Protein AF-A0AAN8GNT0-F1 (afdb_monomer)

Radius of gyration: 32.55 Å; Cα contacts (8 Å, |Δi|>4): 741; chains: 1; bounding box: 71×95×85 Å

Secondary structure (DSSP, 8-state):
--GGGHHHHHHHHHHHHTTS-------GGGGT--S-EEEEEE--EE-SSS-EE--EEEEEEEEEEEETTEEEEEEEEEEEEEEEEE-TTSPEEEEE-TTHHHHHHHHHHSPEEEEEETTTEEEEEPPTT--HHHHHHHHHHHHHH-PPPS-TTS-SEEEEBBEEEEEEEEEEEETTEEEEEEEEE-GGG-TT---B-----TT-SS------B---BS-------TT----HHHHHHHHHHHHHS-TT-HHHHHHHHHHHHHHHHH--HHHHGGGHHHHHHHHHHHHHHHHHHH-SHHHHHHHHHHHHTS-TT-HHHHHHHHHHTT-SS--HHHHHHHHHHHHH---HHHHHHHHHHHHHHHHHH----HHHHHHHHHHHHHHTTS-S-HHHHHHHHHHHHHSHHHHHHH-HHHHHHHHHTTT-TTS-HHHHHHHHGGGGGSPPPHHHHHHHHHHHH-TTS-HHHHHHHHHHHTTS--HHHHHHHHHHGGG---HHHHHHHHHHHHHHHH---GGGHHHHHHHHTT-

Sequence (527 aa):
MGDSKLCLFLLLITITLSYAHEEQENCLINQRYKTSHKYESLNAINGASHLRNGPKATCKVSIEVPQICSFIVRTTGCSLSEVVDMDTEGNPVFAPAASSDAFAAEMERYPLKVVVEGVYDVKLFPEEGETTTILNIKRGIISALAVPLLEEDKNKNMPTIHGKCKTQSTVNAREDIATDISLNRDLSRCDTFVPLRDHTSPLALISGMHYPLAQLGLHMDAVEDKSAIQDKDAGLNLLRELASLPETEGEKRAHLFHVFVSMVRGMKTETLSPAIPEALEVSSALTYQVLAQCGTPECSSAIMQIFRTFDTSSLEVDAGVFAMGLVSNPSALLINDMLEMAKYKPSKPIMYALSNVVKRFYKAEGKLIPEIFAVAEFMGSQLGDCSGDKDNTFMTLRVIGNMAAAMGAAGPALRSAVIQCVNQPHASLAVQQAAIQAFRLTPVPEEGREILMQVLLDVASPMQKRVAAYLVLMKDPQPTELAQLADALPIEQDQQVKSFVISHITNILSSTEPATQELRQKILVIC

InterPro domains:
  IPR001747 Vitellogenin, N-terminal [PF01347] (41-198)
  IPR001747 Vitellogenin, N-terminal [PF01347] (239-505)
  IPR001747 Vitellogenin, N-terminal [PS51211] (27-527)
  IPR001747 Vitellogenin, N-terminal [SM00638] (33-506)
  IPR011030 Lipovitellin-phosvitin complex, superhelical domain [G3DSA:1.25.10.20] (225-526)
  IPR011030 Lipovitellin-phosvitin complex, superhelical domain [SSF48431] (250-523)
  IPR015816 Vitellinogen, beta-sheet N-terminal [G3DSA:2.30.230.10] (30-209)
  IPR015819 Lipid transport protein, beta-sheet shell [SSF56968] (30-216)
  IPR052418 Apolipoprotein B [PTHR13769] (216-523)

Nearest PDB structures (foldseek):
  9e9r-assembly1_A  TM=5.424E-01  e=7.918E-30  Homo sapiens
  9bd1-assembly1_A  TM=5.321E-01  e=4.151E-27  Homo sapiens
  9eag-assembly1_A  TM=5.425E-01  e=1.902E-26  Homo sapiens
  9bdt-assembly1_A  TM=5.534E-01  e=1.540E-23  Homo sapiens
  9bd8-assembly1_A  TM=7.068E-01  e=3.922E-13  Homo sapiens

Organism: NCBI:txid159716

Foldseek 3Di:
DPDPPPVVVVVVVVVVVVVPDPPPLALPLVVPAPDKDKDKDWDWDDDPDLDTWDKIKIWIWHWDDPDGQKIWIATAPIFMWTFDDADPVSHTDIDTDPCGVVLRCLLRVWIWIWGDDRQARIDIDTDPPRALVNVQVVQQVVQVSQDHDPDPPPQQFHQHQAATWGKDWDFDDDPPRGPDIDIDTDSVPHPFFDFDFPQDQLPPPDPDPTDGHDGFHSHSDDRLDPLLPLDLVVLLVLLLVLLPDDPVPVVVNVVSLVVSLVNQLSHDLVSNLVSVVSSVVSPVVSLVVSLSSNRDLSSLLSVLVVLLVDDLPDVVSLVVLLSCLSDQAADLSNLQSLLVVCVSHVDLSSLLSSLSRLQNNCVVPVDDDPSLLVVLVVLCVQCDQQLDDQVSNLSSLLSLLSNVVSNVVNPVPSLVSLLSQLPRPNHDPSNNLSSLSSLVPDQRPPVSLVVLLCLLLDPVRDLSSNVSSVNNCLLPHDLVSLLVCVVRLVVDPPPVSNVSNVVVLVCLCPDPDPSSVVSNVSNVVRD

Mean predicted aligned error: 14.05 Å

Structure (mmCIF, N/CA/C/O backbone):
data_AF-A0AAN8GNT0-F1
#
_entry.id   AF-A0AAN8GNT0-F1
#
loop_
_atom_site.group_PDB
_atom_site.id
_atom_site.type_symbol
_atom_site.label_atom_id
_atom_site.label_alt_id
_atom_site.label_comp_id
_atom_site.label_asym_id
_atom_site.label_entity_id
_atom_site.label_seq_id
_atom_site.pdbx_PDB_ins_code
_atom_site.Cartn_x
_atom_site.Cartn_y
_atom_site.Cartn_z
_atom_site.occupancy
_atom_site.B_iso_or_equiv
_atom_site.auth_seq_id
_atom_site.auth_comp_id
_atom_site.auth_asym_id
_atom_site.auth_atom_id
_atom_site.pdbx_PDB_model_num
ATOM 1 N N . MET A 1 1 ? -35.713 -70.540 -37.086 1.00 46.38 1 MET A N 1
ATOM 2 C CA . MET A 1 1 ? -34.901 -69.510 -37.775 1.00 46.38 1 MET A CA 1
ATOM 3 C C . MET A 1 1 ? -35.772 -68.270 -37.926 1.00 46.38 1 MET A C 1
ATOM 5 O O . MET A 1 1 ? -36.635 -68.283 -38.790 1.00 46.38 1 MET A O 1
ATOM 9 N N . GLY A 1 2 ? -35.623 -67.266 -37.055 1.00 45.53 2 GLY A N 1
ATOM 10 C CA . GLY A 1 2 ? -36.525 -66.100 -37.027 1.00 45.53 2 GLY A CA 1
ATOM 11 C C . GLY A 1 2 ? -35.953 -64.874 -36.305 1.00 45.53 2 GLY A C 1
ATOM 12 O O . GLY A 1 2 ? -35.941 -63.790 -36.877 1.00 45.53 2 GLY A O 1
ATOM 13 N N . ASP A 1 3 ? -35.385 -65.048 -35.108 1.00 42.50 3 ASP A N 1
ATOM 14 C CA . ASP A 1 3 ? -35.149 -63.904 -34.204 1.00 42.50 3 ASP A CA 1
ATOM 15 C C . ASP A 1 3 ? -33.803 -63.169 -34.351 1.00 42.50 3 ASP A C 1
ATOM 17 O O . ASP A 1 3 ? -33.654 -62.043 -33.881 1.00 42.50 3 ASP A O 1
ATOM 21 N N . SER A 1 4 ? -32.817 -63.726 -35.061 1.00 43.06 4 SER A N 1
ATOM 22 C CA . SER A 1 4 ? -31.478 -63.107 -35.163 1.00 43.06 4 SER A CA 1
ATOM 23 C C . SER A 1 4 ? -31.386 -61.901 -36.113 1.00 43.06 4 SER A C 1
ATOM 25 O O . SER A 1 4 ? -30.325 -61.287 -36.197 1.00 43.06 4 SER A O 1
ATOM 27 N N . LYS A 1 5 ? -32.456 -61.547 -36.843 1.00 42.66 5 LYS A N 1
ATOM 28 C CA . LYS A 1 5 ? -32.473 -60.368 -37.736 1.00 42.66 5 LYS A CA 1
ATOM 29 C C . LYS A 1 5 ? -33.134 -59.125 -37.132 1.00 42.66 5 LYS A C 1
ATOM 31 O O . LYS A 1 5 ? -32.858 -58.030 -37.611 1.00 42.66 5 LYS A O 1
ATOM 36 N N . LEU A 1 6 ? -33.955 -59.262 -36.086 1.00 43.12 6 LEU A N 1
ATOM 37 C CA . LEU A 1 6 ? -34.689 -58.124 -35.516 1.00 43.12 6 LEU A CA 1
ATOM 38 C C . LEU A 1 6 ? -33.804 -57.259 -34.597 1.00 43.12 6 LEU A C 1
ATOM 40 O O . LEU A 1 6 ? -33.824 -56.034 -34.699 1.00 43.12 6 LEU A O 1
ATOM 44 N N . CYS A 1 7 ? -32.943 -57.882 -33.781 1.00 40.91 7 CYS A N 1
ATOM 45 C CA . CYS A 1 7 ? -32.001 -57.153 -32.919 1.00 40.91 7 CYS A CA 1
ATOM 46 C C . CYS A 1 7 ? -30.950 -56.345 -33.699 1.00 40.91 7 CYS A C 1
ATOM 48 O O . CYS A 1 7 ? -30.515 -55.301 -33.220 1.00 40.91 7 CYS A O 1
ATOM 50 N N . LEU A 1 8 ? -30.557 -56.785 -34.903 1.00 43.50 8 LEU A N 1
ATOM 51 C CA . LEU A 1 8 ? -29.561 -56.066 -35.707 1.00 43.50 8 LEU A CA 1
ATOM 52 C C . LEU A 1 8 ? -30.114 -54.747 -36.275 1.00 43.50 8 LEU A C 1
ATOM 54 O O . LEU A 1 8 ? -29.391 -53.757 -36.343 1.00 43.50 8 LEU A O 1
ATOM 58 N N . PHE A 1 9 ? -31.402 -54.712 -36.637 1.00 44.56 9 PHE A N 1
ATOM 59 C CA . PHE A 1 9 ? -32.057 -53.489 -37.112 1.00 44.56 9 PHE A CA 1
ATOM 60 C C . PHE A 1 9 ? -32.307 -52.478 -35.986 1.00 44.56 9 PHE A C 1
ATOM 62 O O . PHE A 1 9 ? -32.135 -51.283 -36.207 1.00 44.56 9 PHE A O 1
ATOM 69 N N . LEU A 1 10 ? -32.639 -52.933 -34.773 1.00 44.53 10 LEU A N 1
ATOM 70 C CA . LEU A 1 10 ? -32.799 -52.042 -33.617 1.00 44.53 10 LEU A CA 1
ATOM 71 C C . LEU A 1 10 ? -31.475 -51.388 -33.184 1.00 44.53 10 LEU A C 1
ATOM 73 O O . LEU A 1 10 ? -31.477 -50.208 -32.849 1.00 44.53 10 LEU A O 1
ATOM 77 N N . LEU A 1 11 ? -30.349 -52.108 -33.267 1.00 44.62 11 LEU A N 1
ATOM 78 C CA . LEU A 1 11 ? -29.011 -51.547 -33.021 1.00 44.62 11 LEU A CA 1
ATOM 79 C C . LEU A 1 11 ? -28.548 -50.572 -34.115 1.00 44.62 11 LEU A C 1
ATOM 81 O O . LEU A 1 11 ? -27.872 -49.593 -33.815 1.00 44.62 11 LEU A O 1
ATOM 85 N N . LEU A 1 12 ? -28.916 -50.801 -35.379 1.00 41.19 12 LEU A N 1
ATOM 86 C CA . LEU A 1 12 ? -28.603 -49.855 -36.454 1.00 41.19 12 LEU A CA 1
ATOM 87 C C . LEU A 1 12 ? -29.433 -48.569 -36.348 1.00 41.19 12 LEU A C 1
ATOM 89 O O . LEU A 1 12 ? -28.885 -47.490 -36.554 1.00 41.19 12 LEU A O 1
ATOM 93 N N . ILE A 1 13 ? -30.711 -48.660 -35.962 1.00 43.12 13 ILE A N 1
ATOM 94 C CA . ILE A 1 13 ? -31.576 -47.482 -35.792 1.00 43.12 13 ILE A CA 1
ATOM 95 C C . ILE A 1 13 ? -31.092 -46.591 -34.637 1.00 43.12 13 ILE A C 1
ATOM 97 O O . ILE A 1 13 ? -31.075 -45.369 -34.795 1.00 43.12 13 ILE A O 1
ATOM 101 N N . THR A 1 14 ? -30.633 -47.163 -33.516 1.00 37.09 14 THR A N 1
ATOM 102 C CA . THR A 1 14 ? -30.053 -46.363 -32.421 1.00 37.09 14 THR A CA 1
ATOM 103 C C . THR A 1 14 ? -28.719 -45.722 -32.802 1.00 37.09 14 THR A C 1
ATOM 105 O O . THR A 1 14 ? -28.507 -44.566 -32.448 1.00 37.09 14 THR A O 1
ATOM 108 N N . ILE A 1 15 ? -27.873 -46.388 -33.597 1.00 40.19 15 ILE A N 1
ATOM 109 C CA . ILE A 1 15 ? -26.621 -45.799 -34.112 1.00 40.19 15 ILE A CA 1
ATOM 110 C C . ILE A 1 15 ? -26.894 -44.679 -35.137 1.00 40.19 15 ILE A C 1
ATOM 112 O O . ILE A 1 15 ? -26.161 -43.693 -35.172 1.00 40.19 15 ILE A O 1
ATOM 116 N N . THR A 1 16 ? -27.969 -44.760 -35.932 1.00 33.06 16 THR A N 1
ATOM 117 C CA . THR A 1 16 ? -28.363 -43.666 -36.846 1.00 33.06 16 THR A CA 1
ATOM 118 C C . THR A 1 16 ? -29.106 -42.507 -36.173 1.00 33.06 16 THR A C 1
ATOM 120 O O . THR A 1 16 ? -29.237 -41.453 -36.788 1.00 33.06 16 THR A O 1
ATOM 123 N N . LEU A 1 17 ? -29.575 -42.665 -34.929 1.00 32.34 17 LEU A N 1
ATOM 124 C CA . LEU A 1 17 ? -30.244 -41.603 -34.160 1.00 32.34 17 LEU A CA 1
ATOM 125 C C . LEU A 1 17 ? -29.370 -40.989 -33.056 1.00 32.34 17 LEU A C 1
ATOM 127 O O . LEU A 1 17 ? -29.693 -39.908 -32.575 1.00 32.34 17 LEU A O 1
ATOM 131 N N . SER A 1 18 ? -28.229 -41.594 -32.712 1.00 33.56 18 SER A N 1
ATOM 132 C CA . SER A 1 18 ? -27.177 -40.930 -31.925 1.00 33.56 18 SER A CA 1
ATOM 133 C C . SER A 1 18 ? -26.261 -40.025 -32.763 1.00 33.56 18 SER A C 1
ATOM 135 O O . SER A 1 18 ? -25.452 -39.300 -32.201 1.00 33.56 18 SER A O 1
ATOM 137 N N . TYR A 1 19 ? -26.396 -40.028 -34.095 1.00 34.72 19 TYR A N 1
ATOM 138 C CA . TYR A 1 19 ? -25.625 -39.186 -35.026 1.00 34.72 19 TYR A CA 1
ATOM 139 C C . TYR A 1 19 ? -26.345 -37.884 -35.437 1.00 34.72 19 TYR A C 1
ATOM 141 O O . TYR A 1 19 ? -26.056 -37.313 -36.486 1.00 34.72 19 TYR A O 1
ATOM 149 N N . ALA A 1 20 ? -27.307 -37.423 -34.628 1.00 34.06 20 ALA A N 1
ATOM 150 C CA . ALA A 1 20 ? -28.170 -36.290 -34.971 1.00 34.06 20 ALA A CA 1
ATOM 151 C C . ALA A 1 20 ? -28.482 -35.325 -33.806 1.00 34.06 20 ALA A C 1
ATOM 153 O O . ALA A 1 20 ? -29.487 -34.624 -33.880 1.00 34.06 20 ALA A O 1
ATOM 154 N N . HIS A 1 21 ? -27.646 -35.258 -32.756 1.00 29.67 21 HIS A N 1
ATOM 155 C CA . HIS A 1 21 ? -27.604 -34.082 -31.864 1.00 29.67 21 HIS A CA 1
ATOM 156 C C . HIS A 1 21 ? -26.322 -33.983 -31.004 1.00 29.67 21 HIS A C 1
ATOM 158 O O . HIS A 1 21 ? -26.378 -33.776 -29.796 1.00 29.67 21 HIS A O 1
ATOM 164 N N . GLU A 1 22 ? -25.147 -34.060 -31.631 1.00 28.22 22 GLU A N 1
ATOM 165 C CA . GLU A 1 22 ? -24.070 -33.158 -31.207 1.00 28.22 22 GLU A CA 1
ATOM 166 C C . GLU A 1 22 ? -24.226 -31.896 -32.055 1.00 28.22 22 GLU A C 1
ATOM 168 O O . GLU A 1 22 ? -24.076 -31.942 -33.279 1.00 28.22 22 GLU A O 1
ATOM 173 N N . GLU A 1 23 ? -24.598 -30.776 -31.426 1.00 32.78 23 GLU A N 1
ATOM 174 C CA . GLU A 1 23 ? -24.415 -29.468 -32.052 1.00 32.78 23 GLU A CA 1
ATOM 175 C C . GLU A 1 23 ? -22.917 -29.284 -32.255 1.00 32.78 23 GLU A C 1
ATOM 177 O O . GLU A 1 23 ? -22.162 -29.017 -31.323 1.00 32.78 23 GLU A O 1
ATOM 182 N N . GLN A 1 24 ? -22.486 -29.494 -33.494 1.00 37.34 24 GLN A N 1
ATOM 183 C CA . GLN A 1 24 ? -21.110 -29.307 -33.894 1.00 37.34 24 GLN A CA 1
ATOM 184 C C . GLN A 1 24 ? -20.749 -27.836 -33.663 1.00 37.34 24 GLN A C 1
ATOM 186 O O . GLN A 1 24 ? -21.155 -26.978 -34.452 1.00 37.34 24 GLN A O 1
ATOM 191 N N . GLU A 1 25 ? -20.001 -27.557 -32.585 1.00 43.62 25 GLU A N 1
ATOM 192 C CA . GLU A 1 25 ? -19.380 -26.257 -32.307 1.00 43.62 25 GLU A CA 1
ATOM 193 C C . GLU A 1 25 ? -18.426 -25.925 -33.456 1.00 43.62 25 GLU A C 1
ATOM 195 O O . GLU A 1 25 ? -17.235 -26.243 -33.472 1.00 43.62 25 GLU A O 1
ATOM 200 N N . ASN A 1 26 ? -19.010 -25.359 -34.505 1.00 47.53 26 ASN A N 1
ATOM 201 C CA . ASN A 1 26 ? -18.343 -25.177 -35.770 1.00 47.53 26 ASN A CA 1
ATOM 202 C C . ASN A 1 26 ? -17.304 -24.077 -35.597 1.00 47.53 26 ASN A C 1
ATOM 204 O O . ASN A 1 26 ? -17.632 -22.929 -35.298 1.00 47.53 26 ASN A O 1
ATOM 208 N N . CYS A 1 27 ? -16.044 -24.415 -35.846 1.00 53.34 27 CYS A N 1
ATOM 209 C CA . CYS A 1 27 ? -14.964 -23.445 -35.875 1.00 53.34 27 CYS A CA 1
ATOM 210 C C . CYS A 1 27 ? -15.097 -22.512 -37.094 1.00 53.34 27 CYS A C 1
ATOM 212 O O . CYS A 1 27 ? -14.425 -22.686 -38.116 1.00 53.34 27 CYS A O 1
ATOM 214 N N . LEU A 1 28 ? -15.972 -21.508 -36.996 1.00 53.16 28 LEU A N 1
ATOM 215 C CA . LEU A 1 28 ? -16.311 -20.577 -38.083 1.00 53.16 28 LEU A CA 1
ATOM 216 C C . LEU A 1 28 ? -15.112 -19.736 -38.561 1.00 53.16 28 LEU A C 1
ATOM 218 O O . LEU A 1 28 ? -15.116 -19.223 -39.680 1.00 53.16 28 LEU A O 1
ATOM 222 N N . ILE A 1 29 ? -14.058 -19.656 -37.745 1.00 54.97 29 ILE A N 1
ATOM 223 C CA . ILE A 1 29 ? -12.754 -19.073 -38.080 1.00 54.97 29 ILE A CA 1
ATOM 224 C C . ILE A 1 29 ? -12.157 -19.771 -39.322 1.00 54.97 29 ILE A C 1
ATOM 226 O O . ILE A 1 29 ? -11.684 -19.101 -40.237 1.00 54.97 29 ILE A O 1
ATOM 230 N N . ASN A 1 30 ? -12.264 -21.099 -39.437 1.00 48.09 30 ASN A N 1
ATOM 231 C CA . ASN A 1 30 ? -11.566 -21.902 -40.453 1.00 48.09 30 ASN A CA 1
ATOM 232 C C . ASN A 1 30 ? -11.893 -21.518 -41.919 1.00 48.09 30 ASN A C 1
ATOM 234 O O . ASN A 1 30 ? -11.031 -21.581 -42.792 1.00 48.09 30 ASN A O 1
ATOM 238 N N . GLN A 1 31 ? -13.106 -21.035 -42.217 1.00 49.69 31 GLN A N 1
ATOM 239 C CA . GLN A 1 31 ? -13.479 -20.659 -43.592 1.00 49.69 31 GLN A CA 1
ATOM 240 C C . GLN A 1 31 ? -12.809 -19.371 -44.113 1.00 49.69 31 GLN A C 1
ATOM 242 O O . GLN A 1 31 ? -12.910 -19.092 -45.308 1.00 49.69 31 GLN A O 1
ATOM 247 N N . ARG A 1 32 ? -12.138 -18.579 -43.260 1.00 55.03 32 ARG A N 1
ATOM 248 C CA . ARG A 1 32 ? -11.666 -17.223 -43.612 1.00 55.03 32 ARG A CA 1
ATOM 249 C C . ARG A 1 32 ? -10.159 -17.099 -43.874 1.00 55.03 32 ARG A C 1
ATOM 251 O O . ARG A 1 32 ? -9.748 -16.145 -44.528 1.00 55.03 32 ARG A O 1
ATOM 258 N N . TYR A 1 33 ? -9.334 -18.051 -43.436 1.00 56.69 33 TYR A N 1
ATOM 259 C CA . TYR A 1 33 ? -7.867 -17.949 -43.518 1.00 56.69 33 TYR A CA 1
ATOM 260 C C . TYR A 1 33 ? -7.312 -18.767 -44.689 1.00 56.69 33 TYR A C 1
ATOM 262 O O . TYR A 1 33 ? -6.901 -19.915 -44.539 1.00 56.69 33 TYR A O 1
ATOM 270 N N . LYS A 1 34 ? -7.297 -18.155 -45.879 1.00 48.66 34 LYS A N 1
ATOM 271 C CA . LYS A 1 34 ? -6.613 -18.683 -47.080 1.00 48.66 34 LYS A CA 1
ATOM 272 C C . LYS A 1 34 ? -5.601 -17.705 -47.691 1.00 48.66 34 LYS A C 1
ATOM 274 O O . LYS A 1 34 ? -5.130 -17.919 -48.805 1.00 48.66 34 LYS A O 1
ATOM 279 N N . THR A 1 35 ? -5.276 -16.624 -46.987 1.00 57.19 35 THR A N 1
ATOM 280 C CA . THR A 1 35 ? -4.566 -15.463 -47.541 1.00 57.19 35 THR A CA 1
ATOM 281 C C . THR A 1 35 ? -3.411 -14.995 -46.663 1.00 57.19 35 THR A C 1
ATOM 283 O O . THR A 1 35 ? -3.433 -15.125 -45.442 1.00 57.19 35 THR A O 1
ATOM 286 N N . SER A 1 36 ? -2.396 -14.410 -47.304 1.00 53.75 36 SER A N 1
ATOM 287 C CA . SER A 1 36 ? -1.365 -13.626 -46.623 1.00 53.75 36 SER A CA 1
ATOM 288 C C . SER A 1 36 ? -1.918 -12.236 -46.311 1.00 53.75 36 SER A C 1
ATOM 290 O O . SER A 1 36 ? -2.462 -11.579 -47.196 1.00 53.75 36 SER A O 1
ATOM 292 N N . HIS A 1 37 ? -1.720 -11.758 -45.086 1.00 65.44 37 HIS A N 1
ATOM 293 C CA . HIS A 1 37 ? -2.144 -10.430 -44.643 1.00 65.44 37 HIS A CA 1
ATOM 294 C C . HIS A 1 37 ? -0.923 -9.548 -44.360 1.00 65.44 37 HIS A C 1
ATOM 296 O O . HIS A 1 37 ? 0.080 -10.027 -43.834 1.00 65.44 37 HIS A O 1
ATOM 302 N N . LYS A 1 38 ? -0.986 -8.257 -44.702 1.00 65.50 38 LYS A N 1
ATOM 303 C CA . LYS A 1 38 ? -0.001 -7.267 -44.244 1.00 65.50 38 LYS A CA 1
ATOM 304 C C . LYS A 1 38 ? -0.496 -6.703 -42.914 1.00 65.50 38 LYS A C 1
ATOM 306 O O . LYS A 1 38 ? -1.591 -6.151 -42.870 1.00 65.50 38 LYS A O 1
ATOM 311 N N . TYR A 1 39 ? 0.301 -6.837 -41.861 1.00 62.38 39 TYR A N 1
ATOM 312 C CA . TYR A 1 39 ? 0.045 -6.211 -40.568 1.00 62.38 39 TYR A CA 1
ATOM 313 C C . TYR A 1 39 ? 0.933 -4.976 -40.416 1.00 62.38 39 TYR A C 1
ATOM 315 O O . TYR A 1 39 ? 2.119 -5.013 -40.753 1.00 62.38 39 TYR A O 1
ATOM 323 N N . GLU A 1 40 ? 0.355 -3.888 -39.922 1.00 68.81 40 GLU A N 1
ATOM 324 C CA . GLU A 1 40 ? 1.043 -2.631 -39.648 1.00 68.81 40 GLU A CA 1
ATOM 325 C C . GLU A 1 40 ? 0.582 -2.118 -38.282 1.00 68.81 40 GLU A C 1
ATOM 327 O O . GLU A 1 40 ? -0.616 -2.066 -38.011 1.00 68.81 40 GLU A O 1
ATOM 332 N N . SER A 1 41 ? 1.533 -1.764 -37.421 1.00 63.91 41 SER A N 1
ATOM 333 C CA . SER A 1 41 ? 1.273 -1.200 -36.096 1.00 63.91 41 SER A CA 1
ATOM 334 C C . SER A 1 41 ? 2.092 0.068 -35.931 1.00 63.91 41 SER A C 1
ATOM 336 O O . SER A 1 41 ? 3.302 0.045 -36.156 1.00 63.91 41 SER A O 1
ATOM 338 N N . LEU A 1 42 ? 1.439 1.150 -35.514 1.00 59.16 42 LEU A N 1
ATOM 339 C CA . LEU A 1 42 ? 2.066 2.423 -35.177 1.00 59.16 42 LEU A CA 1
ATOM 340 C C . LEU A 1 42 ? 1.666 2.798 -33.752 1.00 59.16 42 LEU A C 1
ATOM 342 O O . LEU A 1 42 ? 0.491 3.042 -33.485 1.00 59.16 42 LEU A O 1
ATOM 346 N N . ASN A 1 43 ? 2.651 2.887 -32.864 1.00 56.78 43 ASN A N 1
ATOM 347 C CA . ASN A 1 43 ? 2.463 3.503 -31.555 1.00 56.78 43 ASN A CA 1
ATOM 348 C C . ASN A 1 43 ? 2.863 4.976 -31.673 1.00 56.78 43 ASN A C 1
ATOM 350 O O . ASN A 1 43 ? 3.938 5.267 -32.187 1.00 56.78 43 ASN A O 1
ATOM 354 N N . ALA A 1 44 ? 2.020 5.899 -31.211 1.00 54.97 44 ALA A N 1
ATOM 355 C CA . ALA A 1 44 ? 2.310 7.330 -31.242 1.00 54.97 44 ALA A CA 1
ATOM 356 C C . ALA A 1 44 ? 1.741 8.039 -30.009 1.00 54.97 44 ALA A C 1
ATOM 358 O O . ALA A 1 44 ? 0.622 7.752 -29.581 1.00 54.97 44 ALA A O 1
ATOM 359 N N . ILE A 1 45 ? 2.497 8.993 -29.468 1.00 50.88 45 ILE A N 1
ATOM 360 C CA . ILE A 1 45 ? 2.039 9.883 -28.394 1.00 50.88 45 ILE A CA 1
ATOM 361 C C . ILE A 1 45 ? 1.490 11.167 -29.028 1.00 50.88 45 ILE A C 1
ATOM 363 O O . ILE A 1 45 ? 2.166 11.795 -29.841 1.00 50.88 45 ILE A O 1
ATOM 367 N N . ASN A 1 46 ? 0.275 11.573 -28.649 1.00 47.09 46 ASN A N 1
ATOM 368 C CA . ASN A 1 46 ? -0.274 12.883 -29.008 1.00 47.09 46 ASN A CA 1
ATOM 369 C C . ASN A 1 46 ? 0.178 13.916 -27.963 1.00 47.09 46 ASN A C 1
ATOM 371 O O . ASN A 1 46 ? -0.345 13.936 -26.849 1.00 47.09 46 ASN A O 1
ATOM 375 N N . GLY A 1 47 ? 1.168 14.739 -28.311 1.00 50.69 47 GLY A N 1
ATOM 376 C CA . GLY A 1 47 ? 1.639 15.840 -27.468 1.00 50.69 47 GLY A CA 1
ATOM 377 C C . GLY A 1 47 ? 0.800 17.117 -27.601 1.00 50.69 47 GLY A C 1
ATOM 378 O O . GLY A 1 47 ? -0.179 17.176 -28.340 1.00 50.69 47 GLY A O 1
ATOM 379 N N . ALA A 1 48 ? 1.228 18.178 -26.908 1.00 47.28 48 ALA A N 1
ATOM 380 C CA . ALA A 1 48 ? 0.701 19.536 -27.106 1.00 47.28 48 ALA A CA 1
ATOM 381 C C . ALA A 1 48 ? 1.183 20.189 -28.422 1.00 47.28 48 ALA A C 1
ATOM 383 O O . ALA A 1 48 ? 0.689 21.243 -28.814 1.00 47.28 48 ALA A O 1
ATOM 384 N N . SER A 1 49 ? 2.152 19.569 -29.098 1.00 56.56 49 SER A N 1
ATOM 385 C CA . SER A 1 49 ? 2.575 19.881 -30.462 1.00 56.56 49 SER A CA 1
ATOM 386 C C . SER A 1 49 ? 2.004 18.850 -31.441 1.00 56.56 49 SER A C 1
ATOM 388 O O . SER A 1 49 ? 1.664 17.732 -31.058 1.00 56.56 49 SER A O 1
ATOM 390 N N . HIS A 1 50 ? 1.972 19.185 -32.733 1.00 56.25 50 HIS A N 1
ATOM 391 C CA . HIS A 1 50 ? 1.594 18.244 -33.798 1.00 56.25 50 HIS A CA 1
ATOM 392 C C . HIS A 1 50 ? 2.596 17.083 -33.988 1.00 56.25 50 HIS A C 1
ATOM 394 O O . HIS A 1 50 ? 2.372 16.212 -34.826 1.00 56.25 50 HIS A O 1
ATOM 400 N N . LEU A 1 51 ? 3.688 17.048 -33.212 1.00 53.75 51 LEU A N 1
ATOM 401 C CA . LEU A 1 51 ? 4.746 16.053 -33.330 1.00 53.75 51 LEU A CA 1
ATOM 402 C C . LEU A 1 51 ? 4.262 14.677 -32.841 1.00 53.75 51 LEU A C 1
ATOM 404 O O . LEU A 1 51 ? 4.186 14.423 -31.639 1.00 53.75 51 LEU A O 1
ATOM 408 N N . ARG A 1 52 ? 3.989 13.764 -33.777 1.00 60.09 52 ARG A N 1
ATOM 409 C CA . ARG A 1 52 ? 3.793 12.335 -33.494 1.00 60.09 52 ARG A CA 1
ATOM 410 C C . ARG A 1 52 ? 5.129 11.601 -33.568 1.00 60.09 52 ARG A C 1
ATOM 412 O O . ARG A 1 52 ? 5.739 11.555 -34.631 1.00 60.09 52 ARG A O 1
ATOM 419 N N . ASN A 1 53 ? 5.547 10.991 -32.462 1.00 61.88 53 ASN A N 1
ATOM 420 C CA . ASN A 1 53 ? 6.728 10.127 -32.408 1.00 61.88 53 ASN A CA 1
ATOM 421 C C . ASN A 1 53 ? 6.353 8.723 -31.906 1.00 61.88 53 ASN A C 1
ATOM 423 O O . ASN A 1 53 ? 5.532 8.592 -30.993 1.00 61.88 53 ASN A O 1
ATOM 427 N N . GLY A 1 54 ? 6.980 7.702 -32.490 1.00 65.56 54 GLY A N 1
ATOM 428 C CA . GLY A 1 54 ? 6.961 6.320 -32.024 1.00 65.56 54 GLY A CA 1
ATOM 429 C C . GLY A 1 54 ? 7.205 5.291 -33.141 1.00 65.56 54 GLY A C 1
ATOM 430 O O . GLY A 1 54 ? 7.223 5.639 -34.325 1.00 65.56 54 GLY A O 1
ATOM 431 N N . PRO A 1 55 ? 7.450 4.020 -32.776 1.00 77.38 55 PRO A N 1
ATOM 432 C CA . PRO A 1 55 ? 7.864 2.990 -33.719 1.00 77.38 55 PRO A CA 1
ATOM 433 C C . PRO A 1 55 ? 6.710 2.500 -34.599 1.00 77.38 55 PRO A C 1
ATOM 435 O O . PRO A 1 55 ? 5.581 2.289 -34.138 1.00 77.38 55 PRO A O 1
ATOM 438 N N . LYS A 1 56 ? 7.042 2.230 -35.862 1.00 82.19 56 LYS A N 1
ATOM 439 C CA . LYS A 1 56 ? 6.202 1.556 -36.850 1.00 82.19 56 LYS A CA 1
ATOM 440 C C . LYS A 1 56 ? 6.763 0.168 -37.141 1.00 82.19 56 LYS A C 1
ATOM 442 O O . LYS A 1 56 ? 7.866 0.038 -37.663 1.00 82.19 56 LYS A O 1
ATOM 447 N N . ALA A 1 57 ? 5.987 -0.871 -36.854 1.00 85.38 57 ALA A N 1
ATOM 448 C CA . ALA A 1 57 ? 6.306 -2.245 -37.231 1.00 85.38 57 ALA A CA 1
ATOM 449 C C . ALA A 1 57 ? 5.428 -2.678 -38.410 1.00 85.38 57 ALA A C 1
ATOM 451 O O . ALA A 1 57 ? 4.216 -2.459 -38.406 1.00 85.38 57 ALA A O 1
ATOM 452 N N . THR A 1 58 ? 6.030 -3.299 -39.422 1.00 87.38 58 THR A N 1
ATOM 453 C CA . THR A 1 58 ? 5.327 -3.890 -40.570 1.00 87.38 58 THR A CA 1
ATOM 454 C C . THR A 1 58 ? 5.768 -5.336 -40.736 1.00 87.38 58 THR A C 1
ATOM 456 O O . THR A 1 58 ? 6.963 -5.596 -40.714 1.00 87.38 58 THR A O 1
ATOM 459 N N . CYS A 1 59 ? 4.834 -6.268 -40.926 1.00 88.38 59 CYS A N 1
ATOM 460 C CA . CYS A 1 59 ? 5.125 -7.683 -41.188 1.00 88.38 59 CYS A CA 1
ATOM 461 C C . CYS A 1 59 ? 4.107 -8.274 -42.173 1.00 88.38 59 CYS A C 1
ATOM 463 O O . CYS A 1 59 ? 2.953 -7.839 -42.232 1.00 88.38 59 CYS A O 1
ATOM 465 N N . LYS A 1 60 ? 4.495 -9.319 -42.907 1.00 87.12 60 LYS A N 1
ATOM 466 C CA . LYS A 1 60 ? 3.555 -10.216 -43.592 1.00 87.12 60 LYS A CA 1
ATOM 467 C C . LYS A 1 60 ? 3.214 -11.367 -42.656 1.00 87.12 60 LYS A C 1
ATOM 469 O O . LYS A 1 60 ? 4.100 -11.973 -42.062 1.00 87.12 60 LYS A O 1
ATOM 474 N N . VAL A 1 61 ? 1.931 -11.667 -42.532 1.00 86.69 61 VAL A N 1
ATOM 475 C CA . VAL A 1 61 ? 1.399 -12.755 -41.713 1.00 86.69 61 VAL A CA 1
ATOM 476 C C . VAL A 1 61 ? 0.777 -13.780 -42.650 1.00 86.69 61 VAL A C 1
ATOM 478 O O . VAL A 1 61 ? -0.104 -13.449 -43.444 1.00 86.69 61 VAL A O 1
ATOM 481 N N . SER A 1 62 ? 1.237 -15.022 -42.561 1.00 83.62 62 SER A N 1
ATOM 482 C CA . SER A 1 62 ? 0.663 -16.172 -43.262 1.00 83.62 62 SER A CA 1
ATOM 483 C C . SER A 1 62 ? 0.146 -17.175 -42.239 1.00 83.62 62 SER A C 1
ATOM 485 O O . SER A 1 62 ? 0.773 -17.388 -41.201 1.00 83.62 62 SER A O 1
ATOM 487 N N . ILE A 1 63 ? -1.037 -17.723 -42.505 1.00 84.12 63 ILE A N 1
ATOM 488 C CA . ILE A 1 63 ? -1.792 -18.544 -41.559 1.00 84.12 63 ILE A CA 1
ATOM 489 C C . ILE A 1 63 ? -2.105 -19.860 -42.261 1.00 84.12 63 ILE A C 1
ATOM 491 O O . ILE A 1 63 ? -2.869 -19.896 -43.225 1.00 84.12 63 ILE A O 1
ATOM 495 N N . GLU A 1 64 ? -1.468 -20.928 -41.799 1.00 84.56 64 GLU A N 1
ATOM 496 C CA . GLU A 1 64 ? -1.715 -22.300 -42.238 1.00 84.56 64 GLU A CA 1
ATOM 497 C C . GLU A 1 64 ? -2.767 -22.926 -41.316 1.00 84.56 64 GLU A C 1
ATOM 499 O O . GLU A 1 64 ? -2.731 -22.710 -40.103 1.00 84.56 64 GLU A O 1
ATOM 504 N N . VAL A 1 65 ? -3.684 -23.726 -41.868 1.00 83.25 65 VAL A N 1
ATOM 505 C CA . VAL A 1 65 ? -4.727 -24.413 -41.088 1.00 83.25 65 VAL A CA 1
ATOM 506 C C . VAL A 1 65 ? -4.540 -25.934 -41.175 1.00 83.25 65 VAL A C 1
ATOM 508 O O . VAL A 1 65 ? -5.139 -26.572 -42.042 1.00 83.25 65 VAL A O 1
ATOM 511 N N . PRO A 1 66 ? -3.676 -26.543 -40.337 1.00 80.56 66 PRO A N 1
ATOM 512 C CA . PRO A 1 66 ? -3.457 -27.992 -40.344 1.00 80.56 66 PRO A CA 1
ATOM 513 C C . PRO A 1 66 ? -4.686 -28.808 -39.916 1.00 80.56 66 PRO A C 1
ATOM 515 O O . PRO A 1 66 ? -4.867 -29.923 -40.400 1.00 80.56 66 PRO A O 1
ATOM 518 N N . GLN A 1 67 ? -5.513 -28.288 -39.002 1.00 78.44 67 GLN A N 1
ATOM 519 C CA . GLN A 1 67 ? -6.728 -28.946 -38.505 1.00 78.44 67 GLN A CA 1
ATOM 520 C C . GLN A 1 67 ? -7.805 -27.903 -38.184 1.00 78.44 67 GLN A C 1
ATOM 522 O O . GLN A 1 67 ? -7.515 -26.715 -38.053 1.00 78.44 67 GLN A O 1
ATOM 527 N N . ILE A 1 68 ? -9.058 -28.338 -38.034 1.00 76.69 68 ILE A N 1
ATOM 528 C CA . ILE A 1 68 ? -10.155 -27.451 -37.626 1.00 76.69 68 ILE A CA 1
ATOM 529 C C . ILE A 1 68 ? -9.790 -26.780 -36.292 1.00 76.69 68 ILE A C 1
ATOM 531 O O . ILE A 1 68 ? -9.382 -27.449 -35.349 1.00 76.69 68 ILE A O 1
ATOM 535 N N . CYS A 1 69 ? -9.907 -25.451 -36.239 1.00 75.38 69 CYS A N 1
ATOM 536 C CA . CYS A 1 69 ? -9.548 -24.625 -35.080 1.00 75.38 69 CYS A CA 1
ATOM 537 C C . CYS A 1 69 ? -8.090 -24.701 -34.597 1.00 75.38 69 CYS A C 1
ATOM 539 O O . CYS A 1 69 ? -7.781 -24.180 -33.529 1.00 75.38 69 CYS A O 1
ATOM 541 N N . SER A 1 70 ? -7.183 -25.264 -35.398 1.00 82.31 70 SER A N 1
ATOM 542 C CA . SER A 1 70 ? -5.742 -25.261 -35.135 1.00 82.31 70 SER A CA 1
ATOM 543 C C . SER A 1 70 ? -5.007 -24.550 -36.264 1.00 82.31 70 SER A C 1
ATOM 545 O O . SER A 1 70 ? -5.130 -24.932 -37.428 1.00 82.31 70 SER A O 1
ATOM 547 N N . PHE A 1 71 ? -4.218 -23.539 -35.919 1.00 84.12 71 PHE A N 1
ATOM 548 C CA . PHE A 1 71 ? -3.562 -22.623 -36.847 1.00 84.12 71 PHE A CA 1
ATOM 549 C C . PHE A 1 71 ? -2.055 -22.577 -36.591 1.00 84.12 71 PHE A C 1
ATOM 551 O O . PHE A 1 71 ? -1.606 -22.638 -35.445 1.00 84.12 71 PHE A O 1
ATOM 558 N N . ILE A 1 72 ? -1.270 -22.419 -37.654 1.00 87.31 72 ILE A N 1
ATOM 559 C CA . ILE A 1 72 ? 0.162 -22.118 -37.577 1.00 87.31 72 ILE A CA 1
ATOM 560 C C . ILE A 1 72 ? 0.369 -20.749 -38.218 1.00 87.31 72 ILE A C 1
ATOM 562 O O . ILE A 1 72 ? 0.115 -20.557 -39.407 1.00 87.31 72 ILE A O 1
ATOM 566 N N . VAL A 1 73 ? 0.812 -19.788 -37.415 1.00 87.81 73 VAL A N 1
ATOM 567 C CA . VAL A 1 73 ? 0.988 -18.391 -37.811 1.00 87.81 73 VAL A CA 1
ATOM 568 C C . VAL A 1 73 ? 2.471 -18.117 -38.018 1.00 87.81 73 VAL A C 1
ATOM 570 O O . VAL A 1 73 ? 3.268 -18.199 -37.082 1.00 87.81 73 VAL A O 1
ATOM 573 N N . ARG A 1 74 ? 2.848 -17.772 -39.251 1.00 91.25 74 ARG A N 1
ATOM 574 C CA . ARG A 1 74 ? 4.207 -17.344 -39.607 1.00 91.25 74 ARG A CA 1
ATOM 575 C C . ARG A 1 74 ? 4.221 -15.865 -39.945 1.00 91.25 74 ARG A C 1
ATOM 577 O O . ARG A 1 74 ? 3.463 -15.409 -40.804 1.00 91.25 74 ARG A O 1
ATOM 584 N N . THR A 1 75 ? 5.136 -15.146 -39.317 1.00 90.44 75 THR A N 1
ATOM 585 C CA . THR A 1 75 ? 5.505 -13.771 -39.651 1.00 90.44 75 THR A CA 1
ATOM 586 C C . THR A 1 75 ? 6.741 -13.784 -40.545 1.00 90.44 75 THR A C 1
ATOM 588 O O . THR A 1 75 ? 7.675 -14.518 -40.247 1.00 90.44 75 THR A O 1
ATOM 591 N N . THR A 1 76 ? 6.726 -13.028 -41.647 1.00 89.94 76 THR A N 1
ATOM 592 C CA . THR A 1 76 ? 7.826 -12.898 -42.626 1.00 89.94 76 THR A CA 1
ATOM 593 C C . THR A 1 76 ? 7.877 -11.495 -43.231 1.00 89.94 76 THR A C 1
ATOM 595 O O . THR A 1 76 ? 6.886 -10.762 -43.202 1.00 89.94 76 THR A O 1
ATOM 598 N N . GLY A 1 77 ? 9.017 -11.103 -43.802 1.00 89.69 77 GLY A N 1
ATOM 599 C CA . GLY A 1 77 ? 9.221 -9.771 -44.370 1.00 89.69 77 GLY A CA 1
ATOM 600 C C . GLY A 1 77 ? 8.952 -8.669 -43.347 1.00 89.69 77 GLY A C 1
ATOM 601 O O . GLY A 1 77 ? 8.261 -7.700 -43.670 1.00 89.69 77 GLY A O 1
ATOM 602 N N . CYS A 1 78 ? 9.401 -8.878 -42.108 1.00 91.06 78 CYS A N 1
ATOM 603 C CA . CYS A 1 78 ? 9.223 -7.915 -41.030 1.00 91.06 78 CYS A CA 1
ATOM 604 C C . CYS A 1 78 ? 10.217 -6.749 -41.152 1.00 91.06 78 CYS A C 1
ATOM 606 O O . CYS A 1 78 ? 11.364 -6.934 -41.544 1.00 91.06 78 CYS A O 1
ATOM 608 N N . SER A 1 79 ? 9.781 -5.546 -40.787 1.00 91.31 79 SER A N 1
ATOM 609 C CA . SER A 1 79 ? 10.617 -4.345 -40.725 1.00 91.31 79 SER A CA 1
ATOM 610 C C . SER A 1 79 ? 10.182 -3.450 -39.570 1.00 91.31 79 SER A C 1
ATOM 612 O O . SER A 1 79 ? 8.980 -3.214 -39.389 1.00 91.31 79 SER A O 1
ATOM 614 N N . LEU A 1 80 ? 11.153 -2.908 -38.838 1.00 89.12 80 LEU A N 1
ATOM 615 C CA . LEU A 1 80 ? 10.944 -1.879 -37.823 1.00 89.12 80 LEU A CA 1
ATOM 616 C C . LEU A 1 80 ? 11.390 -0.524 -38.375 1.00 89.12 80 LEU A C 1
ATOM 618 O O . LEU A 1 80 ? 12.428 -0.411 -39.027 1.00 89.12 80 LEU A O 1
ATOM 622 N N . SER A 1 81 ? 10.606 0.515 -38.130 1.00 86.69 81 SER A N 1
ATOM 623 C CA . SER A 1 81 ? 10.890 1.869 -38.594 1.00 86.69 81 SER A CA 1
ATOM 624 C C . SER A 1 81 ? 10.612 2.891 -37.502 1.00 86.69 81 SER A C 1
ATOM 626 O O . SER A 1 81 ? 9.692 2.722 -36.701 1.00 86.69 81 SER A O 1
ATOM 628 N N . GLU A 1 82 ? 11.393 3.960 -37.491 1.00 83.25 82 GLU A N 1
ATOM 629 C CA . GLU A 1 82 ? 11.290 5.072 -36.547 1.00 83.25 82 GLU A CA 1
ATOM 630 C C . GLU A 1 82 ? 11.064 6.393 -37.289 1.00 83.25 82 GLU A C 1
ATOM 632 O O . GLU A 1 82 ? 11.325 6.491 -38.492 1.00 83.25 82 GLU A O 1
ATOM 637 N N . VAL A 1 83 ? 10.514 7.388 -36.590 1.00 81.12 83 VAL A N 1
ATOM 638 C CA . VAL A 1 83 ? 10.258 8.716 -37.161 1.00 81.12 83 VAL A CA 1
ATOM 639 C C . VAL A 1 83 ? 11.576 9.480 -37.226 1.00 81.12 83 VAL A C 1
ATOM 641 O O . VAL A 1 83 ? 12.200 9.709 -36.192 1.00 81.12 83 VAL A O 1
ATOM 644 N N . VAL A 1 84 ? 11.985 9.880 -38.429 1.00 81.50 84 VAL A N 1
ATOM 645 C CA . VAL A 1 84 ? 13.231 10.633 -38.661 1.00 81.50 84 VAL A CA 1
ATOM 646 C C . VAL A 1 84 ? 13.002 12.104 -38.993 1.00 81.50 84 VAL A C 1
ATOM 648 O O . VAL A 1 84 ? 13.890 12.916 -38.754 1.00 81.50 84 VAL A O 1
ATOM 651 N N . ASP A 1 85 ? 11.833 12.450 -39.532 1.00 76.00 85 ASP A N 1
ATOM 652 C CA . ASP A 1 85 ? 11.475 13.820 -39.912 1.00 76.00 85 ASP A CA 1
ATOM 653 C C . ASP A 1 85 ? 9.943 13.976 -39.979 1.00 76.00 85 ASP A C 1
ATOM 655 O O . ASP A 1 85 ? 9.202 13.012 -39.746 1.00 76.00 85 ASP A O 1
ATOM 659 N N . MET A 1 86 ? 9.454 15.167 -40.323 1.00 75.38 86 MET A N 1
ATOM 660 C CA . MET A 1 86 ? 8.057 15.402 -40.698 1.00 75.38 86 MET A CA 1
ATOM 661 C C . MET A 1 86 ? 7.959 16.040 -42.076 1.00 75.38 86 MET A C 1
ATOM 663 O O . MET A 1 86 ? 8.763 16.894 -42.442 1.00 75.38 86 MET A O 1
ATOM 667 N N . ASP A 1 87 ? 6.960 15.621 -42.848 1.00 79.12 87 ASP A N 1
ATOM 668 C CA . ASP A 1 87 ? 6.685 16.247 -44.135 1.00 79.12 87 ASP A CA 1
ATOM 669 C C . ASP A 1 87 ? 6.074 17.651 -43.964 1.00 79.12 87 ASP A C 1
ATOM 671 O O . ASP A 1 87 ? 5.732 18.102 -42.866 1.00 79.12 87 ASP A O 1
ATOM 675 N N . THR A 1 88 ? 5.913 18.361 -45.080 1.00 76.94 88 THR A N 1
ATOM 676 C CA . THR A 1 88 ? 5.347 19.719 -45.115 1.00 76.94 88 THR A CA 1
ATOM 677 C C . THR A 1 88 ? 3.879 19.801 -44.680 1.00 76.94 88 THR A C 1
ATOM 679 O O . THR A 1 88 ? 3.350 20.902 -44.538 1.00 76.94 88 THR A O 1
ATOM 682 N N . GLU A 1 89 ? 3.216 18.660 -44.491 1.00 77.06 89 GLU A N 1
ATOM 683 C CA . GLU A 1 89 ? 1.818 18.526 -44.077 1.00 77.06 89 GLU A CA 1
ATOM 684 C C . GLU A 1 89 ? 1.702 18.116 -42.592 1.00 77.06 89 GLU A C 1
ATOM 686 O O . GLU A 1 89 ? 0.605 18.111 -42.030 1.00 77.06 89 GLU A O 1
ATOM 691 N N . GLY A 1 90 ? 2.833 17.840 -41.928 1.00 70.00 90 GLY A N 1
ATOM 692 C CA . GLY A 1 90 ? 2.917 17.446 -40.523 1.00 70.00 90 GLY A CA 1
ATOM 693 C C . GLY A 1 90 ? 2.779 15.940 -40.278 1.00 70.00 90 GLY A C 1
ATOM 694 O O . GLY A 1 90 ? 2.564 15.533 -39.133 1.00 70.00 90 GLY A O 1
ATOM 695 N N . ASN A 1 91 ? 2.889 15.099 -41.311 1.00 75.62 91 ASN A N 1
ATOM 696 C CA . ASN A 1 91 ? 2.910 13.647 -41.138 1.00 75.62 91 ASN A CA 1
ATOM 697 C C . ASN A 1 91 ? 4.332 13.155 -40.806 1.00 75.62 91 ASN A C 1
ATOM 699 O O . ASN A 1 91 ? 5.310 13.670 -41.352 1.00 75.62 91 ASN A O 1
ATOM 703 N N . PRO A 1 92 ? 4.477 12.124 -39.953 1.00 77.12 92 PRO A N 1
ATOM 704 C CA . PRO A 1 92 ? 5.778 11.541 -39.641 1.00 77.12 92 PRO A CA 1
ATOM 705 C C . PRO A 1 92 ? 6.384 10.795 -40.841 1.00 77.12 92 PRO A C 1
ATOM 707 O O . PRO A 1 92 ? 5.765 9.889 -41.409 1.00 77.12 92 PRO A O 1
ATOM 710 N N . VAL A 1 93 ? 7.631 11.130 -41.173 1.00 82.38 93 VAL A N 1
ATOM 711 C CA . VAL A 1 93 ? 8.463 10.427 -42.156 1.00 82.38 93 VAL A CA 1
ATOM 712 C C . VAL A 1 93 ? 9.226 9.313 -41.444 1.00 82.38 93 VAL A C 1
ATOM 714 O O . VAL A 1 93 ? 9.942 9.560 -40.474 1.00 82.38 93 VAL A O 1
ATOM 717 N N . PHE A 1 94 ? 9.081 8.080 -41.931 1.00 83.38 94 PHE A N 1
ATOM 718 C CA . PHE A 1 94 ? 9.689 6.893 -41.326 1.00 83.38 94 PHE A CA 1
ATOM 719 C C . PHE A 1 94 ? 10.919 6.414 -42.100 1.00 83.38 94 PHE A C 1
ATOM 721 O O . PHE A 1 94 ? 10.869 6.300 -43.326 1.00 83.38 94 PHE A O 1
ATOM 728 N N . ALA A 1 95 ? 11.972 6.025 -41.380 1.00 85.19 95 ALA A N 1
ATOM 729 C CA . ALA A 1 95 ? 1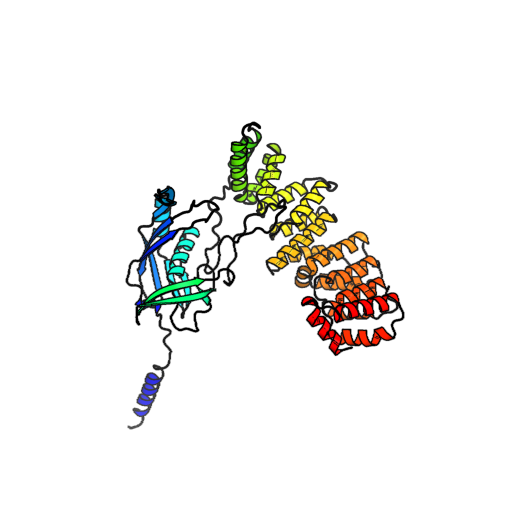3.114 5.286 -41.922 1.00 85.19 95 ALA A CA 1
ATOM 730 C C . ALA A 1 95 ? 13.320 3.959 -41.163 1.00 85.19 95 ALA A C 1
ATOM 732 O O . ALA A 1 95 ? 12.843 3.832 -40.032 1.00 85.19 95 ALA A O 1
ATOM 733 N N . PRO A 1 96 ? 14.001 2.953 -41.750 1.00 87.44 96 PRO A N 1
ATOM 734 C CA . PRO A 1 96 ? 14.327 1.712 -41.050 1.00 87.44 96 PRO A CA 1
ATOM 735 C C . PRO A 1 96 ? 15.152 1.980 -39.788 1.00 87.44 96 PRO A C 1
ATOM 737 O O . PRO A 1 96 ? 16.171 2.664 -39.852 1.00 87.44 96 PRO A O 1
ATOM 740 N N . ALA A 1 97 ? 14.721 1.418 -38.660 1.00 86.75 97 ALA A N 1
ATOM 741 C CA . ALA A 1 97 ? 15.445 1.542 -37.401 1.00 86.75 97 ALA A CA 1
ATOM 742 C C . ALA A 1 97 ? 16.712 0.673 -37.419 1.00 86.75 97 ALA A C 1
ATOM 744 O O . ALA A 1 97 ? 16.711 -0.414 -38.005 1.00 86.75 97 ALA A O 1
ATOM 745 N N . ALA A 1 98 ? 17.768 1.088 -36.715 1.00 87.00 98 ALA A N 1
ATOM 746 C CA . ALA A 1 98 ? 19.045 0.358 -36.681 1.00 87.00 98 ALA A CA 1
ATOM 747 C C . ALA A 1 98 ? 18.925 -1.106 -36.192 1.00 87.00 98 ALA A C 1
ATOM 749 O O . ALA A 1 98 ? 19.743 -1.953 -36.541 1.00 87.00 98 ALA A O 1
ATOM 750 N N . SER A 1 99 ? 17.892 -1.421 -35.404 1.00 85.81 99 SER A N 1
ATOM 751 C CA . SER A 1 99 ? 17.582 -2.766 -34.901 1.00 85.81 99 SER A CA 1
ATOM 752 C C . SER A 1 99 ? 16.628 -3.581 -35.794 1.00 85.81 99 SER A C 1
ATOM 754 O O . SER A 1 99 ? 16.276 -4.704 -35.428 1.00 85.81 99 SER A O 1
ATOM 756 N N . SER A 1 100 ? 16.207 -3.058 -36.954 1.00 90.12 100 SER A N 1
ATOM 757 C CA . SER A 1 100 ? 15.181 -3.677 -37.812 1.00 90.12 100 SER A CA 1
ATOM 758 C C . SER A 1 100 ? 15.526 -5.100 -38.255 1.00 90.12 100 SER A C 1
ATOM 760 O O . SER A 1 100 ? 14.656 -5.966 -38.206 1.00 90.12 100 SER A O 1
ATOM 762 N N . ASP A 1 101 ? 16.775 -5.370 -38.638 1.00 91.62 101 ASP A N 1
ATOM 763 C CA . ASP A 1 101 ? 17.178 -6.701 -39.115 1.00 91.62 101 ASP A CA 1
ATOM 764 C C . ASP A 1 101 ? 17.183 -7.740 -37.984 1.00 91.62 101 ASP A C 1
ATOM 766 O O . ASP A 1 101 ? 16.754 -8.878 -38.173 1.00 91.62 101 ASP A O 1
ATOM 770 N N . ALA A 1 102 ? 17.601 -7.339 -36.777 1.00 90.88 102 ALA A N 1
ATOM 771 C CA . ALA A 1 102 ? 17.542 -8.190 -35.590 1.00 90.88 102 ALA A CA 1
ATOM 772 C C . ALA A 1 102 ? 16.087 -8.473 -35.177 1.00 90.88 102 ALA A C 1
ATOM 774 O O . ALA A 1 102 ? 15.736 -9.618 -34.891 1.00 90.88 102 ALA A O 1
ATOM 775 N N . PHE A 1 103 ? 15.227 -7.450 -35.216 1.00 91.00 103 PHE A N 1
ATOM 776 C CA . PHE A 1 103 ? 13.788 -7.591 -34.988 1.00 91.00 103 PHE A CA 1
ATOM 777 C C . PHE A 1 103 ? 13.135 -8.540 -36.004 1.00 91.00 103 PHE A C 1
ATOM 779 O O . PHE A 1 103 ? 12.367 -9.422 -35.616 1.00 91.00 103 PHE A O 1
ATOM 786 N N . ALA A 1 104 ? 13.459 -8.396 -37.292 1.00 92.38 104 ALA A N 1
ATOM 787 C CA . ALA A 1 104 ? 12.970 -9.283 -38.338 1.00 92.38 104 ALA A CA 1
ATOM 788 C C . ALA A 1 104 ? 13.420 -10.728 -38.083 1.00 92.38 104 ALA A C 1
ATOM 790 O O . ALA A 1 104 ? 12.583 -11.627 -38.040 1.00 92.38 104 ALA A O 1
ATOM 791 N N . ALA A 1 105 ? 14.708 -10.944 -37.808 1.00 92.94 105 ALA A N 1
ATOM 792 C CA . ALA A 1 105 ? 15.243 -12.266 -37.503 1.00 92.94 105 ALA A CA 1
ATOM 793 C C . ALA A 1 105 ? 14.549 -12.927 -36.297 1.00 92.94 105 ALA A C 1
ATOM 795 O O . ALA A 1 105 ? 14.204 -14.104 -36.383 1.00 92.94 105 ALA A O 1
ATOM 796 N N . GLU A 1 106 ? 14.291 -12.204 -35.198 1.00 93.44 106 GLU A N 1
ATOM 797 C CA . GLU A 1 106 ? 13.547 -12.766 -34.060 1.00 93.44 106 GLU A CA 1
ATOM 798 C C . GLU A 1 106 ? 12.070 -13.058 -34.405 1.00 93.44 106 GLU A C 1
ATOM 800 O O . GLU A 1 106 ? 11.562 -14.123 -34.046 1.00 93.44 106 GLU A O 1
ATOM 805 N N . MET A 1 107 ? 11.381 -12.166 -35.130 1.00 92.62 107 MET A N 1
ATOM 806 C CA . MET A 1 107 ? 9.985 -12.374 -35.548 1.00 92.62 107 MET A CA 1
ATOM 807 C C . MET A 1 107 ? 9.828 -13.602 -36.454 1.00 92.62 107 MET A C 1
ATOM 809 O O . MET A 1 107 ? 8.864 -14.357 -36.301 1.00 92.62 107 MET A O 1
ATOM 813 N N . GLU A 1 108 ? 10.750 -13.809 -37.393 1.00 94.38 108 GLU A N 1
ATOM 814 C CA . GLU A 1 108 ? 10.695 -14.890 -38.389 1.00 94.38 108 GLU A CA 1
ATOM 815 C C . GLU A 1 108 ? 11.154 -16.251 -37.844 1.00 94.38 108 GLU A C 1
ATOM 817 O O . GLU A 1 108 ? 10.783 -17.291 -38.392 1.00 94.38 108 GLU A O 1
ATOM 822 N N . ARG A 1 109 ? 11.923 -16.260 -36.745 1.00 94.12 109 ARG A N 1
ATOM 823 C CA . ARG A 1 109 ? 12.595 -17.451 -36.200 1.00 94.12 109 ARG A CA 1
ATOM 824 C C . ARG A 1 109 ? 11.664 -18.621 -35.880 1.00 94.12 109 ARG A C 1
ATOM 826 O O . ARG A 1 109 ? 12.019 -19.764 -36.165 1.00 94.12 109 ARG A O 1
ATOM 833 N N . TYR A 1 110 ? 10.509 -18.348 -35.274 1.00 93.31 110 TYR A N 1
ATOM 834 C CA . TYR A 1 110 ? 9.588 -19.378 -34.787 1.00 93.31 110 TYR A CA 1
ATOM 835 C C . TYR A 1 110 ? 8.139 -19.127 -35.242 1.00 93.31 110 TYR A C 1
ATOM 837 O O . TYR A 1 110 ? 7.649 -17.997 -35.142 1.00 93.31 110 TYR A O 1
ATOM 845 N N . PRO A 1 111 ? 7.422 -20.158 -35.732 1.00 92.19 111 PRO A N 1
ATOM 846 C CA . PRO A 1 111 ? 5.990 -20.069 -35.990 1.00 92.19 111 PRO A CA 1
ATOM 847 C C . PRO A 1 111 ? 5.199 -20.135 -34.676 1.00 92.19 111 PRO A C 1
ATOM 849 O O . PRO A 1 111 ? 5.512 -20.946 -33.809 1.00 92.19 111 PRO A O 1
ATOM 852 N N . LEU A 1 112 ? 4.128 -19.349 -34.552 1.00 89.31 112 LEU A N 1
ATOM 853 C CA . LEU A 1 112 ? 3.222 -19.439 -33.405 1.00 89.31 112 LEU A CA 1
ATOM 854 C C . LEU A 1 112 ? 2.080 -20.411 -33.715 1.00 89.31 112 LEU A C 1
ATOM 856 O O . LEU A 1 112 ? 1.315 -20.200 -34.658 1.00 89.31 112 LEU A O 1
ATOM 860 N N . LYS A 1 113 ? 1.946 -21.468 -32.914 1.00 87.19 113 LYS A N 1
ATOM 861 C CA . LYS A 1 113 ? 0.815 -22.403 -32.984 1.00 87.19 113 LYS A CA 1
ATOM 862 C C . LYS A 1 113 ? -0.336 -21.859 -32.134 1.00 87.19 113 LYS A C 1
ATOM 864 O O . LYS A 1 113 ? -0.125 -21.421 -31.002 1.00 87.19 113 LYS A O 1
ATOM 869 N N . VAL A 1 114 ? -1.550 -21.887 -32.672 1.00 83.62 114 VAL A N 1
ATOM 870 C CA . VAL A 1 114 ? -2.759 -21.347 -32.032 1.00 83.62 114 VAL A CA 1
ATOM 871 C C . VAL A 1 114 ? -3.876 -22.375 -32.121 1.00 83.62 114 VAL A C 1
ATOM 873 O O . VAL A 1 114 ? -4.146 -22.885 -33.205 1.00 83.62 114 VAL A O 1
ATOM 876 N N . VAL A 1 115 ? -4.545 -22.652 -31.007 1.00 78.44 115 VAL A N 1
ATOM 877 C CA . VAL A 1 115 ? -5.775 -23.455 -30.971 1.00 78.44 115 VAL A CA 1
ATOM 878 C C . VAL A 1 115 ? -6.903 -22.573 -30.457 1.00 78.44 115 VAL A C 1
ATOM 880 O O . VAL A 1 115 ? -6.696 -21.790 -29.530 1.00 78.44 115 VAL A O 1
ATOM 883 N N . VAL A 1 116 ? -8.083 -22.679 -31.061 1.00 73.00 116 VAL A N 1
ATOM 884 C CA . VAL A 1 116 ? -9.296 -22.016 -30.573 1.00 73.00 116 VAL A CA 1
ATOM 885 C C . VAL A 1 116 ? -10.293 -23.077 -30.118 1.00 73.00 116 VAL A C 1
ATOM 887 O O . VAL A 1 116 ? -10.609 -23.995 -30.869 1.00 73.00 116 VAL A O 1
ATOM 890 N N . GLU A 1 117 ? -10.773 -22.963 -28.886 1.00 68.19 117 GLU A N 1
ATOM 891 C CA . GLU A 1 117 ? -11.793 -23.831 -28.300 1.00 68.19 117 GLU A CA 1
ATOM 892 C C . GLU A 1 117 ? -13.105 -23.045 -28.124 1.00 68.19 117 GLU A C 1
ATOM 894 O O . GLU A 1 117 ? -13.118 -21.868 -27.737 1.00 68.19 117 GLU A O 1
ATOM 899 N N . GLY A 1 118 ? -14.228 -23.682 -28.470 1.00 64.44 118 GLY A N 1
ATOM 900 C CA . GLY A 1 118 ? -15.529 -23.021 -28.570 1.00 64.44 118 GLY A CA 1
ATOM 901 C C . GLY A 1 118 ? -15.501 -21.799 -29.501 1.00 64.44 118 GLY A C 1
ATOM 902 O O . GLY A 1 118 ? -14.876 -21.801 -30.561 1.00 64.44 118 GLY A O 1
ATOM 903 N N . VAL A 1 119 ? -16.189 -20.726 -29.099 1.00 54.78 119 VAL A N 1
ATOM 904 C CA . VAL A 1 119 ? -16.305 -19.495 -29.907 1.00 54.78 119 VAL A CA 1
ATOM 905 C C . VAL A 1 119 ? -15.102 -18.554 -29.739 1.00 54.78 119 VAL A C 1
ATOM 907 O O . VAL A 1 119 ? -14.743 -17.847 -30.679 1.00 54.78 119 VAL A O 1
ATOM 910 N N . TYR A 1 120 ? -14.499 -18.508 -28.544 1.00 61.97 120 TYR A N 1
ATOM 911 C CA . TYR A 1 120 ? -13.594 -17.422 -28.136 1.00 61.97 120 TYR A CA 1
ATOM 912 C C . TYR A 1 120 ? -12.476 -17.823 -27.141 1.00 61.97 120 TYR A C 1
ATOM 914 O O . TYR A 1 120 ? -11.804 -16.928 -26.626 1.00 61.97 120 TYR A O 1
ATOM 922 N N . ASP A 1 121 ? -12.241 -19.104 -26.832 1.00 67.50 121 ASP A N 1
ATOM 923 C CA . ASP A 1 121 ? -11.098 -19.484 -25.981 1.00 67.50 121 ASP A CA 1
ATOM 924 C C . ASP A 1 121 ? -9.848 -19.706 -26.842 1.00 67.50 121 ASP A C 1
ATOM 926 O O . ASP A 1 121 ? -9.782 -20.656 -27.614 1.00 67.50 121 ASP A O 1
ATOM 930 N N . VAL A 1 122 ? -8.867 -18.801 -26.771 1.00 73.50 122 VAL A N 1
ATOM 931 C CA . VAL A 1 122 ? -7.683 -18.817 -27.650 1.00 73.50 122 VAL A CA 1
ATOM 932 C C . VAL A 1 122 ? -6.448 -19.245 -26.865 1.00 73.50 122 VAL A C 1
ATOM 934 O O . VAL A 1 122 ? -5.966 -18.512 -25.999 1.00 73.50 122 VAL A O 1
ATOM 937 N N . LYS A 1 123 ? -5.892 -20.405 -27.216 1.00 75.88 123 LYS A N 1
ATOM 938 C CA . LYS A 1 123 ? -4.692 -20.986 -26.605 1.00 75.88 123 LYS A CA 1
ATOM 939 C C . LYS A 1 123 ? -3.498 -20.847 -27.541 1.00 75.88 123 LYS A C 1
ATOM 941 O O . LYS A 1 123 ? -3.581 -21.140 -28.733 1.00 75.88 123 LYS A O 1
ATOM 946 N N . LEU A 1 124 ? -2.379 -20.388 -26.989 1.00 80.50 124 LEU A N 1
ATOM 947 C CA . LEU A 1 124 ? -1.148 -20.100 -27.721 1.00 80.50 124 LEU A CA 1
ATOM 948 C C . LEU A 1 124 ? -0.045 -21.056 -27.279 1.00 80.50 124 LEU A C 1
ATOM 950 O O . LEU A 1 124 ? 0.173 -21.236 -26.083 1.00 80.50 124 LEU A O 1
ATOM 954 N N . PHE A 1 125 ? 0.670 -21.616 -28.248 1.00 82.19 125 PHE A N 1
ATOM 955 C CA . PHE A 1 125 ? 1.760 -22.561 -28.031 1.00 82.19 125 PHE A CA 1
ATOM 956 C C . PHE A 1 125 ? 3.021 -22.014 -28.729 1.00 82.19 125 PHE A C 1
ATOM 958 O O . PHE A 1 125 ? 3.249 -22.322 -29.905 1.00 82.19 125 PHE A O 1
ATOM 965 N N . PRO A 1 126 ? 3.788 -21.134 -28.055 1.00 85.31 126 PRO A N 1
ATOM 966 C CA . PRO A 1 126 ? 5.075 -20.649 -28.552 1.00 85.31 126 PRO A CA 1
ATOM 967 C C . PRO A 1 126 ? 6.135 -21.758 -28.530 1.00 85.31 126 PRO A C 1
ATOM 969 O O . PRO A 1 126 ? 5.995 -22.751 -27.814 1.00 85.31 126 PRO A O 1
ATOM 972 N N . GLU A 1 127 ? 7.207 -21.576 -29.299 1.00 86.25 127 GLU A N 1
ATOM 973 C CA . GLU A 1 127 ? 8.382 -22.457 -29.250 1.00 86.25 127 GLU A CA 1
ATOM 974 C C . GLU A 1 127 ? 9.329 -22.068 -28.105 1.00 86.25 127 GLU A C 1
ATOM 976 O O . GLU A 1 127 ? 9.404 -20.907 -27.689 1.00 86.25 127 GLU A O 1
ATOM 981 N N . GLU A 1 128 ? 10.098 -23.038 -27.608 1.00 79.06 128 GLU A N 1
ATOM 982 C CA . GLU A 1 128 ? 11.068 -22.805 -26.538 1.00 79.06 128 GLU A CA 1
ATOM 983 C C . GLU A 1 128 ? 12.181 -21.838 -26.991 1.00 79.06 128 GLU A C 1
ATOM 985 O O . GLU A 1 128 ? 12.819 -22.005 -28.036 1.00 79.06 128 GLU A O 1
ATOM 990 N N . GLY A 1 129 ? 12.409 -20.788 -26.198 1.00 80.31 129 GLY A N 1
ATOM 991 C CA . GLY A 1 129 ? 13.359 -19.720 -26.517 1.00 80.31 129 GLY A CA 1
ATOM 992 C C . GLY A 1 129 ? 12.815 -18.607 -27.424 1.00 80.31 129 GLY A C 1
ATOM 993 O O . GLY A 1 129 ? 13.598 -17.759 -27.855 1.00 80.31 129 GLY A O 1
ATOM 994 N N . GLU A 1 130 ? 11.511 -18.565 -27.722 1.00 82.62 130 GLU A N 1
ATOM 995 C CA . GLU A 1 130 ? 10.881 -17.343 -28.237 1.00 82.62 130 GLU A CA 1
ATOM 996 C C . GLU A 1 130 ? 10.898 -16.240 -27.164 1.00 82.62 130 GLU A C 1
ATOM 998 O O . GLU A 1 130 ? 10.588 -16.484 -25.998 1.00 82.62 130 GLU A O 1
ATOM 1003 N N . THR A 1 131 ? 11.285 -15.014 -27.532 1.00 82.69 131 THR A N 1
ATOM 1004 C CA . THR A 1 131 ? 11.413 -13.927 -26.551 1.00 82.69 131 THR A CA 1
ATOM 1005 C C . THR A 1 131 ? 10.055 -13.311 -26.227 1.00 82.69 131 THR A C 1
ATOM 1007 O O . THR A 1 131 ? 9.212 -13.127 -27.108 1.00 82.69 131 THR A O 1
ATOM 1010 N N . THR A 1 132 ? 9.849 -12.929 -24.964 1.00 77.44 132 THR A N 1
ATOM 1011 C CA . THR A 1 132 ? 8.583 -12.360 -24.476 1.00 77.44 132 THR A CA 1
ATOM 1012 C C . THR A 1 132 ? 8.121 -11.160 -25.307 1.00 77.44 132 THR A C 1
ATOM 1014 O O . THR A 1 132 ? 6.951 -11.065 -25.658 1.00 77.44 132 THR A O 1
ATOM 1017 N N . THR A 1 133 ? 9.040 -10.276 -25.711 1.00 82.19 133 THR A N 1
ATOM 1018 C CA . THR A 1 133 ? 8.754 -9.123 -26.584 1.00 82.19 133 THR A CA 1
ATOM 1019 C C . THR A 1 133 ? 8.136 -9.539 -27.923 1.00 82.19 133 THR A C 1
ATOM 1021 O O . THR A 1 133 ? 7.161 -8.941 -28.375 1.00 82.19 133 THR A O 1
ATOM 1024 N N . ILE A 1 134 ? 8.681 -10.579 -28.551 1.00 87.69 134 ILE A N 1
ATOM 1025 C CA . ILE A 1 134 ? 8.264 -11.072 -29.869 1.00 87.69 134 ILE A CA 1
ATOM 1026 C C . ILE A 1 134 ? 6.943 -11.829 -29.764 1.00 87.69 134 ILE A C 1
ATOM 1028 O O . ILE A 1 134 ? 6.025 -11.593 -30.555 1.00 87.69 134 ILE A O 1
ATOM 1032 N N . LEU A 1 135 ? 6.800 -12.657 -28.728 1.00 84.25 135 LEU A N 1
ATOM 1033 C CA . LEU A 1 135 ? 5.546 -13.330 -28.415 1.00 84.25 135 LEU A CA 1
ATOM 1034 C C . LEU A 1 135 ? 4.421 -12.318 -28.142 1.00 84.25 135 LEU A C 1
ATOM 1036 O O . LEU A 1 135 ? 3.316 -12.486 -28.649 1.00 84.25 135 LEU A O 1
ATOM 1040 N N . ASN A 1 136 ? 4.701 -11.220 -27.435 1.00 84.00 136 ASN A N 1
ATOM 1041 C CA . ASN A 1 136 ? 3.748 -10.132 -27.193 1.00 84.00 136 ASN A CA 1
ATOM 1042 C C . ASN A 1 136 ? 3.284 -9.453 -28.494 1.00 84.00 136 ASN A C 1
ATOM 1044 O O . ASN A 1 136 ? 2.092 -9.192 -28.663 1.00 84.00 136 ASN A O 1
ATOM 1048 N N . ILE A 1 137 ? 4.187 -9.227 -29.451 1.00 85.81 137 ILE A N 1
ATOM 1049 C CA . ILE A 1 137 ? 3.828 -8.684 -30.772 1.00 85.81 137 ILE A CA 1
ATOM 1050 C C . ILE A 1 137 ? 2.957 -9.682 -31.547 1.00 85.81 137 ILE A C 1
ATOM 1052 O O . ILE A 1 137 ? 1.929 -9.297 -32.113 1.00 85.81 137 ILE A O 1
ATOM 1056 N N . LYS A 1 138 ? 3.294 -10.978 -31.518 1.00 86.44 138 LYS A N 1
ATOM 1057 C CA . LYS A 1 138 ? 2.477 -12.031 -32.146 1.00 86.44 138 LYS A CA 1
ATOM 1058 C C . LYS A 1 138 ? 1.103 -12.166 -31.483 1.00 86.44 138 LYS A C 1
ATOM 1060 O O . LYS A 1 138 ? 0.110 -12.283 -32.194 1.00 86.44 138 LYS A O 1
ATOM 1065 N N . ARG A 1 139 ? 0.998 -12.037 -30.157 1.00 83.25 139 ARG A N 1
ATOM 1066 C CA . ARG A 1 139 ? -0.283 -11.947 -29.427 1.00 83.25 139 ARG A CA 1
ATOM 1067 C C . ARG A 1 139 ? -1.131 -10.760 -29.879 1.00 83.25 139 ARG A C 1
ATOM 1069 O O . ARG A 1 139 ? -2.341 -10.913 -30.027 1.00 83.25 139 ARG A O 1
ATOM 1076 N N . GLY A 1 140 ? -0.509 -9.619 -30.179 1.00 79.69 140 GLY A N 1
ATOM 1077 C CA . GLY A 1 140 ? -1.181 -8.468 -30.794 1.00 79.69 140 GLY A CA 1
ATOM 1078 C C . GLY A 1 140 ? -1.791 -8.812 -32.152 1.00 79.69 140 GLY A C 1
ATOM 1079 O O . GLY A 1 140 ? -2.969 -8.541 -32.382 1.00 79.69 140 GLY A O 1
ATOM 1080 N N . ILE A 1 141 ? -1.032 -9.507 -33.005 1.00 82.06 141 ILE A N 1
ATOM 1081 C CA . ILE A 1 141 ? -1.517 -10.014 -34.297 1.00 82.06 141 ILE A CA 1
ATOM 1082 C C . ILE A 1 141 ? -2.708 -10.968 -34.095 1.00 82.06 141 ILE A C 1
ATOM 1084 O O . ILE A 1 141 ? -3.744 -10.773 -34.728 1.00 82.06 141 ILE A O 1
ATOM 1088 N N . ILE A 1 142 ? -2.628 -11.948 -33.183 1.00 79.19 142 ILE A N 1
ATOM 1089 C CA . ILE A 1 142 ? -3.759 -12.859 -32.908 1.00 79.19 142 ILE A CA 1
ATOM 1090 C C . ILE A 1 142 ? -4.984 -12.089 -32.385 1.00 79.19 142 ILE A C 1
ATOM 1092 O O . ILE A 1 142 ? -6.100 -12.313 -32.851 1.00 79.19 142 ILE A O 1
ATOM 1096 N N . SER A 1 143 ? -4.787 -11.128 -31.479 1.00 77.12 143 SER A N 1
ATOM 1097 C CA . SER A 1 143 ? -5.861 -10.289 -30.930 1.00 77.12 143 SER A CA 1
ATOM 1098 C C . SER A 1 143 ? -6.530 -9.383 -31.972 1.00 77.12 143 SER A C 1
ATOM 1100 O O . SER A 1 143 ? -7.686 -9.001 -31.778 1.00 77.12 143 SER A O 1
ATOM 1102 N N . ALA A 1 144 ? -5.832 -9.014 -33.048 1.00 76.12 144 ALA A N 1
ATOM 1103 C CA . ALA A 1 144 ? -6.405 -8.272 -34.171 1.00 76.12 144 ALA A CA 1
ATOM 1104 C C . ALA A 1 144 ? -7.212 -9.181 -35.116 1.00 76.12 144 ALA A C 1
ATOM 1106 O O . ALA A 1 144 ? -8.207 -8.746 -35.692 1.00 76.12 144 ALA A O 1
ATOM 1107 N N . LEU A 1 145 ? -6.814 -10.450 -35.244 1.00 73.81 145 LEU A N 1
ATOM 1108 C CA . LEU A 1 145 ? -7.503 -11.459 -36.056 1.00 73.81 145 LEU A CA 1
ATOM 1109 C C . LEU A 1 145 ? -8.740 -12.057 -35.356 1.00 73.81 145 LEU A C 1
ATOM 1111 O O . LEU A 1 145 ? -9.583 -12.654 -36.025 1.00 73.81 145 LEU A O 1
ATOM 1115 N N . ALA A 1 146 ? -8.873 -11.872 -34.038 1.00 68.56 146 ALA A N 1
ATOM 1116 C CA . ALA A 1 146 ? -10.041 -12.245 -33.239 1.00 68.56 146 ALA A CA 1
ATOM 1117 C C . ALA A 1 146 ? -11.215 -11.256 -33.440 1.00 68.56 146 ALA A C 1
ATOM 1119 O O . ALA A 1 146 ? -11.444 -10.339 -32.643 1.00 68.56 146 ALA A O 1
ATOM 1120 N N . VAL A 1 147 ? -11.956 -11.445 -34.536 1.00 64.25 147 VAL A N 1
ATOM 1121 C CA . VAL A 1 147 ? -13.143 -10.658 -34.933 1.00 64.25 147 VAL A C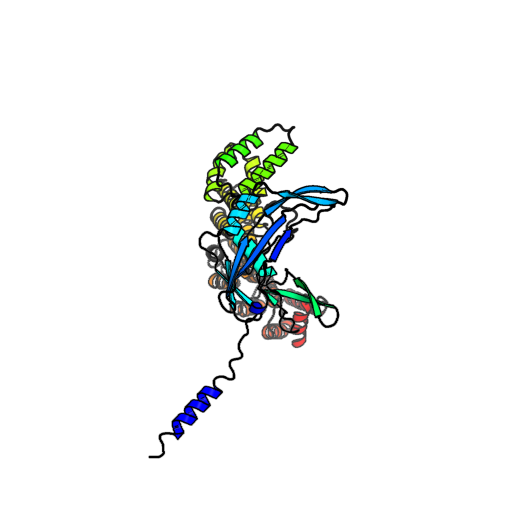A 1
ATOM 1122 C C . VAL A 1 147 ? -14.432 -11.377 -34.486 1.00 64.25 147 VAL A C 1
ATOM 1124 O O . VAL A 1 147 ? -14.499 -12.600 -34.616 1.00 64.25 147 VAL A O 1
ATOM 1127 N N . PRO A 1 148 ? -15.461 -10.673 -33.967 1.00 59.44 148 PRO A N 1
ATOM 1128 C CA . PRO A 1 148 ? -16.659 -11.322 -33.434 1.00 59.44 148 PRO A CA 1
ATOM 1129 C C . PRO A 1 148 ? -17.603 -11.897 -34.502 1.00 59.44 148 PRO A C 1
ATOM 1131 O O . PRO A 1 148 ? -17.626 -11.455 -35.654 1.00 59.44 148 PRO A O 1
ATOM 1134 N N . LEU A 1 149 ? -18.441 -12.851 -34.085 1.00 60.16 149 LEU A N 1
ATOM 1135 C CA . LEU A 1 149 ? -19.595 -13.338 -34.852 1.00 60.16 149 LEU A CA 1
ATOM 1136 C C . LEU A 1 149 ? -20.723 -12.300 -34.829 1.00 60.16 149 LEU A C 1
ATOM 1138 O O . LEU A 1 149 ? -21.014 -11.751 -33.778 1.00 60.16 149 LEU A O 1
ATOM 1142 N N . LEU A 1 150 ? -21.406 -12.049 -35.948 1.00 59.25 150 LEU A N 1
ATOM 1143 C CA . LEU A 1 150 ? -22.386 -10.952 -36.064 1.00 59.25 150 LEU A CA 1
ATOM 1144 C C . LEU A 1 150 ? -23.757 -11.203 -35.389 1.00 59.25 150 LEU A C 1
ATOM 1146 O O . LEU A 1 150 ? -24.698 -10.458 -35.632 1.00 59.25 150 LEU A O 1
ATOM 1150 N N . GLU A 1 151 ? -23.886 -12.224 -34.537 1.00 56.97 151 GLU A N 1
ATOM 1151 C CA . GLU A 1 151 ? -25.118 -12.502 -33.784 1.00 56.97 151 GLU A CA 1
ATOM 1152 C C . GLU A 1 151 ? -25.216 -11.610 -32.532 1.00 56.97 151 GLU A C 1
ATOM 1154 O O . GLU A 1 151 ? -24.323 -11.598 -31.679 1.00 56.97 151 GLU A O 1
ATOM 1159 N N . GLU A 1 152 ? -26.312 -10.856 -32.421 1.00 52.84 152 GLU A N 1
ATOM 1160 C CA . GLU A 1 152 ? -26.335 -9.561 -31.718 1.00 52.84 152 GLU A CA 1
ATOM 1161 C C . GLU A 1 152 ? -26.142 -9.604 -30.187 1.00 52.84 152 GLU A C 1
ATOM 1163 O O . GLU A 1 152 ? -25.750 -8.597 -29.597 1.00 52.84 152 GLU A O 1
ATOM 1168 N N . ASP A 1 153 ? -26.350 -10.747 -29.521 1.00 51.72 153 ASP A N 1
ATOM 1169 C CA . ASP A 1 153 ? -26.369 -10.810 -28.048 1.00 51.72 153 ASP A CA 1
ATOM 1170 C C . ASP A 1 153 ? -25.109 -11.394 -27.374 1.00 51.72 153 ASP A C 1
ATOM 1172 O O . ASP A 1 153 ? -24.922 -11.215 -26.162 1.00 51.72 153 ASP A O 1
ATOM 1176 N N . LYS A 1 154 ? -24.222 -12.067 -28.126 1.00 51.81 154 LYS A N 1
ATOM 1177 C CA . LYS A 1 154 ? -23.104 -12.863 -27.563 1.00 51.81 154 LYS A CA 1
ATOM 1178 C C . LYS A 1 154 ? -21.770 -12.110 -27.409 1.00 51.81 154 LYS A C 1
ATOM 1180 O O . LYS A 1 154 ? -20.886 -12.585 -26.703 1.00 51.81 154 LYS A O 1
ATOM 1185 N N . ASN A 1 155 ? -21.613 -10.919 -27.990 1.00 55.78 155 ASN A N 1
ATOM 1186 C CA . ASN A 1 155 ? -20.305 -10.239 -28.105 1.00 55.78 155 ASN A CA 1
ATOM 1187 C C . ASN A 1 155 ? -19.934 -9.287 -26.957 1.00 55.78 155 ASN A C 1
ATOM 1189 O O . ASN A 1 155 ? -19.019 -8.476 -27.100 1.00 55.78 155 ASN A O 1
ATOM 1193 N N . LYS A 1 156 ? -20.633 -9.346 -25.817 1.00 62.41 156 LYS A N 1
ATOM 1194 C CA . LYS A 1 156 ? -20.473 -8.342 -24.750 1.00 62.41 156 LYS A CA 1
ATOM 1195 C C . LYS A 1 156 ? -19.045 -8.282 -24.194 1.00 62.41 156 LYS A C 1
ATOM 1197 O O . LYS A 1 156 ? -18.582 -7.175 -23.946 1.00 62.41 156 LYS A O 1
ATOM 1202 N N . ASN A 1 157 ? -18.344 -9.416 -24.074 1.00 70.00 157 ASN A N 1
ATOM 1203 C CA . ASN A 1 157 ? -16.945 -9.498 -23.633 1.00 70.00 157 ASN A CA 1
ATOM 1204 C C . ASN A 1 157 ? -16.134 -10.393 -24.588 1.00 70.00 157 ASN A C 1
ATOM 1206 O O . ASN A 1 157 ? -16.455 -11.570 -24.729 1.00 70.00 157 ASN A O 1
ATOM 1210 N N . MET A 1 158 ? -15.081 -9.857 -25.212 1.00 68.81 158 MET A N 1
ATOM 1211 C CA . MET A 1 158 ? -14.230 -10.581 -26.170 1.00 68.81 158 MET A CA 1
ATOM 1212 C C . MET A 1 158 ? -12.816 -10.838 -25.632 1.00 68.81 158 MET A C 1
ATOM 1214 O O . MET A 1 158 ? -12.296 -9.975 -24.923 1.00 68.81 158 MET A O 1
ATOM 1218 N N . PRO A 1 159 ? -12.155 -11.944 -26.026 1.00 68.19 159 PRO A N 1
ATOM 1219 C CA . PRO A 1 159 ? -10.730 -12.156 -25.789 1.00 68.19 159 PRO A CA 1
ATOM 1220 C C . PRO A 1 159 ? -9.907 -11.129 -26.573 1.00 68.19 159 PRO A C 1
ATOM 1222 O O . PRO A 1 159 ? -10.187 -10.827 -27.735 1.00 68.19 159 PRO A O 1
ATOM 1225 N N . THR A 1 160 ? -8.883 -10.585 -25.932 1.00 70.69 160 THR A N 1
ATOM 1226 C CA . THR A 1 160 ? -7.958 -9.602 -26.504 1.00 70.69 160 THR A CA 1
ATOM 1227 C C . THR A 1 160 ? -6.610 -9.707 -25.795 1.00 70.69 160 THR A C 1
ATOM 1229 O O . THR A 1 160 ? -6.570 -10.260 -24.701 1.00 70.69 160 THR A O 1
ATOM 1232 N N . ILE A 1 161 ? -5.557 -9.062 -26.313 1.00 70.69 161 ILE A N 1
ATOM 1233 C CA . ILE A 1 161 ? -4.259 -8.841 -25.620 1.00 70.69 161 ILE A CA 1
ATOM 1234 C C . ILE A 1 161 ? -4.363 -7.984 -24.327 1.00 70.69 161 ILE A C 1
ATOM 1236 O O . ILE A 1 161 ? -3.371 -7.561 -23.724 1.00 70.69 161 ILE A O 1
ATOM 1240 N N . HIS A 1 162 ? -5.590 -7.705 -23.893 1.00 68.00 162 HIS A N 1
ATOM 1241 C CA . HIS A 1 162 ? -5.961 -6.912 -22.733 1.00 68.00 162 HIS A CA 1
ATOM 1242 C C . HIS A 1 162 ? -6.857 -7.690 -21.745 1.00 68.00 162 HIS A C 1
ATOM 1244 O O . HIS A 1 162 ? -7.352 -7.113 -20.778 1.00 68.00 162 HIS A O 1
ATOM 1250 N N . GLY A 1 163 ? -7.062 -8.994 -21.974 1.00 69.19 163 GLY A N 1
ATOM 1251 C CA . GLY A 1 163 ? -7.989 -9.853 -21.229 1.00 69.19 163 GLY A CA 1
ATOM 1252 C C . GLY A 1 163 ? -9.347 -9.974 -21.925 1.00 69.19 163 GLY A C 1
ATOM 1253 O O . GLY A 1 163 ? -9.465 -9.728 -23.133 1.00 69.19 163 GLY A O 1
ATOM 1254 N N . LYS A 1 164 ? -10.397 -10.337 -21.182 1.00 74.00 164 LYS A N 1
ATOM 1255 C CA . LYS A 1 164 ? -11.779 -10.271 -21.679 1.00 74.00 164 LYS A CA 1
ATOM 1256 C C . LYS A 1 164 ? -12.275 -8.834 -21.569 1.00 74.00 164 LYS A C 1
ATOM 1258 O O . LYS A 1 164 ? -12.624 -8.363 -20.490 1.00 74.00 164 LYS A O 1
ATOM 1263 N N . CYS A 1 165 ? -12.304 -8.136 -22.699 1.00 75.56 165 CYS A N 1
ATOM 1264 C CA . CYS A 1 165 ? -12.680 -6.729 -22.783 1.00 75.56 165 CYS A CA 1
ATOM 1265 C C . CYS A 1 165 ? -14.122 -6.541 -23.240 1.00 75.56 165 CYS A C 1
ATOM 1267 O O . CYS A 1 165 ? -14.557 -7.150 -24.227 1.00 75.56 165 CYS A O 1
ATOM 1269 N N . LYS A 1 166 ? -14.829 -5.599 -22.603 1.00 78.56 166 LYS A N 1
ATOM 1270 C CA . LYS A 1 166 ? -16.136 -5.161 -23.090 1.00 78.56 166 LYS A CA 1
ATOM 1271 C C . LYS A 1 166 ? -15.982 -4.513 -24.467 1.00 78.56 166 LYS A C 1
ATOM 1273 O O . LYS A 1 166 ? -15.332 -3.474 -24.596 1.00 78.56 166 LYS A O 1
ATOM 1278 N N . THR A 1 167 ? -16.573 -5.134 -25.485 1.00 74.69 167 THR A N 1
ATOM 1279 C CA . THR A 1 167 ? -16.400 -4.752 -26.894 1.00 74.69 167 THR A CA 1
ATOM 1280 C C . THR A 1 167 ? -17.739 -4.341 -27.502 1.00 74.69 167 THR A C 1
ATOM 1282 O O . THR A 1 167 ? -18.765 -4.973 -27.265 1.00 74.69 167 THR A O 1
ATOM 1285 N N . GLN A 1 168 ? -17.731 -3.261 -28.278 1.00 73.88 168 GLN A N 1
ATOM 1286 C CA . GLN A 1 168 ? -18.842 -2.796 -29.105 1.00 73.88 168 GLN A CA 1
ATOM 1287 C C . GLN A 1 168 ? -18.446 -2.975 -30.569 1.00 73.88 168 GLN A C 1
ATOM 1289 O O . GLN A 1 168 ? -17.388 -2.500 -30.979 1.00 73.88 168 GLN A O 1
ATOM 1294 N N . SER A 1 169 ? -19.286 -3.649 -31.348 1.00 72.75 169 SER A N 1
ATOM 1295 C CA . SER A 1 169 ? -19.077 -3.868 -32.780 1.00 72.75 169 SER A CA 1
ATOM 1296 C C . SER A 1 169 ? -20.062 -3.055 -33.613 1.00 72.75 169 SER A C 1
ATOM 1298 O O . SER A 1 169 ? -21.270 -3.239 -33.475 1.00 72.75 169 SER A O 1
ATOM 1300 N N . THR A 1 170 ? -19.553 -2.223 -34.516 1.00 72.44 170 THR A N 1
ATOM 1301 C CA . THR A 1 170 ? -20.350 -1.534 -35.535 1.00 72.44 170 THR A CA 1
ATOM 1302 C C . THR A 1 170 ? -20.060 -2.181 -36.880 1.00 72.44 170 THR A C 1
ATOM 1304 O O . THR A 1 170 ? -18.910 -2.192 -37.320 1.00 72.44 170 THR A O 1
ATOM 1307 N N . VAL A 1 171 ? -21.085 -2.724 -37.534 1.00 72.44 171 VAL A N 1
ATOM 1308 C CA . VAL A 1 171 ? -20.964 -3.280 -38.885 1.00 72.44 171 VAL A CA 1
ATOM 1309 C C . VAL A 1 171 ? -21.244 -2.174 -39.894 1.00 72.44 171 VAL A C 1
ATOM 1311 O O . VAL A 1 171 ? -22.327 -1.594 -39.891 1.00 72.44 171 VAL A O 1
ATOM 1314 N N . ASN A 1 172 ? -20.282 -1.898 -40.767 1.00 70.62 172 ASN A N 1
ATOM 1315 C CA . ASN A 1 172 ? -20.487 -1.049 -41.930 1.00 70.62 172 ASN A CA 1
ATOM 1316 C C . ASN A 1 172 ? -20.901 -1.955 -43.093 1.00 70.62 172 ASN A C 1
ATOM 1318 O O . ASN A 1 172 ? -20.144 -2.836 -43.504 1.00 70.62 172 ASN A O 1
ATOM 1322 N N . ALA A 1 173 ? -22.112 -1.756 -43.605 1.00 71.69 173 ALA A N 1
ATOM 1323 C CA . ALA A 1 173 ? -22.646 -2.504 -44.734 1.00 71.69 173 ALA A CA 1
ATOM 1324 C C . ALA A 1 173 ? -22.901 -1.583 -45.928 1.00 71.69 173 ALA A C 1
ATOM 1326 O O . ALA A 1 173 ? -23.261 -0.412 -45.773 1.00 71.69 173 ALA A O 1
ATOM 1327 N N . ARG A 1 174 ? -22.727 -2.133 -47.128 1.00 66.31 174 ARG A N 1
ATOM 1328 C CA . ARG A 1 174 ? -23.132 -1.514 -48.385 1.00 66.31 174 ARG A CA 1
ATOM 1329 C C . ARG A 1 174 ? -24.179 -2.430 -49.002 1.00 66.31 174 ARG A C 1
ATOM 1331 O O . ARG A 1 174 ? -23.839 -3.516 -49.461 1.00 66.31 174 ARG A O 1
ATOM 1338 N N . GLU A 1 175 ? -25.436 -1.990 -48.960 1.00 70.25 175 GLU A N 1
ATOM 1339 C CA . GLU A 1 175 ? -26.601 -2.864 -49.181 1.00 70.25 175 GLU A CA 1
ATOM 1340 C C . GLU A 1 175 ? -26.565 -4.045 -48.185 1.00 70.25 175 GLU A C 1
ATOM 1342 O O . GLU A 1 175 ? -26.164 -3.849 -47.036 1.00 70.25 175 GLU A O 1
ATOM 1347 N N . ASP A 1 176 ? -26.944 -5.256 -48.595 1.00 62.84 176 ASP A N 1
ATOM 1348 C CA . ASP A 1 176 ? -26.986 -6.445 -47.726 1.00 62.84 176 ASP A CA 1
ATOM 1349 C C . ASP A 1 176 ? -25.601 -7.092 -47.475 1.00 62.84 176 ASP A C 1
ATOM 1351 O O . ASP A 1 176 ? -25.507 -8.188 -46.919 1.00 62.84 176 ASP A O 1
ATOM 1355 N N . ILE A 1 177 ? -24.502 -6.442 -47.886 1.00 61.03 177 ILE A N 1
ATOM 1356 C CA . ILE A 1 177 ? -23.134 -6.957 -47.736 1.00 61.03 177 ILE A CA 1
ATOM 1357 C C . ILE A 1 177 ? -22.364 -6.111 -46.717 1.00 61.03 177 ILE A C 1
ATOM 1359 O O . ILE A 1 177 ? -22.068 -4.938 -46.949 1.00 61.03 177 ILE A O 1
ATOM 1363 N N . ALA A 1 178 ? -21.976 -6.729 -45.599 1.00 61.94 178 ALA A N 1
ATOM 1364 C CA . ALA A 1 178 ? -21.026 -6.148 -44.652 1.00 61.94 178 ALA A CA 1
ATOM 1365 C C . ALA A 1 178 ? -19.653 -5.966 -45.326 1.00 61.94 178 ALA A C 1
ATOM 1367 O O . ALA A 1 178 ? -19.040 -6.951 -45.744 1.00 61.94 178 ALA A O 1
ATOM 1368 N N . THR A 1 179 ? -19.171 -4.725 -45.435 1.00 67.56 179 THR A N 1
ATOM 1369 C CA . THR A 1 179 ? -17.852 -4.421 -46.015 1.00 67.56 179 THR A CA 1
ATOM 1370 C C . THR A 1 179 ? -16.769 -4.401 -44.945 1.00 67.56 179 THR A C 1
ATOM 1372 O O . THR A 1 179 ? -15.695 -4.958 -45.154 1.00 67.56 179 THR A O 1
ATOM 1375 N N . ASP A 1 180 ? -17.069 -3.819 -43.780 1.00 68.06 180 ASP A N 1
ATOM 1376 C CA . ASP A 1 180 ? -16.105 -3.586 -42.704 1.00 68.06 180 ASP A CA 1
ATOM 1377 C C . ASP A 1 180 ? -16.771 -3.739 -41.329 1.00 68.06 180 ASP A C 1
ATOM 1379 O O . ASP A 1 180 ? -17.959 -3.464 -41.157 1.00 68.06 180 ASP A O 1
ATOM 1383 N N . ILE A 1 181 ? -15.999 -4.133 -40.315 1.00 69.38 181 ILE A N 1
ATOM 1384 C CA . ILE A 1 181 ? -16.456 -4.204 -38.920 1.00 69.38 181 ILE A CA 1
ATOM 1385 C C . ILE A 1 181 ? -15.515 -3.353 -38.070 1.00 69.38 181 ILE A C 1
ATOM 1387 O O . ILE A 1 181 ? -14.323 -3.639 -37.976 1.00 69.38 181 ILE A O 1
ATOM 1391 N N . SER A 1 182 ? -16.057 -2.326 -37.419 1.00 73.81 182 SER A N 1
ATOM 1392 C CA . SER A 1 182 ? -15.333 -1.500 -36.452 1.00 73.81 182 SER A CA 1
ATOM 1393 C C . SER A 1 182 ? -15.555 -2.034 -35.037 1.00 73.81 182 SER A C 1
ATOM 1395 O O . SER A 1 182 ? -16.698 -2.238 -34.626 1.00 73.81 182 SER A O 1
ATOM 1397 N N . LEU A 1 183 ? -14.477 -2.245 -34.277 1.00 74.94 183 LEU A N 1
ATOM 1398 C CA . LEU A 1 183 ? -14.519 -2.751 -32.901 1.00 74.94 183 LEU A CA 1
ATOM 1399 C C . LEU A 1 183 ? -13.995 -1.691 -31.927 1.00 74.94 183 LEU A C 1
ATOM 1401 O O . LEU A 1 183 ? -12.803 -1.391 -31.915 1.00 74.94 183 LEU A O 1
ATOM 1405 N N . ASN A 1 184 ? -14.874 -1.159 -31.079 1.00 75.50 184 ASN A N 1
ATOM 1406 C CA . ASN A 1 184 ? -14.518 -0.253 -29.987 1.00 75.50 184 ASN A CA 1
ATOM 1407 C C . ASN A 1 184 ? -14.413 -1.032 -28.664 1.00 75.50 184 ASN A C 1
ATOM 1409 O O . ASN A 1 184 ? -15.270 -1.868 -28.369 1.00 75.50 184 ASN A O 1
ATOM 1413 N N . ARG A 1 185 ? -13.369 -0.784 -27.866 1.00 76.06 185 ARG A N 1
ATOM 1414 C CA . ARG A 1 185 ? -13.033 -1.573 -26.666 1.00 76.06 185 ARG A CA 1
ATOM 1415 C C . ARG A 1 185 ? -12.717 -0.661 -25.484 1.00 76.06 185 ARG A C 1
ATOM 1417 O O . ARG A 1 185 ? -11.783 0.131 -25.545 1.00 76.06 185 ARG A O 1
ATOM 1424 N N . ASP A 1 186 ? -13.477 -0.801 -24.400 1.00 72.25 186 ASP A N 1
ATOM 1425 C CA . ASP A 1 186 ? -13.241 -0.056 -23.156 1.00 72.25 186 ASP A CA 1
ATOM 1426 C C . ASP A 1 186 ? -12.190 -0.783 -22.307 1.00 72.25 186 ASP A C 1
ATOM 1428 O O . ASP A 1 186 ? -12.504 -1.746 -21.600 1.00 72.25 186 ASP A O 1
ATOM 1432 N N . LEU A 1 187 ? -10.939 -0.317 -22.388 1.00 73.44 187 LEU A N 1
ATOM 1433 C CA . LEU A 1 187 ? -9.811 -0.941 -21.691 1.00 73.44 187 LEU A CA 1
ATOM 1434 C C . LEU A 1 187 ? -9.993 -0.951 -20.171 1.00 73.44 187 LEU A C 1
ATOM 1436 O O . LEU A 1 187 ? -9.594 -1.912 -19.522 1.00 73.44 187 LEU A O 1
ATOM 1440 N N . SER A 1 188 ? -10.659 0.066 -19.608 1.00 66.38 188 SER A N 1
ATOM 1441 C CA . SER A 1 188 ? -10.871 0.206 -18.159 1.00 66.38 188 SER A CA 1
ATOM 1442 C C . SER A 1 188 ? -11.744 -0.897 -17.546 1.00 66.38 188 SER A C 1
ATOM 1444 O O . SER A 1 188 ? -11.812 -1.020 -16.324 1.00 66.38 188 SER A O 1
ATOM 1446 N N . ARG A 1 189 ? -12.412 -1.697 -18.388 1.00 71.44 189 ARG A N 1
ATOM 1447 C CA . ARG A 1 189 ? -13.329 -2.775 -17.995 1.00 71.44 189 ARG A CA 1
ATOM 1448 C C . ARG A 1 189 ? -12.847 -4.169 -18.388 1.00 71.44 189 ARG A C 1
ATOM 1450 O O . ARG A 1 189 ? -13.635 -5.108 -18.291 1.00 71.44 189 ARG A O 1
ATOM 1457 N N . CYS A 1 190 ? -11.616 -4.317 -18.872 1.00 74.19 190 CYS A N 1
ATOM 1458 C CA . CYS A 1 190 ? -11.076 -5.643 -19.150 1.00 74.19 190 CYS A CA 1
ATOM 1459 C C . CYS A 1 190 ? -10.649 -6.328 -17.849 1.00 74.19 190 CYS A C 1
ATOM 1461 O O . CYS A 1 190 ? -10.008 -5.707 -17.004 1.00 74.19 190 CYS A O 1
ATOM 1463 N N . ASP A 1 191 ? -10.984 -7.609 -17.704 1.00 69.56 191 ASP A N 1
ATOM 1464 C CA . ASP A 1 191 ? -10.771 -8.388 -16.471 1.00 69.56 191 ASP A CA 1
ATOM 1465 C C . ASP A 1 191 ? -9.308 -8.491 -16.008 1.00 69.56 191 ASP A C 1
ATOM 1467 O O . ASP A 1 191 ? -9.056 -8.665 -14.818 1.00 69.56 191 ASP A O 1
ATOM 1471 N N . THR A 1 192 ? -8.356 -8.354 -16.932 1.00 63.59 192 THR A N 1
ATOM 1472 C CA . THR A 1 192 ? -6.924 -8.495 -16.654 1.00 63.59 192 THR A CA 1
ATOM 1473 C C . THR A 1 192 ? -6.152 -7.175 -16.805 1.00 63.59 192 THR A C 1
ATOM 1475 O O . THR A 1 192 ? -4.958 -7.155 -16.542 1.00 63.59 192 THR A O 1
ATOM 1478 N N . PHE A 1 193 ? -6.783 -6.049 -17.181 1.00 61.84 193 PHE A N 1
ATOM 1479 C CA . PHE A 1 193 ? -6.052 -4.793 -17.426 1.00 61.84 193 PHE A CA 1
ATOM 1480 C C . PHE A 1 193 ? -5.359 -4.251 -16.167 1.00 61.84 193 PHE A C 1
ATOM 1482 O O . PHE A 1 193 ? -5.928 -3.479 -15.394 1.00 61.84 193 PHE A O 1
ATOM 1489 N N . VAL A 1 194 ? -4.076 -4.578 -16.027 1.00 54.09 194 VAL A N 1
ATOM 1490 C CA . VAL A 1 194 ? -3.162 -3.900 -15.114 1.00 54.09 194 VAL A CA 1
ATOM 1491 C C . VAL A 1 194 ? -2.371 -2.871 -15.920 1.00 54.09 194 VAL A C 1
ATOM 1493 O O . VAL A 1 194 ? -1.606 -3.249 -16.811 1.00 54.09 194 VAL A O 1
ATOM 1496 N N . PRO A 1 195 ? -2.539 -1.568 -15.651 1.00 53.25 195 PRO A N 1
ATOM 1497 C CA . PRO A 1 195 ? -1.702 -0.564 -16.272 1.00 53.25 195 PRO A CA 1
ATOM 1498 C C . PRO A 1 195 ? -0.322 -0.505 -15.620 1.00 53.25 195 PRO A C 1
ATOM 1500 O O . PRO A 1 195 ? -0.206 -0.468 -14.391 1.00 53.25 195 PRO A O 1
ATOM 1503 N N . LEU A 1 196 ? 0.710 -0.394 -16.456 1.00 50.31 196 LEU A N 1
ATOM 1504 C CA . LEU A 1 196 ? 2.006 0.138 -16.058 1.00 50.31 196 LEU A CA 1
ATOM 1505 C C . LEU A 1 196 ? 1.791 1.526 -15.440 1.00 50.31 196 LEU A C 1
ATOM 1507 O O . LEU A 1 196 ? 1.126 2.399 -16.006 1.00 50.31 196 LEU A O 1
ATOM 1511 N N . ARG A 1 197 ? 2.341 1.704 -14.241 1.00 53.25 197 ARG A N 1
ATOM 1512 C CA . ARG A 1 197 ? 2.351 2.967 -13.505 1.00 53.25 197 ARG A CA 1
ATOM 1513 C C . ARG A 1 197 ? 3.790 3.451 -13.470 1.00 53.25 197 ARG A C 1
ATOM 1515 O O . ARG A 1 197 ? 4.655 2.693 -13.041 1.00 53.25 197 ARG A O 1
ATOM 1522 N N . ASP A 1 198 ? 4.028 4.697 -13.867 1.00 53.47 198 ASP A N 1
ATOM 1523 C CA . ASP A 1 198 ? 5.354 5.302 -13.746 1.00 53.47 198 ASP A CA 1
ATOM 1524 C C . ASP A 1 198 ? 5.872 5.223 -12.307 1.00 53.47 198 ASP A C 1
ATOM 1526 O O . ASP A 1 198 ? 5.125 5.447 -11.344 1.00 53.47 198 ASP A O 1
ATOM 1530 N N . HIS A 1 199 ? 7.169 4.950 -12.166 1.00 65.38 199 HIS A N 1
ATOM 1531 C CA . HIS A 1 199 ? 7.850 4.914 -10.879 1.00 65.38 199 HIS A CA 1
ATOM 1532 C C . HIS A 1 199 ? 7.677 6.240 -10.130 1.00 65.38 199 HIS A C 1
ATOM 1534 O O . HIS A 1 199 ? 8.167 7.289 -10.551 1.00 65.38 199 HIS A O 1
ATOM 1540 N N . THR A 1 200 ? 6.989 6.201 -8.988 1.00 61.09 200 THR A N 1
ATOM 1541 C CA . THR A 1 200 ? 6.830 7.376 -8.128 1.00 61.09 200 THR A CA 1
ATOM 1542 C C . THR A 1 200 ? 8.035 7.547 -7.229 1.00 61.09 200 THR A C 1
ATOM 1544 O O . THR A 1 200 ? 8.308 6.679 -6.400 1.00 61.09 200 THR A O 1
ATOM 1547 N N . SER A 1 201 ? 8.671 8.716 -7.297 1.00 65.56 201 SER A N 1
ATOM 1548 C CA . SER A 1 201 ? 9.535 9.160 -6.207 1.00 65.56 201 SER A CA 1
ATOM 1549 C C . SER A 1 201 ? 8.741 9.200 -4.890 1.00 65.56 201 SER A C 1
ATOM 1551 O O . SER A 1 201 ? 7.649 9.776 -4.870 1.00 65.56 201 SER A O 1
ATOM 1553 N N . PRO A 1 202 ? 9.280 8.682 -3.771 1.00 63.78 202 PRO A N 1
ATOM 1554 C CA . PRO A 1 202 ? 8.715 8.893 -2.436 1.00 63.78 202 PRO A CA 1
ATOM 1555 C C . PRO A 1 202 ? 8.614 10.375 -2.033 1.00 63.78 202 PRO A C 1
ATOM 1557 O O . PRO A 1 202 ? 7.867 10.713 -1.121 1.00 63.78 202 PRO A O 1
ATOM 1560 N N . LEU A 1 203 ? 9.332 11.267 -2.730 1.00 66.44 203 LEU A N 1
ATOM 1561 C CA . LEU A 1 203 ? 9.309 12.720 -2.533 1.00 66.44 203 LEU A CA 1
ATOM 1562 C C . LEU A 1 203 ? 8.286 13.444 -3.437 1.00 66.44 203 LEU A C 1
ATOM 1564 O O . LEU A 1 203 ? 8.229 14.674 -3.444 1.00 66.44 203 LEU A O 1
ATOM 1568 N N . ALA A 1 204 ? 7.480 12.717 -4.221 1.00 63.22 204 ALA A N 1
ATOM 1569 C CA . ALA A 1 204 ? 6.517 13.306 -5.151 1.00 63.22 204 ALA A CA 1
ATOM 1570 C C . ALA A 1 204 ? 5.330 13.972 -4.424 1.00 63.22 204 ALA A C 1
ATOM 1572 O O . ALA A 1 204 ? 4.345 13.315 -4.072 1.00 63.22 204 ALA A O 1
ATOM 1573 N N . LEU A 1 205 ? 5.402 15.302 -4.274 1.00 49.12 205 LEU A N 1
ATOM 1574 C CA . LEU A 1 205 ? 4.339 16.152 -3.708 1.00 49.12 205 LEU A CA 1
ATOM 1575 C C . LEU A 1 205 ? 2.984 15.972 -4.412 1.00 49.12 205 LEU A C 1
ATOM 1577 O O . LEU A 1 205 ? 1.943 15.998 -3.760 1.00 49.12 205 LEU A O 1
ATOM 1581 N N . ILE A 1 206 ? 2.997 15.767 -5.733 1.00 47.41 206 ILE A N 1
ATOM 1582 C CA . ILE A 1 206 ? 1.810 15.412 -6.514 1.00 47.41 206 ILE A CA 1
ATOM 1583 C C . ILE A 1 206 ? 1.867 13.914 -6.812 1.00 47.41 206 ILE A C 1
ATOM 1585 O O . ILE A 1 206 ? 2.427 13.464 -7.809 1.00 47.41 206 ILE A O 1
ATOM 1589 N N . SER A 1 207 ? 1.274 13.140 -5.912 1.00 48.72 207 SER A N 1
ATOM 1590 C CA . SER A 1 207 ? 1.024 11.714 -6.096 1.00 48.72 207 SER A CA 1
ATOM 1591 C C . SER A 1 207 ? -0.321 11.498 -6.798 1.00 48.72 207 SER A C 1
ATOM 1593 O O . SER A 1 207 ? -1.328 12.057 -6.368 1.00 48.72 207 SER A O 1
ATOM 1595 N N . GLY A 1 208 ? -0.360 10.661 -7.841 1.00 42.78 208 GLY A N 1
ATOM 1596 C CA . GLY A 1 208 ? -1.613 10.234 -8.479 1.00 42.78 208 GLY A CA 1
ATOM 1597 C C . GLY A 1 208 ? -1.992 10.902 -9.808 1.00 42.78 208 GLY A C 1
ATOM 1598 O O . GLY A 1 208 ? -3.097 10.661 -10.279 1.00 42.78 208 GLY A O 1
ATOM 1599 N N . MET A 1 209 ? -1.097 11.649 -10.472 1.00 36.31 209 MET A N 1
ATOM 1600 C CA . MET A 1 209 ? -1.257 11.999 -11.906 1.00 36.31 209 MET A CA 1
ATOM 1601 C C . MET A 1 209 ? -0.909 10.822 -12.842 1.00 36.31 209 MET A C 1
ATOM 1603 O O . MET A 1 209 ? -0.393 11.009 -13.942 1.00 36.31 209 MET A O 1
ATOM 1607 N N . HIS A 1 210 ? -1.160 9.593 -12.392 1.00 44.81 210 HIS A N 1
ATOM 1608 C CA . HIS A 1 210 ? -0.834 8.375 -13.120 1.00 44.81 210 HIS A CA 1
ATOM 1609 C C . HIS A 1 210 ? -1.839 8.146 -14.232 1.00 44.81 210 HIS A C 1
ATOM 1611 O O . HIS A 1 210 ? -2.891 7.540 -14.019 1.00 44.81 210 HIS A O 1
ATOM 1617 N N . TYR A 1 211 ? -1.481 8.588 -15.434 1.00 38.34 211 TYR A N 1
ATOM 1618 C CA . TYR A 1 211 ? -2.085 8.026 -16.628 1.00 38.34 211 TYR A CA 1
ATOM 1619 C C . TYR A 1 211 ? -1.669 6.554 -16.739 1.00 38.34 211 TYR A C 1
ATOM 1621 O O . TYR A 1 211 ? -0.483 6.243 -16.622 1.00 38.34 211 TYR A O 1
ATOM 1629 N N . PRO A 1 212 ? -2.625 5.632 -16.926 1.00 34.38 212 PRO A N 1
ATOM 1630 C CA . PRO A 1 212 ? -2.313 4.227 -17.122 1.00 34.38 212 PRO A CA 1
ATOM 1631 C C . PRO A 1 212 ? -1.571 4.007 -18.451 1.00 34.38 212 PRO A C 1
ATOM 1633 O O . PRO A 1 212 ? -2.174 4.123 -19.519 1.00 34.38 212 PRO A O 1
ATOM 1636 N N . LEU A 1 213 ? -0.289 3.640 -18.391 1.00 37.44 213 LEU A N 1
ATOM 1637 C CA . LEU A 1 213 ? 0.436 3.050 -19.523 1.00 37.44 213 LEU A CA 1
ATOM 1638 C C . LEU A 1 213 ? 0.068 1.547 -19.621 1.00 37.44 213 LEU A C 1
ATOM 1640 O O . LEU A 1 213 ? -0.341 0.944 -18.633 1.00 37.44 213 LEU A O 1
ATOM 1644 N N . ALA A 1 214 ? 0.136 0.916 -20.797 1.00 32.31 214 ALA A N 1
ATOM 1645 C CA . ALA A 1 214 ? -0.522 -0.381 -21.089 1.00 32.31 214 ALA A CA 1
ATOM 1646 C C . ALA A 1 214 ? 0.483 -1.559 -21.211 1.00 32.31 214 ALA A C 1
ATOM 1648 O O . ALA A 1 214 ? 1.619 -1.317 -21.601 1.00 32.31 214 ALA A O 1
ATOM 1649 N N . GLN A 1 215 ? 0.169 -2.849 -20.993 1.00 40.12 215 GLN A N 1
ATOM 1650 C CA . GLN A 1 215 ? -1.073 -3.586 -20.650 1.00 40.12 215 GLN A CA 1
ATOM 1651 C C . GLN A 1 215 ? -0.701 -5.058 -20.288 1.00 40.12 215 GLN A C 1
ATOM 1653 O O . GLN A 1 215 ? 0.413 -5.465 -20.608 1.00 40.12 215 GLN A O 1
ATOM 1658 N N . LEU A 1 216 ? -1.600 -5.877 -19.706 1.00 38.09 216 LEU A N 1
ATOM 1659 C CA . LEU A 1 216 ? -1.358 -7.309 -19.407 1.00 38.09 216 LEU A CA 1
ATOM 1660 C C . LEU A 1 216 ? -2.664 -8.170 -19.400 1.00 38.09 216 LEU A C 1
ATOM 1662 O O . LEU A 1 216 ? -3.271 -8.330 -18.356 1.00 38.09 216 LEU A O 1
ATOM 1666 N N . GLY A 1 217 ? -3.118 -8.805 -20.495 1.00 31.94 217 GLY A N 1
ATOM 1667 C CA . GLY A 1 217 ? -4.186 -9.842 -20.412 1.00 31.94 217 GLY A CA 1
ATOM 1668 C C . GLY A 1 217 ? -4.329 -10.729 -21.652 1.00 31.94 217 GLY A C 1
ATOM 1669 O O . GLY A 1 217 ? -4.333 -10.182 -22.738 1.00 31.94 217 GLY A O 1
ATOM 1670 N N . LEU A 1 218 ? -4.382 -12.070 -21.557 1.00 48.09 218 LEU A N 1
ATOM 1671 C CA . LEU A 1 218 ? -4.046 -12.958 -22.710 1.00 48.09 218 LEU A CA 1
ATOM 1672 C C . LEU A 1 218 ? -2.692 -12.509 -23.315 1.00 48.09 218 LEU A C 1
ATOM 1674 O O . LEU A 1 218 ? -2.558 -12.114 -24.474 1.00 48.09 218 LEU A O 1
ATOM 1678 N N . HIS A 1 219 ? -1.728 -12.355 -22.416 1.00 46.03 219 HIS A N 1
ATOM 1679 C CA . HIS A 1 219 ? -1.165 -11.027 -22.198 1.00 46.03 219 HIS A CA 1
ATOM 1680 C C . HIS A 1 219 ? -0.053 -10.634 -23.152 1.00 46.03 219 HIS A C 1
ATOM 1682 O O . HIS A 1 219 ? 0.739 -11.473 -23.559 1.00 46.03 219 HIS A O 1
ATOM 1688 N N . MET A 1 220 ? 0.184 -9.328 -23.293 1.00 44.00 220 MET A N 1
ATOM 1689 C CA . MET A 1 220 ? 1.590 -8.936 -23.224 1.00 44.00 220 MET A CA 1
ATOM 1690 C C . MET A 1 220 ? 2.130 -9.404 -21.870 1.00 44.00 220 MET A C 1
ATOM 1692 O O . MET A 1 220 ? 1.717 -8.839 -20.870 1.00 44.00 220 MET A O 1
ATOM 1696 N N . ASP A 1 221 ? 2.959 -10.446 -21.793 1.00 44.38 221 ASP A N 1
ATOM 1697 C CA . ASP A 1 221 ? 3.590 -10.793 -20.513 1.00 44.38 221 ASP A CA 1
ATOM 1698 C C . ASP A 1 221 ? 4.641 -9.722 -20.196 1.00 44.38 221 ASP A C 1
ATOM 1700 O O . ASP A 1 221 ? 5.192 -9.093 -21.108 1.00 44.38 221 ASP A O 1
ATOM 1704 N N . ALA A 1 222 ? 4.939 -9.513 -18.914 1.00 48.91 222 ALA A N 1
ATOM 1705 C CA . ALA A 1 222 ? 5.938 -8.533 -18.516 1.00 48.91 222 ALA A CA 1
ATOM 1706 C C . ALA A 1 222 ? 7.305 -8.956 -19.071 1.00 48.91 222 ALA A C 1
ATOM 1708 O O . ALA A 1 222 ? 7.824 -10.023 -18.745 1.00 48.91 222 ALA A O 1
ATOM 1709 N N . VAL A 1 223 ? 7.881 -8.121 -19.935 1.00 50.53 223 VAL A N 1
ATOM 1710 C CA . VAL A 1 223 ? 9.269 -8.283 -20.359 1.00 50.53 223 VAL A CA 1
ATOM 1711 C C . VAL A 1 223 ? 10.119 -7.801 -19.190 1.00 50.53 223 VAL A C 1
ATOM 1713 O O . VAL A 1 223 ? 10.117 -6.606 -18.899 1.00 50.53 223 VAL A O 1
ATOM 1716 N N . GLU A 1 224 ? 10.824 -8.708 -18.509 1.00 47.22 224 GLU A N 1
ATOM 1717 C CA . GLU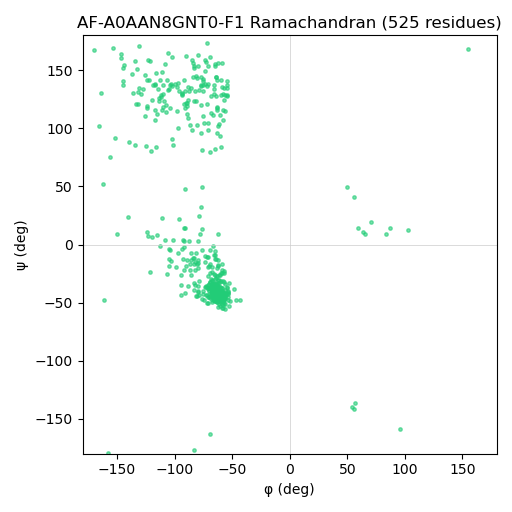 A 1 224 ? 11.912 -8.283 -17.627 1.00 47.22 224 GLU A CA 1
ATOM 1718 C C . GLU A 1 224 ? 12.908 -7.487 -18.468 1.00 47.22 224 GLU A C 1
ATOM 1720 O O . GLU A 1 224 ? 13.333 -7.941 -19.534 1.00 47.22 224 GLU A O 1
ATOM 1725 N N . ASP A 1 225 ? 13.178 -6.254 -18.043 1.00 43.28 225 ASP A N 1
ATOM 1726 C CA . ASP A 1 225 ? 13.720 -5.233 -18.928 1.00 43.28 225 ASP A CA 1
ATOM 1727 C C . ASP A 1 225 ? 15.085 -5.656 -19.496 1.00 43.28 225 ASP A C 1
ATOM 1729 O O . ASP A 1 225 ? 16.081 -5.719 -18.780 1.00 43.28 225 ASP A O 1
ATOM 1733 N N . LYS A 1 226 ? 15.159 -5.935 -20.806 1.00 40.78 226 LYS A N 1
ATOM 1734 C CA . LYS A 1 226 ? 16.426 -6.281 -21.478 1.00 40.78 226 LYS A CA 1
ATOM 1735 C C . LYS A 1 226 ? 17.443 -5.127 -21.421 1.00 40.78 226 LYS A C 1
ATOM 1737 O O . LYS A 1 226 ? 18.613 -5.357 -21.715 1.00 40.78 226 LYS A O 1
ATOM 1742 N N . SER A 1 227 ? 17.021 -3.910 -21.056 1.00 45.31 227 SER A N 1
ATOM 1743 C CA . SER A 1 227 ? 17.902 -2.760 -20.809 1.00 45.31 227 SER A CA 1
ATOM 1744 C C . SER A 1 227 ? 18.426 -2.670 -19.368 1.00 45.31 227 SER A C 1
ATOM 1746 O O . SER A 1 227 ? 19.140 -1.724 -19.039 1.00 45.31 227 SER A O 1
ATOM 1748 N N . ALA A 1 228 ? 18.104 -3.640 -18.505 1.00 51.97 228 ALA A N 1
ATOM 1749 C CA . ALA A 1 228 ? 18.526 -3.703 -17.110 1.00 51.97 228 ALA A CA 1
ATOM 1750 C C . ALA A 1 228 ? 20.053 -3.877 -16.983 1.00 51.97 228 ALA A C 1
ATOM 1752 O O . ALA A 1 228 ? 20.556 -4.984 -16.782 1.00 51.97 228 ALA A O 1
ATOM 1753 N N . ILE A 1 229 ? 20.791 -2.765 -17.075 1.00 61.44 229 ILE A N 1
ATOM 1754 C CA . ILE A 1 229 ? 22.243 -2.672 -16.885 1.00 61.44 229 ILE A CA 1
ATOM 1755 C C . ILE A 1 229 ? 22.582 -3.133 -15.459 1.00 61.44 229 ILE A C 1
ATOM 1757 O O . ILE A 1 229 ? 22.584 -2.346 -14.516 1.00 61.44 229 ILE A O 1
ATOM 1761 N N . GLN A 1 230 ? 22.906 -4.421 -15.303 1.00 80.31 230 GLN A N 1
ATOM 1762 C CA . GLN A 1 230 ? 23.411 -5.001 -14.049 1.00 80.31 230 GLN A CA 1
ATOM 1763 C C . GLN A 1 230 ? 24.904 -4.697 -13.829 1.00 80.31 230 GLN A C 1
ATOM 1765 O O . GLN A 1 230 ? 25.599 -5.425 -13.124 1.00 80.31 230 GLN A O 1
ATOM 1770 N N . ASP A 1 231 ? 25.398 -3.617 -14.435 1.00 84.44 231 ASP A N 1
ATOM 1771 C CA . ASP A 1 231 ? 26.777 -3.157 -14.346 1.00 84.44 231 ASP A CA 1
ATOM 1772 C C . ASP A 1 231 ? 26.886 -2.053 -13.285 1.00 84.44 231 ASP A C 1
ATOM 1774 O O . ASP A 1 231 ? 26.556 -0.882 -13.504 1.00 84.44 231 ASP A O 1
ATOM 1778 N N . LYS A 1 232 ? 27.353 -2.461 -12.103 1.00 88.88 232 LYS A N 1
ATOM 1779 C CA . LYS A 1 232 ? 27.669 -1.571 -10.982 1.00 88.88 232 LYS A CA 1
ATOM 1780 C C . LYS A 1 232 ? 28.746 -0.546 -11.357 1.00 88.88 232 LYS A C 1
ATOM 1782 O O . LYS A 1 232 ? 28.641 0.611 -10.948 1.00 88.88 232 LYS A O 1
ATOM 1787 N N . ASP A 1 233 ? 29.765 -0.943 -12.117 1.00 91.12 233 ASP A N 1
ATOM 1788 C CA . ASP A 1 233 ? 30.906 -0.083 -12.435 1.00 91.12 233 ASP A CA 1
ATOM 1789 C C . ASP A 1 233 ? 30.517 1.000 -13.446 1.00 91.12 233 ASP A C 1
ATOM 1791 O O . ASP A 1 233 ? 30.925 2.154 -13.292 1.00 91.12 233 ASP A O 1
ATOM 1795 N N . ALA A 1 234 ? 29.653 0.686 -14.415 1.00 90.31 234 ALA A N 1
ATOM 1796 C CA . ALA A 1 234 ? 29.030 1.681 -15.289 1.00 90.31 234 ALA A CA 1
ATOM 1797 C C . ALA A 1 234 ? 28.256 2.743 -14.483 1.00 90.31 234 ALA A C 1
ATOM 1799 O O . ALA A 1 234 ? 28.433 3.943 -14.714 1.00 90.31 234 ALA A O 1
ATOM 1800 N N . GLY A 1 235 ? 27.464 2.316 -13.491 1.00 91.06 235 GLY A N 1
ATOM 1801 C CA . GLY A 1 235 ? 26.741 3.221 -12.591 1.00 91.06 235 GLY A CA 1
ATOM 1802 C C . GLY A 1 235 ? 27.668 4.107 -11.755 1.00 91.06 235 GLY A C 1
ATOM 1803 O O . GLY A 1 235 ? 27.490 5.325 -11.709 1.00 91.06 235 GLY A O 1
ATOM 1804 N N . LEU A 1 236 ? 28.702 3.523 -11.142 1.00 94.44 236 LEU A N 1
ATOM 1805 C CA . LEU A 1 236 ? 29.692 4.267 -10.356 1.00 94.44 236 LEU A CA 1
ATOM 1806 C C . LEU A 1 236 ? 30.506 5.245 -11.214 1.00 94.44 236 LEU A C 1
ATOM 1808 O O . LEU A 1 236 ? 30.804 6.350 -10.763 1.00 94.44 236 LEU A O 1
ATOM 1812 N N . ASN A 1 237 ? 30.845 4.887 -12.452 1.00 94.56 237 ASN A N 1
ATOM 1813 C CA . ASN A 1 237 ? 31.558 5.775 -13.370 1.00 94.56 237 ASN A CA 1
ATOM 1814 C C . ASN A 1 237 ? 30.699 6.969 -13.805 1.00 94.56 237 ASN A C 1
ATOM 1816 O O . ASN A 1 237 ? 31.189 8.098 -13.794 1.00 94.56 237 ASN A O 1
ATOM 1820 N N . LEU A 1 238 ? 29.412 6.755 -14.093 1.00 93.56 238 LEU A N 1
ATOM 1821 C CA . LEU A 1 238 ? 28.478 7.840 -14.405 1.00 93.56 238 LEU A CA 1
ATOM 1822 C C . LEU A 1 238 ? 28.248 8.771 -13.198 1.00 93.56 238 LEU A C 1
ATOM 1824 O O . LEU A 1 238 ? 28.192 9.991 -13.356 1.00 93.56 238 LEU A O 1
ATOM 1828 N N . LEU A 1 239 ? 28.195 8.220 -11.980 1.00 95.62 239 LEU A N 1
ATOM 1829 C CA . LEU A 1 239 ? 28.149 9.005 -10.743 1.00 95.62 239 LEU A CA 1
ATOM 1830 C C . LEU A 1 239 ? 29.428 9.837 -10.530 1.00 95.62 239 LEU A C 1
ATOM 1832 O O . LEU A 1 239 ? 29.334 11.004 -10.147 1.00 95.62 239 LEU A O 1
ATOM 1836 N N . ARG A 1 240 ? 30.612 9.275 -10.813 1.00 96.38 240 ARG A N 1
ATOM 1837 C CA . ARG A 1 240 ? 31.896 10.003 -10.772 1.00 96.38 240 ARG A CA 1
ATOM 1838 C C . ARG A 1 240 ? 31.926 11.144 -11.792 1.00 96.38 240 ARG A C 1
ATOM 1840 O O . ARG A 1 240 ? 32.327 12.248 -11.428 1.00 96.38 240 ARG A O 1
ATOM 1847 N N . GLU A 1 241 ? 31.451 10.922 -13.024 1.00 95.25 241 GLU A N 1
ATOM 1848 C CA . GLU A 1 241 ? 31.321 11.999 -14.016 1.00 95.25 241 GLU A CA 1
ATOM 1849 C C . GLU A 1 241 ? 30.403 13.105 -13.477 1.00 95.25 241 GLU A C 1
ATOM 1851 O O . GLU A 1 241 ? 30.846 14.247 -13.349 1.00 95.25 241 GLU A O 1
ATOM 1856 N N . LEU A 1 242 ? 29.178 12.766 -13.058 1.00 94.62 242 LEU A N 1
ATOM 1857 C CA . LEU A 1 242 ? 28.199 13.708 -12.498 1.00 94.62 242 LEU A CA 1
ATOM 1858 C C . LEU A 1 242 ? 28.739 14.534 -11.320 1.00 94.62 242 LEU A C 1
ATOM 1860 O O . LEU A 1 242 ? 28.477 15.739 -11.248 1.00 94.62 242 LEU A O 1
ATOM 1864 N N . ALA A 1 243 ? 29.488 13.904 -10.413 1.00 94.38 243 ALA A N 1
ATOM 1865 C CA . ALA A 1 243 ? 30.117 14.568 -9.273 1.00 94.38 243 ALA A CA 1
ATOM 1866 C C . ALA A 1 243 ? 31.245 15.533 -9.691 1.00 94.38 243 ALA A C 1
ATOM 1868 O O . ALA A 1 243 ? 31.465 16.536 -9.016 1.00 94.38 243 ALA A O 1
ATOM 1869 N N . SER A 1 244 ? 31.931 15.256 -10.806 1.00 94.44 244 SER A N 1
ATOM 1870 C CA . SER A 1 244 ? 33.045 16.066 -11.325 1.00 94.44 244 SER A CA 1
ATOM 1871 C C . SER A 1 244 ? 32.636 17.231 -12.241 1.00 94.44 244 SER A C 1
ATOM 1873 O O . SER A 1 244 ? 33.446 18.128 -12.475 1.00 94.44 244 SER A O 1
ATOM 1875 N N . LEU A 1 245 ? 31.404 17.237 -12.768 1.00 93.56 245 LEU A N 1
ATOM 1876 C CA . LEU A 1 245 ? 30.936 18.278 -13.693 1.00 93.56 245 LEU A CA 1
ATOM 1877 C C . LEU A 1 245 ? 30.983 19.684 -13.057 1.00 93.56 245 LEU A C 1
ATOM 1879 O O . LEU A 1 245 ? 30.553 19.837 -11.909 1.00 93.56 245 LEU A O 1
ATOM 1883 N N . PRO A 1 246 ? 31.365 20.735 -13.808 1.00 90.94 246 PRO A N 1
ATOM 1884 C CA . PRO A 1 246 ? 31.233 22.128 -13.376 1.00 90.94 246 PRO A CA 1
ATOM 1885 C C . PRO A 1 246 ? 29.774 22.562 -13.149 1.00 90.94 246 PRO A C 1
ATOM 1887 O O . PRO A 1 246 ? 28.840 22.031 -13.757 1.00 90.94 246 PRO A O 1
ATOM 1890 N N . GLU A 1 247 ? 29.550 23.584 -12.319 1.00 84.31 247 GLU A N 1
ATOM 1891 C CA . GLU A 1 247 ? 28.210 24.168 -12.108 1.00 84.31 247 GLU A CA 1
ATOM 1892 C C . GLU A 1 247 ? 27.620 24.792 -13.385 1.00 84.31 247 GLU A C 1
ATOM 1894 O O . GLU A 1 247 ? 26.404 24.813 -13.562 1.00 84.31 247 GLU A O 1
ATOM 1899 N N . THR A 1 248 ? 28.473 25.240 -14.311 1.00 87.62 248 THR A N 1
ATOM 1900 C CA . THR A 1 248 ? 28.075 25.845 -15.592 1.00 87.62 248 THR A CA 1
ATOM 1901 C C . THR A 1 248 ? 27.458 24.856 -16.585 1.00 87.62 24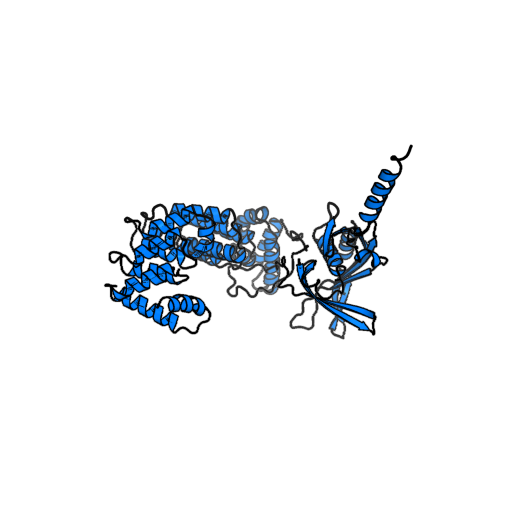8 THR A C 1
ATOM 1903 O O . THR A 1 248 ? 26.777 25.282 -17.512 1.00 87.62 248 THR A O 1
ATOM 1906 N N . GLU A 1 249 ? 27.657 23.545 -16.416 1.00 88.69 249 GLU A N 1
ATOM 1907 C CA . GLU A 1 249 ? 27.152 22.506 -17.332 1.00 88.69 249 GLU A CA 1
ATOM 1908 C C . GLU A 1 249 ? 25.763 21.980 -16.921 1.00 88.69 249 GLU A C 1
ATOM 1910 O O . GLU A 1 249 ? 25.521 20.773 -16.856 1.00 88.69 249 GLU A O 1
ATOM 1915 N N . GLY A 1 250 ? 24.829 22.891 -16.624 1.00 82.75 250 GLY A N 1
ATOM 1916 C CA . GLY A 1 250 ? 23.494 22.557 -16.110 1.00 82.75 250 GLY A CA 1
ATOM 1917 C C . GLY A 1 250 ? 22.694 21.593 -17.000 1.00 82.75 250 GLY A C 1
ATOM 1918 O O . GLY A 1 250 ? 22.136 20.618 -16.498 1.00 82.75 250 GLY A O 1
ATOM 1919 N N . GLU A 1 251 ? 22.686 21.811 -18.319 1.00 84.06 251 GLU A N 1
ATOM 1920 C CA . GLU A 1 251 ? 21.973 20.948 -19.277 1.00 84.06 251 GLU A CA 1
ATOM 1921 C C . GLU A 1 251 ? 22.576 19.537 -19.344 1.00 84.06 251 GLU A C 1
ATOM 1923 O O . GLU A 1 251 ? 21.856 18.542 -19.231 1.00 84.06 251 GLU A O 1
ATOM 1928 N N . LYS A 1 252 ? 23.911 19.437 -19.449 1.00 86.75 252 LYS A N 1
ATOM 1929 C CA . LYS A 1 252 ? 24.623 18.150 -19.479 1.00 86.75 252 LYS A CA 1
ATOM 1930 C C . LYS A 1 252 ? 24.424 17.382 -18.170 1.00 86.75 252 LYS A C 1
ATOM 1932 O O . LYS A 1 252 ? 24.165 16.180 -18.200 1.00 86.75 252 LYS A O 1
ATOM 1937 N N . ARG A 1 253 ? 24.472 18.076 -17.025 1.00 90.19 253 ARG A N 1
ATOM 1938 C CA . ARG A 1 253 ? 24.181 17.503 -15.703 1.00 90.19 253 ARG A CA 1
ATOM 1939 C C . ARG A 1 253 ? 22.764 16.939 -15.639 1.00 90.19 253 ARG A C 1
ATOM 1941 O O . ARG A 1 253 ? 22.603 15.808 -15.195 1.00 90.19 253 ARG A O 1
ATOM 1948 N N . ALA A 1 254 ? 21.757 17.686 -16.093 1.00 82.25 254 ALA A N 1
ATOM 1949 C CA . ALA A 1 254 ? 20.370 17.220 -16.104 1.00 82.25 254 ALA A CA 1
ATOM 1950 C C . ALA A 1 254 ? 20.190 15.970 -16.986 1.00 82.25 254 ALA A C 1
ATOM 1952 O O . ALA A 1 254 ? 19.558 15.002 -16.559 1.00 82.25 254 ALA A O 1
ATOM 1953 N N . HIS A 1 255 ? 20.804 15.953 -18.174 1.00 82.75 255 HIS A N 1
ATOM 1954 C CA . HIS A 1 255 ? 20.787 14.795 -19.068 1.00 82.75 255 HIS A CA 1
ATOM 1955 C C . HIS A 1 255 ? 21.452 13.560 -18.438 1.00 82.75 255 HIS A C 1
ATOM 1957 O O . HIS A 1 255 ? 20.819 12.509 -18.330 1.00 82.75 255 HIS A O 1
ATOM 1963 N N . LEU A 1 256 ? 22.696 13.681 -17.964 1.00 88.06 256 LEU A N 1
ATOM 1964 C CA . LEU A 1 256 ? 23.428 12.565 -17.354 1.00 88.06 256 LEU A CA 1
ATOM 1965 C C . LEU A 1 256 ? 22.756 12.065 -16.068 1.00 88.06 256 LEU A C 1
ATOM 1967 O O . LEU A 1 256 ? 22.747 10.864 -15.807 1.00 88.06 256 LEU A O 1
ATOM 1971 N N . PHE A 1 257 ? 22.126 12.954 -15.296 1.00 89.00 257 PHE A N 1
ATOM 1972 C CA . PHE A 1 257 ? 21.363 12.574 -14.109 1.00 89.00 257 PHE A CA 1
ATOM 1973 C C . PHE A 1 257 ? 20.118 11.755 -14.480 1.00 89.00 257 PHE A C 1
ATOM 1975 O O . PHE A 1 257 ? 19.845 10.734 -13.852 1.00 89.00 257 PHE A O 1
ATOM 1982 N N . HIS A 1 258 ? 19.396 12.137 -15.541 1.00 84.50 258 HIS A N 1
ATOM 1983 C CA . HIS A 1 258 ? 18.284 11.342 -16.072 1.00 84.50 258 HIS A CA 1
ATOM 1984 C C . HIS A 1 258 ? 18.743 9.958 -16.567 1.00 84.50 258 HIS A C 1
ATOM 1986 O O . HIS A 1 258 ? 18.088 8.952 -16.278 1.00 84.50 258 HIS A O 1
ATOM 1992 N N . VAL A 1 259 ? 19.877 9.887 -17.275 1.00 85.06 259 VAL A N 1
ATOM 1993 C CA . VAL A 1 259 ? 20.484 8.611 -17.697 1.00 85.06 259 VAL A CA 1
ATOM 1994 C C . VAL A 1 259 ? 20.830 7.751 -16.478 1.00 85.06 259 VAL A C 1
ATOM 1996 O O . VAL A 1 259 ? 20.501 6.568 -16.461 1.00 85.06 259 VAL A O 1
ATOM 1999 N N . PHE A 1 260 ? 21.403 8.337 -15.423 1.00 89.75 260 PHE A N 1
ATOM 2000 C CA . PHE A 1 260 ? 21.766 7.599 -14.213 1.00 89.75 260 PHE A CA 1
ATOM 2001 C C . PHE A 1 260 ? 20.542 7.087 -13.439 1.00 89.75 260 PHE A C 1
ATOM 2003 O O . PHE A 1 260 ? 20.511 5.919 -13.060 1.00 89.75 260 PHE A O 1
ATOM 2010 N N . VAL A 1 261 ? 19.489 7.899 -13.284 1.00 88.12 261 VAL A N 1
ATOM 2011 C CA . VAL A 1 261 ? 18.206 7.445 -12.711 1.00 88.12 261 VAL A CA 1
ATOM 2012 C C . VAL A 1 261 ? 17.601 6.305 -13.535 1.00 88.12 261 VAL A C 1
ATOM 2014 O O . VAL A 1 261 ? 17.089 5.347 -12.960 1.00 88.12 261 VAL A O 1
ATOM 2017 N N . SER A 1 262 ? 17.680 6.374 -14.866 1.00 82.38 262 SER A N 1
ATOM 2018 C CA . SER A 1 262 ? 17.172 5.319 -15.755 1.00 82.38 262 SER A CA 1
ATOM 2019 C C . SER A 1 262 ? 17.975 4.020 -15.622 1.00 82.38 262 SER A C 1
ATOM 2021 O O . SER A 1 262 ? 17.389 2.947 -15.533 1.00 82.38 262 SER A O 1
ATOM 2023 N N . MET A 1 263 ? 19.304 4.115 -15.520 1.00 85.81 263 MET A N 1
ATOM 2024 C CA . MET A 1 263 ? 20.186 2.971 -15.275 1.00 85.81 263 MET A CA 1
ATOM 2025 C C . MET A 1 263 ? 19.895 2.315 -13.916 1.00 85.81 263 MET A C 1
ATOM 2027 O O . MET A 1 263 ? 19.704 1.105 -13.842 1.00 85.81 263 MET A O 1
ATOM 2031 N N . VAL A 1 264 ? 19.789 3.116 -12.851 1.00 89.12 264 VAL A N 1
ATOM 2032 C CA . VAL A 1 264 ? 19.533 2.634 -11.483 1.00 89.12 264 VAL A CA 1
ATOM 2033 C C . VAL A 1 264 ? 18.127 2.034 -11.330 1.00 89.12 264 VAL A C 1
ATOM 2035 O O . VAL A 1 264 ? 17.969 1.069 -10.589 1.00 89.12 264 VAL A O 1
ATOM 2038 N N . ARG A 1 265 ? 17.123 2.505 -12.088 1.00 86.44 265 ARG A N 1
ATOM 2039 C CA . ARG A 1 265 ? 15.804 1.839 -12.193 1.00 86.44 265 ARG A CA 1
ATOM 2040 C C . ARG A 1 265 ? 15.882 0.421 -12.761 1.00 86.44 265 ARG A C 1
ATOM 2042 O O . ARG A 1 265 ? 15.050 -0.407 -12.409 1.00 86.44 265 ARG A O 1
ATOM 2049 N N . GLY A 1 266 ? 16.857 0.142 -13.625 1.00 82.69 266 GLY A N 1
ATOM 2050 C CA . GLY A 1 266 ? 17.089 -1.194 -14.169 1.00 82.69 266 GLY A CA 1
ATOM 2051 C C . GLY A 1 266 ? 17.855 -2.129 -13.227 1.00 82.69 266 GLY A C 1
ATOM 2052 O O . GLY A 1 266 ? 17.851 -3.338 -13.449 1.00 82.69 266 GLY A O 1
ATOM 2053 N N . MET A 1 267 ? 18.525 -1.621 -12.188 1.00 87.88 267 MET A N 1
ATOM 2054 C CA . MET A 1 267 ? 19.362 -2.445 -11.309 1.00 87.88 267 MET A CA 1
ATOM 2055 C C . MET A 1 267 ? 18.528 -3.289 -10.339 1.00 87.88 267 MET A C 1
ATOM 2057 O O . MET A 1 267 ? 17.648 -2.782 -9.642 1.00 87.88 267 MET A O 1
ATOM 2061 N N . LYS A 1 268 ? 18.857 -4.579 -10.249 1.00 88.50 268 LYS A N 1
ATOM 2062 C CA . LYS A 1 268 ? 18.334 -5.499 -9.234 1.00 88.50 268 LYS A CA 1
ATOM 2063 C C . LYS A 1 268 ? 19.076 -5.324 -7.908 1.00 88.50 268 LYS A C 1
ATOM 2065 O O . LYS A 1 268 ? 20.165 -4.746 -7.868 1.00 88.50 268 LYS A O 1
ATOM 2070 N N . THR A 1 269 ? 18.505 -5.830 -6.816 1.00 88.62 269 THR A N 1
ATOM 2071 C CA . THR A 1 269 ? 19.077 -5.723 -5.461 1.00 88.62 269 THR A CA 1
ATOM 2072 C C . THR A 1 269 ? 20.512 -6.254 -5.388 1.00 88.62 269 THR A C 1
ATOM 2074 O O . THR A 1 269 ? 21.355 -5.649 -4.727 1.00 88.62 269 THR A O 1
ATOM 2077 N N . GLU A 1 270 ? 20.812 -7.330 -6.113 1.00 89.12 270 GLU A N 1
ATOM 2078 C CA . GLU A 1 270 ? 22.119 -7.993 -6.169 1.00 89.12 270 GLU A CA 1
ATOM 2079 C C . GLU A 1 270 ? 23.216 -7.099 -6.768 1.00 89.12 270 GLU A C 1
ATOM 2081 O O . GLU A 1 270 ? 24.378 -7.230 -6.390 1.00 89.12 270 GLU A O 1
ATOM 2086 N N . THR A 1 271 ? 22.857 -6.169 -7.658 1.00 91.25 271 THR A N 1
ATOM 2087 C CA . THR A 1 271 ? 23.778 -5.179 -8.241 1.00 91.25 271 THR A CA 1
ATOM 2088 C C . THR A 1 271 ? 23.744 -3.861 -7.469 1.00 91.25 271 THR A C 1
ATOM 2090 O O . THR A 1 271 ? 24.796 -3.279 -7.194 1.00 91.25 271 T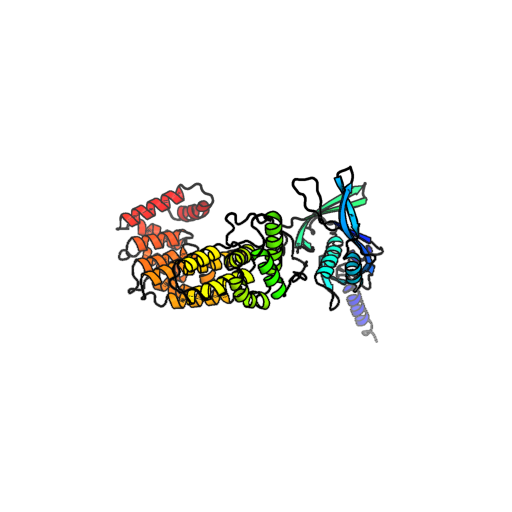HR A O 1
ATOM 2093 N N . LEU A 1 272 ? 22.551 -3.386 -7.096 1.00 92.56 272 LEU A N 1
ATOM 2094 C CA . LEU A 1 272 ? 22.367 -2.074 -6.482 1.00 92.56 272 LEU A CA 1
ATOM 2095 C C . LEU A 1 272 ? 22.909 -2.023 -5.050 1.00 92.56 272 LEU A C 1
ATOM 2097 O O . LEU A 1 272 ? 23.690 -1.126 -4.738 1.00 92.56 272 LEU A O 1
ATOM 2101 N N . SER A 1 273 ? 22.548 -2.977 -4.182 1.00 91.31 273 SER A N 1
ATOM 2102 C CA . SER A 1 273 ? 22.970 -2.956 -2.772 1.00 91.31 273 SER A CA 1
ATOM 2103 C C . SER A 1 273 ? 24.501 -2.963 -2.607 1.00 91.31 273 SER A C 1
ATOM 2105 O O . SER A 1 273 ? 25.002 -2.132 -1.847 1.00 91.31 273 SER A O 1
ATOM 2107 N N . PRO A 1 274 ? 25.285 -3.782 -3.344 1.00 91.81 274 PRO A N 1
ATOM 2108 C CA . PRO A 1 274 ? 26.750 -3.721 -3.295 1.00 91.81 274 PRO A CA 1
ATOM 2109 C C . PRO A 1 274 ? 27.379 -2.478 -3.943 1.00 91.81 274 PRO A C 1
ATOM 2111 O O . PRO A 1 274 ? 28.585 -2.276 -3.792 1.00 91.81 274 PRO A O 1
ATOM 2114 N N . ALA A 1 275 ? 26.620 -1.665 -4.686 1.00 93.44 275 ALA A N 1
ATOM 2115 C CA . ALA A 1 275 ? 27.094 -0.396 -5.241 1.00 93.44 275 ALA A CA 1
ATOM 2116 C C . ALA A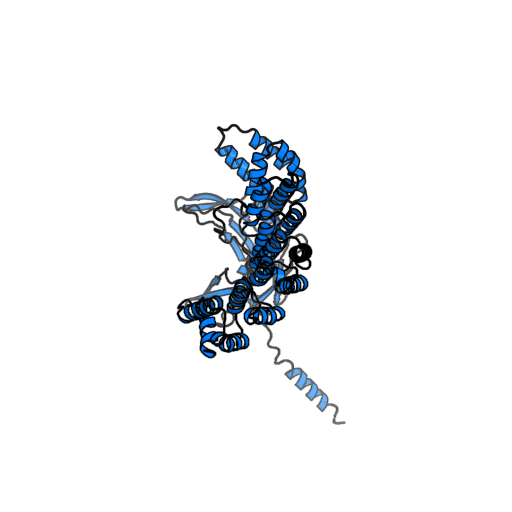 1 275 ? 26.959 0.771 -4.247 1.00 93.44 275 ALA A C 1
ATOM 2118 O O . ALA A 1 275 ? 27.732 1.726 -4.320 1.00 93.44 275 ALA A O 1
ATOM 2119 N N . ILE A 1 276 ? 26.010 0.694 -3.304 1.00 93.81 276 ILE A N 1
ATOM 2120 C CA . ILE A 1 276 ? 25.677 1.796 -2.388 1.00 93.81 276 ILE A CA 1
ATOM 2121 C C . ILE A 1 276 ? 26.870 2.324 -1.570 1.00 93.81 276 ILE A C 1
ATOM 2123 O O . ILE A 1 276 ? 27.020 3.545 -1.535 1.00 93.81 276 ILE A O 1
ATOM 2127 N N . PRO A 1 277 ? 27.727 1.497 -0.931 1.00 94.19 277 PRO A N 1
ATOM 2128 C CA . PRO A 1 277 ? 28.816 2.024 -0.103 1.00 94.19 277 PRO A CA 1
ATOM 2129 C C . PRO A 1 277 ? 29.789 2.897 -0.908 1.00 94.19 277 PRO A C 1
ATOM 2131 O O . PRO A 1 277 ? 30.061 4.032 -0.528 1.00 94.19 277 PRO A O 1
ATOM 2134 N N . GLU A 1 278 ? 30.219 2.417 -2.077 1.00 95.38 278 GLU A N 1
ATOM 2135 C CA . GLU A 1 278 ? 31.104 3.162 -2.983 1.00 95.38 278 GLU A CA 1
ATOM 2136 C C . GLU A 1 278 ? 30.413 4.391 -3.595 1.00 95.38 278 GLU A C 1
ATOM 2138 O O . GLU A 1 278 ? 31.044 5.428 -3.796 1.00 95.38 278 GLU A O 1
ATOM 2143 N N . ALA A 1 279 ? 29.106 4.318 -3.865 1.00 95.19 279 ALA A N 1
ATOM 2144 C CA . ALA A 1 279 ? 28.340 5.459 -4.361 1.00 95.19 279 ALA A CA 1
ATOM 2145 C C . ALA A 1 279 ? 28.257 6.594 -3.322 1.00 95.19 279 ALA A C 1
ATOM 2147 O O . ALA A 1 279 ? 28.416 7.768 -3.668 1.00 95.19 279 ALA A O 1
ATOM 2148 N N . LEU A 1 280 ? 28.076 6.252 -2.040 1.00 94.31 280 LEU A N 1
ATOM 2149 C CA . LEU A 1 280 ? 28.105 7.213 -0.935 1.00 94.31 280 LEU A CA 1
ATOM 2150 C C . LEU A 1 280 ? 29.493 7.856 -0.771 1.00 94.31 280 LEU A C 1
ATOM 2152 O O . LEU A 1 280 ? 29.565 9.066 -0.562 1.00 94.31 280 LEU A O 1
ATOM 2156 N N . GLU A 1 281 ? 30.578 7.090 -0.930 1.00 95.62 281 GLU A N 1
ATOM 2157 C CA . GLU A 1 281 ? 31.952 7.623 -0.921 1.00 95.62 281 GLU A CA 1
ATOM 2158 C C . GLU A 1 281 ? 32.220 8.604 -2.076 1.00 95.62 281 GLU A C 1
ATOM 2160 O O . GLU A 1 281 ? 32.893 9.615 -1.875 1.00 95.62 281 GLU A O 1
ATOM 2165 N N . VAL A 1 282 ? 31.674 8.349 -3.274 1.00 96.19 282 VAL A N 1
ATOM 2166 C CA . VAL A 1 282 ? 31.790 9.270 -4.421 1.00 96.19 282 VAL A CA 1
ATOM 2167 C C . VAL A 1 282 ? 30.932 10.524 -4.221 1.00 96.19 282 VAL A C 1
ATOM 2169 O O . VAL A 1 282 ? 31.412 11.641 -4.422 1.00 96.19 282 VAL A O 1
ATOM 2172 N N . SER A 1 283 ? 29.653 10.367 -3.867 1.00 95.44 283 SER A N 1
ATOM 2173 C CA . SER A 1 283 ? 28.761 11.486 -3.547 1.00 95.44 283 SER A CA 1
ATOM 2174 C C . SER A 1 283 ? 27.487 11.021 -2.838 1.00 95.44 283 SER A C 1
ATOM 2176 O O . SER A 1 283 ? 26.515 10.595 -3.474 1.00 95.44 283 SER A O 1
ATOM 2178 N N . SER A 1 284 ? 27.429 11.205 -1.516 1.00 91.19 284 SER A N 1
ATOM 2179 C CA . SER A 1 284 ? 26.213 10.965 -0.725 1.00 91.19 284 SER A CA 1
ATOM 2180 C C . SER A 1 284 ? 25.001 11.728 -1.268 1.00 91.19 284 SER A C 1
ATOM 2182 O O . SER A 1 284 ? 23.919 11.161 -1.403 1.00 91.19 284 SER A O 1
ATOM 2184 N N . ALA A 1 285 ? 25.173 13.010 -1.614 1.00 90.12 285 ALA A N 1
ATOM 2185 C CA . ALA A 1 285 ? 24.077 13.877 -2.047 1.00 90.12 285 ALA A CA 1
ATOM 2186 C C . ALA A 1 285 ? 23.426 13.395 -3.354 1.00 90.12 285 ALA A C 1
ATOM 2188 O O . ALA A 1 285 ? 22.201 13.281 -3.419 1.00 90.12 285 ALA A O 1
ATOM 2189 N N . LEU A 1 286 ? 24.231 13.065 -4.371 1.00 92.81 286 LEU A N 1
ATOM 2190 C CA . LEU A 1 286 ? 23.719 12.526 -5.634 1.00 92.81 286 LEU A CA 1
ATOM 2191 C C . LEU A 1 286 ? 23.117 11.128 -5.439 1.00 92.81 286 LEU A C 1
ATOM 2193 O O . LEU A 1 286 ? 22.047 10.855 -5.978 1.00 92.81 286 LEU A O 1
ATOM 2197 N N . THR A 1 287 ? 23.733 10.279 -4.611 1.00 93.94 287 THR A N 1
ATOM 2198 C CA . THR A 1 287 ? 23.222 8.932 -4.306 1.00 93.94 287 THR A CA 1
ATOM 2199 C C . THR A 1 287 ? 21.809 8.982 -3.715 1.00 93.94 287 THR A C 1
ATOM 2201 O O . THR A 1 287 ? 20.903 8.335 -4.242 1.00 93.94 287 THR A O 1
ATOM 2204 N N . TYR A 1 288 ? 21.564 9.815 -2.694 1.00 89.75 288 TYR A N 1
ATOM 2205 C CA . TYR A 1 288 ? 20.215 9.984 -2.136 1.00 89.75 288 TYR A CA 1
ATOM 2206 C C . TYR A 1 288 ? 19.215 10.542 -3.159 1.00 89.75 288 TYR A C 1
ATOM 2208 O O . TYR A 1 288 ? 18.087 10.054 -3.235 1.00 89.75 288 TYR A O 1
ATOM 2216 N N . GLN A 1 289 ? 19.610 11.534 -3.967 1.00 89.19 289 GLN A N 1
ATOM 2217 C CA . GLN A 1 289 ? 18.731 12.117 -4.991 1.00 89.19 289 GLN A CA 1
ATOM 2218 C C . GLN A 1 289 ? 18.313 11.096 -6.056 1.00 89.19 289 GLN A C 1
ATOM 2220 O O . GLN A 1 289 ? 17.164 11.122 -6.501 1.00 89.19 289 GLN A O 1
ATOM 2225 N N . VAL A 1 290 ? 19.226 10.212 -6.464 1.00 92.25 290 VAL A N 1
ATOM 2226 C CA . VAL A 1 290 ? 18.991 9.196 -7.499 1.00 92.25 290 VAL A CA 1
ATOM 2227 C C . VAL A 1 290 ? 18.126 8.067 -6.962 1.00 92.25 290 VAL A C 1
ATOM 2229 O O . VAL A 1 290 ? 17.120 7.741 -7.586 1.00 92.25 290 VAL A O 1
ATOM 2232 N N . LEU A 1 291 ? 18.431 7.531 -5.776 1.00 91.75 291 LEU A N 1
ATOM 2233 C CA . LEU A 1 291 ? 17.597 6.503 -5.144 1.00 91.75 291 LEU A CA 1
ATOM 2234 C C . LEU A 1 291 ? 16.168 7.009 -4.896 1.00 91.75 291 LEU A C 1
ATOM 2236 O O . LEU A 1 291 ? 15.200 6.297 -5.171 1.00 91.75 291 LEU A O 1
ATOM 2240 N N . ALA A 1 292 ? 16.018 8.261 -4.452 1.00 86.12 292 ALA A N 1
ATOM 2241 C CA . ALA A 1 292 ? 14.708 8.867 -4.247 1.00 86.12 292 ALA A CA 1
ATOM 2242 C C . ALA A 1 292 ? 13.939 9.095 -5.562 1.00 86.12 292 ALA A C 1
ATOM 2244 O O . ALA A 1 292 ? 12.713 9.036 -5.555 1.00 86.12 292 ALA A O 1
ATOM 2245 N N . GLN A 1 293 ? 14.608 9.351 -6.690 1.00 84.31 293 GLN A N 1
ATOM 2246 C CA . GLN A 1 293 ? 13.956 9.549 -7.999 1.00 84.31 293 GLN A CA 1
ATOM 2247 C C . GLN A 1 293 ? 13.776 8.257 -8.806 1.00 84.31 293 GLN A C 1
ATOM 2249 O O . GLN A 1 293 ? 12.938 8.206 -9.710 1.00 84.31 293 GLN A O 1
ATOM 2254 N N . CYS A 1 294 ? 14.519 7.208 -8.463 1.00 86.19 294 CYS A N 1
ATOM 2255 C CA . CYS A 1 294 ? 14.421 5.887 -9.062 1.00 86.19 294 CYS A CA 1
ATOM 2256 C C . CYS A 1 294 ? 13.001 5.314 -8.915 1.00 86.19 294 CYS A C 1
ATOM 2258 O O . CYS A 1 294 ? 12.364 5.025 -9.924 1.00 86.19 294 CYS A O 1
ATOM 2260 N N . GLY A 1 295 ? 12.467 5.239 -7.689 1.00 79.06 295 GLY A N 1
ATOM 2261 C CA . GLY A 1 295 ? 11.072 4.841 -7.438 1.00 79.06 295 GLY A CA 1
ATOM 2262 C C . GLY A 1 295 ? 10.751 3.357 -7.687 1.00 79.06 295 GLY A C 1
ATOM 2263 O O . GLY A 1 295 ? 9.582 3.006 -7.856 1.00 79.06 295 GLY A O 1
ATOM 2264 N N . THR A 1 296 ? 11.763 2.484 -7.717 1.00 85.19 296 THR A N 1
ATOM 2265 C CA . THR A 1 296 ? 11.593 1.020 -7.714 1.00 85.19 296 THR A CA 1
ATOM 2266 C C . THR A 1 296 ? 11.564 0.456 -6.282 1.00 85.19 296 THR A C 1
ATOM 2268 O O . THR A 1 296 ? 11.999 1.132 -5.335 1.00 85.19 296 THR A O 1
ATOM 2271 N N . PRO A 1 297 ? 11.067 -0.781 -6.085 1.00 88.31 297 PRO A N 1
ATOM 2272 C CA . PRO A 1 297 ? 11.230 -1.519 -4.831 1.00 88.31 297 PRO A CA 1
ATOM 2273 C C . PRO A 1 297 ? 12.693 -1.630 -4.380 1.00 88.31 297 PRO A C 1
ATOM 2275 O O . PRO A 1 297 ? 12.981 -1.421 -3.205 1.00 88.31 297 PRO A O 1
ATOM 2278 N N . GLU A 1 298 ? 13.611 -1.897 -5.304 1.00 90.88 298 GLU A N 1
ATOM 2279 C CA . GLU A 1 298 ? 15.040 -2.100 -5.063 1.00 90.88 298 GLU A CA 1
ATOM 2280 C C . GLU A 1 298 ? 15.702 -0.814 -4.551 1.00 90.88 298 GLU A C 1
ATOM 2282 O O . GLU A 1 298 ? 16.387 -0.828 -3.529 1.00 90.88 298 GLU A O 1
ATOM 2287 N N . CYS A 1 299 ? 15.414 0.329 -5.179 1.00 91.56 299 CYS A N 1
ATOM 2288 C CA . CYS A 1 299 ? 15.887 1.638 -4.724 1.00 91.56 299 CYS A CA 1
ATOM 2289 C C . CYS A 1 299 ? 15.286 2.049 -3.375 1.00 91.56 299 CYS A C 1
ATOM 2291 O O . CYS A 1 299 ? 15.966 2.650 -2.543 1.00 91.56 299 CYS A O 1
ATOM 2293 N N . SER A 1 300 ? 14.022 1.690 -3.132 1.00 90.81 300 SER A N 1
ATOM 2294 C CA . SER A 1 300 ? 13.376 1.889 -1.831 1.00 90.81 300 SER A CA 1
ATOM 2295 C C . SER A 1 300 ? 14.049 1.044 -0.743 1.00 90.81 300 SER A C 1
ATOM 2297 O O . SER A 1 300 ? 14.304 1.547 0.350 1.00 90.81 300 SER A O 1
ATOM 2299 N N . SER A 1 301 ? 14.394 -0.208 -1.054 1.00 92.25 301 SER A N 1
ATOM 2300 C CA . SER A 1 301 ? 15.129 -1.105 -0.158 1.00 92.25 301 SER A CA 1
ATOM 2301 C C . SER A 1 301 ? 16.540 -0.589 0.124 1.00 92.25 301 SER A C 1
ATOM 2303 O O . SER A 1 301 ? 16.944 -0.529 1.282 1.00 92.25 301 SER A O 1
ATOM 2305 N N . ALA A 1 302 ? 17.256 -0.101 -0.893 1.00 93.50 302 ALA A N 1
ATOM 2306 C CA . ALA A 1 302 ? 18.565 0.531 -0.729 1.00 93.50 302 ALA A CA 1
ATOM 2307 C C . ALA A 1 302 ? 18.515 1.742 0.226 1.00 93.50 302 ALA A C 1
ATOM 2309 O O . ALA A 1 302 ? 19.342 1.835 1.129 1.00 93.50 302 ALA A O 1
ATOM 2310 N N . ILE A 1 303 ? 17.509 2.622 0.113 1.00 92.56 303 ILE A N 1
ATOM 2311 C CA . ILE A 1 303 ? 17.295 3.722 1.078 1.00 92.56 303 ILE A CA 1
ATOM 2312 C C . ILE A 1 303 ? 17.080 3.179 2.499 1.00 92.56 303 ILE A C 1
ATOM 2314 O O . ILE A 1 303 ? 17.677 3.680 3.451 1.00 92.56 303 ILE A O 1
ATOM 2318 N N . MET A 1 304 ? 16.258 2.139 2.656 1.00 92.00 304 MET A N 1
ATOM 2319 C CA . MET A 1 304 ? 15.979 1.537 3.964 1.00 92.00 304 MET A CA 1
ATOM 2320 C C . MET A 1 304 ? 17.210 0.841 4.564 1.00 92.00 304 MET A C 1
ATOM 2322 O O . MET A 1 304 ? 17.416 0.918 5.774 1.00 92.00 304 MET A O 1
ATOM 2326 N N . GLN A 1 305 ? 18.059 0.217 3.741 1.00 90.31 305 GLN A N 1
ATOM 2327 C CA . GLN A 1 305 ? 19.355 -0.332 4.150 1.00 90.31 305 GLN A CA 1
ATOM 2328 C C . GLN A 1 305 ? 20.292 0.777 4.639 1.00 90.31 305 GLN A C 1
ATOM 2330 O O . GLN A 1 305 ? 20.854 0.644 5.724 1.00 90.31 305 GLN A O 1
ATOM 2335 N N . ILE A 1 306 ? 20.393 1.893 3.904 1.00 91.06 306 ILE A N 1
ATOM 2336 C CA . ILE A 1 306 ? 21.171 3.069 4.323 1.00 91.06 306 ILE A CA 1
ATOM 2337 C C . ILE A 1 306 ? 20.655 3.602 5.665 1.00 91.06 306 ILE A C 1
ATOM 2339 O O . ILE A 1 306 ? 21.437 3.787 6.588 1.00 91.06 306 ILE A O 1
ATOM 2343 N N . PHE A 1 307 ? 19.343 3.786 5.837 1.00 92.19 307 PHE A N 1
ATOM 2344 C CA . PHE A 1 307 ? 18.783 4.274 7.104 1.00 92.19 307 PHE A CA 1
ATOM 2345 C C . PHE A 1 307 ? 19.079 3.361 8.309 1.00 92.19 307 PHE A C 1
ATOM 2347 O O . PHE A 1 307 ? 19.163 3.863 9.428 1.00 92.19 307 PHE A O 1
ATOM 2354 N N . ARG A 1 308 ? 19.289 2.050 8.115 1.00 90.19 308 ARG A N 1
ATOM 2355 C CA . ARG A 1 308 ? 19.703 1.132 9.198 1.00 90.19 308 ARG A CA 1
ATOM 2356 C C . ARG A 1 308 ? 21.164 1.305 9.629 1.00 90.19 308 ARG A C 1
ATOM 2358 O O . ARG A 1 308 ? 21.514 0.815 10.696 1.00 90.19 308 ARG A O 1
ATOM 2365 N N . THR A 1 309 ? 22.012 1.992 8.855 1.00 88.81 309 THR A N 1
ATOM 2366 C CA . THR A 1 309 ? 23.404 2.283 9.258 1.00 88.81 309 THR A CA 1
ATOM 2367 C C . THR A 1 309 ? 23.533 3.542 10.118 1.00 88.81 309 THR A C 1
ATOM 2369 O O . THR A 1 309 ? 24.623 3.836 10.602 1.00 88.81 309 THR A O 1
ATOM 2372 N N . PHE A 1 310 ? 22.454 4.310 10.287 1.00 88.25 310 PHE A N 1
ATOM 2373 C CA . PHE A 1 310 ? 22.421 5.490 11.151 1.00 88.25 310 PHE A CA 1
ATOM 2374 C C . PHE A 1 310 ? 22.145 5.101 12.608 1.00 88.25 310 PHE A C 1
ATOM 2376 O O . PHE A 1 310 ? 21.548 4.061 12.900 1.00 88.25 310 PHE A O 1
ATOM 2383 N N . ASP A 1 311 ? 22.562 5.968 13.532 1.00 87.06 311 ASP A N 1
ATOM 2384 C CA . ASP A 1 311 ? 22.284 5.780 14.952 1.00 87.06 311 ASP A CA 1
ATOM 2385 C C . ASP A 1 311 ? 20.775 5.829 15.252 1.00 87.06 311 ASP A C 1
ATOM 2387 O O . ASP A 1 311 ? 20.021 6.620 14.677 1.00 87.06 311 ASP A O 1
ATOM 2391 N N . THR A 1 312 ? 20.337 5.003 16.204 1.00 85.00 312 THR A N 1
ATOM 2392 C CA . THR A 1 312 ? 18.918 4.864 16.574 1.00 85.00 312 THR A CA 1
ATOM 2393 C C . THR A 1 312 ? 18.282 6.149 17.126 1.00 85.00 312 THR A C 1
ATOM 2395 O O . THR A 1 312 ? 17.052 6.272 17.105 1.00 85.00 312 THR A O 1
ATOM 2398 N N . SER A 1 313 ? 19.075 7.139 17.555 1.00 87.81 313 SER A N 1
ATOM 2399 C CA . SER A 1 313 ? 18.594 8.462 17.979 1.00 87.81 313 SER A CA 1
ATOM 2400 C C . SER A 1 313 ? 18.353 9.459 16.833 1.00 87.81 313 SER A C 1
ATOM 2402 O O . SER A 1 313 ? 17.702 10.477 17.066 1.00 87.81 313 SER A O 1
ATOM 2404 N N . SER A 1 314 ? 18.794 9.173 15.598 1.00 89.69 314 SER A N 1
ATOM 2405 C CA . SER A 1 314 ? 18.599 10.072 14.446 1.00 89.69 314 SER A CA 1
ATOM 2406 C C . SER A 1 314 ? 17.113 10.327 14.165 1.00 89.69 314 SER A C 1
ATOM 2408 O O . SER A 1 314 ? 16.313 9.391 14.037 1.00 89.69 314 SER A O 1
ATOM 2410 N N . LEU A 1 315 ? 16.760 11.611 14.049 1.00 91.00 315 LEU A N 1
ATOM 2411 C CA . LEU A 1 315 ? 15.417 12.094 13.701 1.00 91.00 315 LEU A CA 1
ATOM 2412 C C . LEU A 1 315 ? 15.224 12.182 12.179 1.00 91.00 315 LEU A C 1
ATOM 2414 O O . LEU A 1 315 ? 14.100 12.136 11.679 1.00 91.00 315 LEU A O 1
ATOM 2418 N N . GLU A 1 316 ? 16.322 12.265 11.434 1.00 87.94 316 GLU A N 1
ATOM 2419 C CA . GLU A 1 316 ? 16.366 12.241 9.974 1.00 87.94 316 GLU A CA 1
ATOM 2420 C C . GLU A 1 316 ? 15.874 10.888 9.446 1.00 87.94 316 GLU A C 1
ATOM 2422 O O . GLU A 1 316 ? 15.078 10.850 8.507 1.00 87.94 316 GLU A O 1
ATOM 2427 N N . VAL A 1 317 ? 16.259 9.786 10.107 1.00 92.06 317 VAL A N 1
ATOM 2428 C CA . VAL A 1 317 ? 15.719 8.440 9.844 1.00 92.06 317 VAL A CA 1
ATOM 2429 C C . VAL A 1 317 ? 14.208 8.398 10.084 1.00 92.06 317 VAL A C 1
ATOM 2431 O O . VAL A 1 317 ? 13.471 7.878 9.250 1.00 92.06 317 VAL A O 1
ATOM 2434 N N . ASP A 1 318 ? 13.721 8.984 11.182 1.00 93.06 318 ASP A N 1
ATOM 2435 C CA . ASP A 1 318 ? 12.285 9.021 11.488 1.00 93.06 318 ASP A CA 1
ATOM 2436 C C . ASP A 1 318 ? 11.481 9.775 10.418 1.00 93.06 318 ASP A C 1
ATOM 2438 O O . ASP A 1 318 ? 10.424 9.306 9.987 1.00 93.06 318 ASP A O 1
ATOM 2442 N N . ALA A 1 319 ? 11.994 10.916 9.952 1.00 91.50 319 ALA A N 1
ATOM 2443 C CA . ALA A 1 319 ? 11.383 11.692 8.877 1.00 91.50 319 ALA A CA 1
ATOM 2444 C C . ALA A 1 319 ? 11.443 10.960 7.523 1.00 91.50 319 ALA A C 1
ATOM 2446 O O . ALA A 1 319 ? 10.437 10.897 6.811 1.00 91.50 319 ALA A O 1
ATOM 2447 N N . GLY A 1 320 ? 12.594 10.371 7.185 1.00 90.62 320 GLY A N 1
ATOM 2448 C CA . GLY A 1 320 ? 12.809 9.632 5.941 1.00 90.62 320 GLY A CA 1
ATOM 2449 C C . GLY A 1 320 ? 11.916 8.397 5.833 1.00 90.62 320 GLY A C 1
ATOM 2450 O O . GLY A 1 320 ? 11.204 8.233 4.842 1.00 90.62 320 GLY A O 1
ATOM 2451 N N . VAL A 1 321 ? 11.874 7.562 6.874 1.00 93.44 321 VAL A N 1
ATOM 2452 C CA . VAL A 1 321 ? 11.008 6.373 6.914 1.00 93.44 321 VAL A CA 1
ATOM 2453 C C . VAL A 1 321 ? 9.528 6.774 6.902 1.00 93.44 321 VAL A C 1
ATOM 2455 O O . VAL A 1 321 ? 8.731 6.151 6.199 1.00 93.44 321 VAL A O 1
ATOM 2458 N N . PHE A 1 322 ? 9.136 7.855 7.588 1.00 93.38 322 PHE A N 1
ATOM 2459 C CA . PHE A 1 322 ? 7.760 8.353 7.511 1.00 93.38 322 PHE A CA 1
ATOM 2460 C C . PHE A 1 322 ? 7.374 8.817 6.099 1.00 93.38 322 PHE A C 1
ATOM 2462 O O . PHE A 1 322 ? 6.282 8.480 5.638 1.00 93.38 322 PHE A O 1
ATOM 2469 N N . ALA A 1 323 ? 8.266 9.512 5.385 1.00 89.62 323 ALA A N 1
ATOM 2470 C CA . ALA A 1 323 ? 8.053 9.910 3.992 1.00 89.62 323 ALA A CA 1
ATOM 2471 C C . ALA A 1 323 ? 7.936 8.695 3.052 1.00 89.62 323 ALA A C 1
ATOM 2473 O O . ALA A 1 323 ? 7.008 8.629 2.246 1.00 89.62 323 ALA A O 1
ATOM 2474 N N . MET A 1 324 ? 8.789 7.678 3.220 1.00 88.75 324 MET A N 1
ATOM 2475 C CA . MET A 1 324 ? 8.664 6.390 2.518 1.00 88.75 324 MET A CA 1
ATOM 2476 C C . MET A 1 324 ? 7.308 5.706 2.800 1.00 88.75 324 MET A C 1
ATOM 2478 O O . MET A 1 324 ? 6.726 5.076 1.916 1.00 88.75 324 MET A O 1
ATOM 2482 N N . GLY A 1 325 ? 6.736 5.903 3.993 1.00 90.19 325 GLY A N 1
ATOM 2483 C CA . GLY A 1 325 ? 5.379 5.472 4.346 1.00 90.19 325 GLY A CA 1
ATOM 2484 C C . GLY A 1 325 ? 4.238 6.166 3.583 1.00 90.19 325 GLY A C 1
ATOM 2485 O O . GLY A 1 325 ? 3.081 5.750 3.698 1.00 90.19 325 GLY A O 1
ATOM 2486 N N . LEU A 1 326 ? 4.529 7.213 2.803 1.00 86.50 326 LEU A N 1
ATOM 2487 C CA . LEU A 1 326 ? 3.566 7.963 1.988 1.00 86.50 326 LEU A CA 1
ATOM 2488 C C . LEU A 1 326 ? 3.602 7.593 0.495 1.00 86.50 326 LEU A C 1
ATOM 2490 O O . LEU A 1 326 ? 2.828 8.167 -0.277 1.00 86.50 326 LEU A O 1
ATOM 2494 N N . VAL A 1 327 ? 4.418 6.610 0.092 1.00 82.38 327 VAL A N 1
ATOM 2495 C CA . VAL A 1 327 ? 4.464 6.077 -1.283 1.00 82.38 327 VAL A CA 1
ATOM 2496 C C . VAL A 1 327 ? 3.075 5.614 -1.745 1.00 82.38 327 VAL A C 1
ATOM 2498 O O . VAL A 1 327 ? 2.302 5.013 -0.993 1.00 82.38 327 VAL A O 1
ATOM 2501 N N . SER A 1 328 ? 2.723 5.935 -2.993 1.00 78.94 328 SER A N 1
ATOM 2502 C CA . SER A 1 328 ? 1.388 5.663 -3.552 1.00 78.94 328 SER A CA 1
ATOM 2503 C C . SER A 1 328 ? 1.125 4.175 -3.781 1.00 78.94 328 SER A C 1
ATOM 2505 O O . SER A 1 328 ? 0.070 3.679 -3.392 1.00 78.94 328 SER A O 1
ATOM 2507 N N . ASN A 1 329 ? 2.101 3.473 -4.362 1.00 76.94 329 ASN A N 1
ATOM 2508 C CA . ASN A 1 329 ? 2.031 2.052 -4.700 1.00 76.94 329 ASN A CA 1
ATOM 2509 C C . ASN A 1 329 ? 3.156 1.304 -3.956 1.00 76.94 329 ASN A C 1
ATOM 2511 O O . ASN A 1 329 ? 4.229 1.109 -4.524 1.00 76.94 329 ASN A O 1
ATOM 2515 N N . PRO A 1 330 ? 2.980 0.970 -2.666 1.00 88.56 330 PRO A N 1
ATOM 2516 C CA . PRO A 1 330 ? 3.978 0.204 -1.921 1.00 88.56 330 PRO A CA 1
ATOM 2517 C C . PRO A 1 330 ? 4.143 -1.215 -2.484 1.00 88.56 330 PRO A C 1
ATOM 2519 O O . PRO A 1 330 ? 3.201 -1.780 -3.033 1.00 88.56 330 PRO A O 1
ATOM 2522 N N . SER A 1 331 ? 5.323 -1.807 -2.295 1.00 90.50 331 SER A N 1
ATOM 2523 C CA . SER A 1 331 ? 5.632 -3.196 -2.658 1.00 90.50 331 SER A CA 1
ATOM 2524 C C . SER A 1 331 ? 5.698 -4.108 -1.426 1.00 90.50 331 SER A C 1
ATOM 2526 O O . SER A 1 331 ? 5.836 -3.630 -0.299 1.00 90.50 331 SER A O 1
ATOM 2528 N N . ALA A 1 332 ? 5.663 -5.428 -1.642 1.00 93.50 332 ALA A N 1
ATOM 2529 C CA . ALA A 1 332 ? 5.916 -6.422 -0.594 1.00 93.50 332 ALA A CA 1
ATOM 2530 C C . ALA A 1 332 ? 7.291 -6.209 0.074 1.00 93.50 332 ALA A C 1
ATOM 2532 O O . ALA A 1 332 ? 7.379 -6.124 1.297 1.00 93.50 332 ALA A O 1
ATOM 2533 N N . LEU A 1 333 ? 8.336 -5.978 -0.736 1.00 93.94 333 LEU A N 1
ATOM 2534 C CA . LEU A 1 333 ? 9.686 -5.653 -0.264 1.00 93.94 333 LEU A CA 1
ATOM 2535 C C . LEU A 1 333 ? 9.702 -4.425 0.663 1.00 93.94 333 LEU A C 1
ATOM 2537 O O . LEU A 1 333 ? 10.321 -4.472 1.721 1.00 93.94 333 LEU A O 1
ATOM 2541 N N . LEU A 1 334 ? 8.955 -3.361 0.333 1.00 94.12 334 LEU A N 1
ATOM 2542 C CA . LEU A 1 334 ? 8.852 -2.181 1.197 1.00 94.12 334 LEU A CA 1
ATOM 2543 C C . LEU A 1 334 ? 8.131 -2.482 2.524 1.00 94.12 334 LEU A C 1
ATOM 2545 O O . LEU A 1 334 ? 8.499 -1.903 3.542 1.00 94.12 334 LEU A O 1
ATOM 2549 N N . ILE A 1 335 ? 7.140 -3.382 2.553 1.00 97.56 335 ILE A N 1
ATOM 2550 C CA . ILE A 1 335 ? 6.514 -3.825 3.815 1.00 97.56 335 ILE A CA 1
ATOM 2551 C C . ILE A 1 335 ? 7.534 -4.568 4.678 1.00 97.56 335 ILE A C 1
ATOM 2553 O O . ILE A 1 335 ? 7.652 -4.259 5.863 1.00 97.56 335 ILE A O 1
ATOM 2557 N N . ASN A 1 336 ? 8.292 -5.498 4.090 1.00 97.50 336 ASN A N 1
ATOM 2558 C CA . ASN A 1 336 ? 9.356 -6.210 4.794 1.00 97.50 336 ASN A CA 1
ATOM 2559 C C . ASN A 1 336 ? 10.413 -5.237 5.343 1.00 97.50 336 ASN A C 1
ATOM 2561 O O . ASN A 1 336 ? 10.743 -5.276 6.525 1.00 97.50 336 ASN A O 1
ATOM 2565 N N . ASP A 1 337 ? 10.886 -4.293 4.526 1.00 96.56 337 ASP A N 1
ATOM 2566 C CA . ASP A 1 337 ? 11.884 -3.322 4.970 1.00 96.56 337 ASP A CA 1
ATOM 2567 C C . ASP A 1 337 ? 11.366 -2.383 6.075 1.00 96.56 337 ASP A C 1
ATOM 2569 O O . ASP A 1 337 ? 12.106 -2.047 7.006 1.00 96.56 337 ASP A O 1
ATOM 2573 N N . MET A 1 338 ? 10.094 -1.987 6.009 1.00 96.75 338 MET A N 1
ATOM 2574 C CA . MET A 1 338 ? 9.421 -1.216 7.061 1.00 96.75 338 MET A CA 1
ATOM 2575 C C . MET A 1 338 ? 9.267 -2.016 8.355 1.00 96.75 338 MET A C 1
ATOM 2577 O O . MET A 1 338 ? 9.427 -1.453 9.436 1.00 96.75 338 MET A O 1
ATOM 2581 N N . LEU A 1 339 ? 8.985 -3.317 8.260 1.00 98.00 339 LEU A N 1
ATOM 2582 C CA . LEU A 1 339 ? 8.889 -4.214 9.408 1.00 98.00 339 LEU A CA 1
ATOM 2583 C C . LEU A 1 339 ? 10.251 -4.375 10.097 1.00 98.00 339 LEU A C 1
ATOM 2585 O O . LEU A 1 339 ? 10.340 -4.195 11.309 1.00 98.00 339 LEU A O 1
ATOM 2589 N N . GLU A 1 340 ? 11.319 -4.631 9.342 1.00 96.69 340 GLU A N 1
ATOM 2590 C CA . GLU A 1 340 ? 12.674 -4.720 9.903 1.00 96.69 340 GLU A CA 1
ATOM 2591 C C . GLU A 1 340 ? 13.154 -3.382 10.482 1.00 96.69 340 GLU A C 1
ATOM 2593 O O . GLU A 1 340 ? 13.803 -3.351 11.526 1.00 96.69 340 GLU A O 1
ATOM 2598 N N . MET A 1 341 ? 12.778 -2.253 9.872 1.00 96.06 341 MET A N 1
ATOM 2599 C CA . MET A 1 341 ? 13.042 -0.930 10.448 1.00 96.06 341 MET A CA 1
ATOM 2600 C C . MET A 1 341 ? 12.265 -0.703 11.754 1.00 96.06 341 MET A C 1
ATOM 2602 O O . MET A 1 341 ? 12.831 -0.185 12.712 1.00 96.06 341 MET A O 1
ATOM 2606 N N . ALA A 1 342 ? 11.003 -1.132 11.833 1.00 96.12 342 ALA A N 1
ATOM 2607 C CA . ALA A 1 342 ? 10.201 -1.039 13.053 1.00 96.12 342 ALA A CA 1
ATOM 2608 C C . ALA A 1 342 ? 10.725 -1.943 14.182 1.00 96.12 342 ALA A C 1
ATOM 2610 O O . ALA A 1 342 ? 10.674 -1.547 15.344 1.00 96.12 342 ALA A O 1
ATOM 2611 N N . LYS A 1 343 ? 11.280 -3.119 13.856 1.00 94.81 343 LYS A N 1
ATOM 2612 C CA . LYS A 1 343 ? 11.992 -3.984 14.815 1.00 94.81 343 LYS A CA 1
ATOM 2613 C C . LYS A 1 343 ? 13.293 -3.344 15.315 1.00 94.81 343 LYS A C 1
ATOM 2615 O O . LYS A 1 343 ? 13.596 -3.445 16.499 1.00 94.81 343 LYS A O 1
ATOM 2620 N N . TYR A 1 344 ? 14.050 -2.691 14.428 1.00 93.88 344 TYR A N 1
ATOM 2621 C CA . TYR A 1 344 ? 15.324 -2.037 14.754 1.00 93.88 344 TYR A CA 1
ATOM 2622 C C . TYR A 1 344 ? 15.148 -0.744 15.570 1.00 93.88 344 TYR A C 1
ATOM 2624 O O . TYR A 1 344 ? 15.859 -0.517 16.546 1.00 93.88 344 TYR A O 1
ATOM 2632 N N . LYS A 1 345 ? 14.182 0.098 15.188 1.00 93.56 345 LYS A N 1
ATOM 2633 C CA . LYS A 1 345 ? 13.884 1.396 15.806 1.00 93.56 345 LYS A CA 1
ATOM 2634 C C . LYS A 1 345 ? 12.353 1.573 15.882 1.00 93.56 345 LYS A C 1
ATOM 2636 O O . LYS A 1 345 ? 11.761 2.146 14.965 1.00 93.56 345 LYS A O 1
ATOM 2641 N N . PRO A 1 346 ? 11.684 1.112 16.960 1.00 92.06 346 PRO A N 1
ATOM 2642 C CA . PRO A 1 346 ? 10.221 1.149 17.113 1.00 92.06 346 PRO A CA 1
ATOM 2643 C C . PRO A 1 346 ? 9.691 2.555 17.461 1.00 92.06 346 PRO A C 1
ATOM 2645 O O . PRO A 1 346 ? 8.936 2.754 18.413 1.00 92.06 346 PRO A O 1
ATOM 2648 N N . SER A 1 347 ? 10.104 3.573 16.707 1.00 94.06 347 SER A N 1
ATOM 2649 C CA . SER A 1 347 ? 9.643 4.944 16.908 1.00 94.06 347 SER A CA 1
ATOM 2650 C C . SER A 1 347 ? 8.193 5.119 16.447 1.00 94.06 347 SER A C 1
ATOM 2652 O O . SER A 1 347 ? 7.687 4.411 15.570 1.00 94.06 347 SER A O 1
ATOM 2654 N N . LYS A 1 348 ? 7.516 6.138 16.987 1.00 94.50 348 LYS A N 1
ATOM 2655 C CA . LYS A 1 348 ? 6.154 6.486 16.567 1.00 94.50 348 LYS A CA 1
ATOM 2656 C C . LYS A 1 348 ? 6.065 6.807 15.058 1.00 94.50 348 LYS A C 1
ATOM 2658 O O . LYS A 1 348 ? 5.159 6.263 14.427 1.00 94.50 348 LYS A O 1
ATOM 2663 N N . PRO A 1 349 ? 6.951 7.620 14.439 1.00 95.75 349 PRO A N 1
ATOM 2664 C CA . PRO A 1 349 ? 6.942 7.818 12.986 1.00 95.75 349 PRO A CA 1
ATOM 2665 C C . PRO A 1 349 ? 7.084 6.514 12.190 1.00 95.75 349 PRO A C 1
ATOM 2667 O O . PRO A 1 349 ? 6.271 6.270 11.299 1.00 95.75 349 PRO A O 1
ATOM 2670 N N . ILE A 1 350 ? 8.032 5.644 12.552 1.00 96.62 350 ILE A N 1
ATOM 2671 C CA . ILE A 1 350 ? 8.304 4.381 11.845 1.00 96.62 350 ILE A CA 1
ATOM 2672 C C . ILE A 1 350 ? 7.109 3.418 11.944 1.00 96.62 350 ILE A C 1
ATOM 2674 O O . ILE A 1 350 ? 6.654 2.879 10.935 1.00 96.62 350 ILE A O 1
ATOM 2678 N N . MET A 1 351 ? 6.518 3.267 13.131 1.00 97.31 351 MET A N 1
ATOM 2679 C CA . MET A 1 351 ? 5.345 2.407 13.341 1.00 97.31 351 MET A CA 1
ATOM 2680 C C . MET A 1 351 ? 4.106 2.904 12.572 1.00 97.31 351 MET A C 1
ATOM 2682 O O . MET A 1 351 ? 3.358 2.110 11.992 1.00 97.31 351 MET A O 1
ATOM 2686 N N . TYR A 1 352 ? 3.898 4.225 12.488 1.00 97.31 352 TYR A N 1
ATOM 2687 C CA . TYR A 1 352 ? 2.845 4.788 11.634 1.00 97.31 352 TYR A CA 1
ATOM 2688 C C . TYR A 1 352 ? 3.155 4.614 10.139 1.00 97.31 352 TYR A C 1
ATOM 2690 O O . TYR A 1 352 ? 2.227 4.313 9.382 1.00 97.31 352 TYR A O 1
ATOM 2698 N N . ALA A 1 353 ? 4.418 4.743 9.717 1.00 97.00 353 ALA A N 1
ATOM 2699 C CA . ALA A 1 353 ? 4.854 4.500 8.341 1.00 97.00 353 ALA A CA 1
ATOM 2700 C C . ALA A 1 353 ? 4.516 3.071 7.898 1.00 97.00 353 ALA A C 1
ATOM 2702 O O . ALA A 1 353 ? 3.788 2.900 6.919 1.00 97.00 353 ALA A O 1
ATOM 2703 N N . LEU A 1 354 ? 4.915 2.064 8.685 1.00 98.19 354 LEU A N 1
ATOM 2704 C CA . LEU A 1 354 ? 4.572 0.657 8.461 1.00 98.19 354 LEU A CA 1
ATOM 2705 C C . LEU A 1 354 ? 3.055 0.467 8.287 1.00 98.19 354 LEU A C 1
ATOM 2707 O O . LEU A 1 354 ? 2.609 -0.124 7.302 1.00 98.19 354 LEU A O 1
ATOM 2711 N N . SER A 1 355 ? 2.245 1.047 9.182 1.00 97.62 355 SER A N 1
ATOM 2712 C CA . SER A 1 355 ? 0.781 0.946 9.085 1.00 97.62 355 SER A CA 1
ATOM 2713 C C . SER A 1 355 ? 0.201 1.581 7.815 1.00 97.62 355 SER A C 1
ATOM 2715 O O . SER A 1 355 ? -0.787 1.080 7.276 1.00 97.62 355 SER A O 1
ATOM 2717 N N . ASN A 1 356 ? 0.810 2.659 7.309 1.00 96.19 356 ASN A N 1
ATOM 2718 C CA . ASN A 1 356 ? 0.383 3.320 6.077 1.00 96.19 356 ASN A CA 1
ATOM 2719 C C . ASN A 1 356 ? 0.722 2.479 4.840 1.00 96.19 356 ASN A C 1
ATOM 2721 O O . ASN A 1 356 ? -0.140 2.330 3.971 1.00 96.19 356 ASN A O 1
ATOM 2725 N N . VAL A 1 357 ? 1.925 1.896 4.784 1.00 95.88 357 VAL A N 1
ATOM 2726 C CA . VAL A 1 357 ? 2.365 0.998 3.699 1.00 95.88 357 VAL A CA 1
ATOM 2727 C C . VAL A 1 357 ? 1.446 -0.224 3.627 1.00 95.88 357 VAL A C 1
ATOM 2729 O O . VAL A 1 357 ? 0.843 -0.465 2.582 1.00 95.88 357 VAL A O 1
ATOM 2732 N N . VAL A 1 358 ? 1.236 -0.929 4.745 1.00 97.69 358 VAL A N 1
ATOM 2733 C CA . VAL A 1 358 ? 0.356 -2.114 4.810 1.00 97.69 358 VAL A CA 1
ATOM 2734 C C . VAL A 1 358 ? -1.086 -1.770 4.428 1.00 97.69 358 VAL A C 1
ATOM 2736 O O . VAL A 1 358 ? -1.696 -2.461 3.610 1.00 97.69 358 VAL A O 1
ATOM 2739 N N . LYS A 1 359 ? -1.635 -0.669 4.960 1.00 95.69 359 LYS A N 1
ATOM 2740 C CA . LYS A 1 359 ? -2.992 -0.200 4.632 1.00 95.69 359 LYS A CA 1
ATOM 2741 C C . LYS A 1 359 ? -3.154 0.098 3.139 1.00 95.69 359 LYS A C 1
ATOM 2743 O O . LYS A 1 359 ? -4.182 -0.256 2.562 1.00 95.69 359 LYS A O 1
ATOM 2748 N N . ARG A 1 360 ? -2.184 0.785 2.526 1.00 93.19 360 ARG A N 1
ATOM 2749 C CA . ARG A 1 360 ? -2.221 1.148 1.100 1.00 93.19 360 ARG A CA 1
ATOM 2750 C C . ARG A 1 360 ? -2.075 -0.082 0.212 1.00 93.19 360 ARG A C 1
ATOM 2752 O O . ARG A 1 360 ? -2.893 -0.241 -0.687 1.0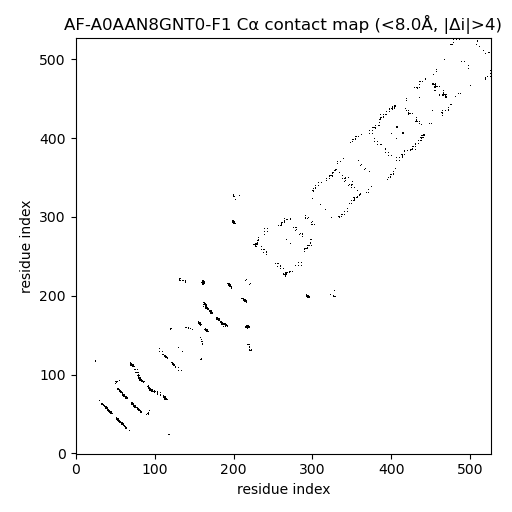0 93.19 360 ARG A O 1
ATOM 2759 N N . PHE A 1 361 ? -1.120 -0.963 0.515 1.00 93.69 361 PHE A N 1
ATOM 2760 C CA . PHE A 1 361 ? -0.922 -2.222 -0.204 1.00 93.69 361 PHE A CA 1
ATOM 2761 C C . PHE A 1 361 ? -2.197 -3.067 -0.200 1.00 93.69 361 PHE A C 1
ATOM 2763 O O . PHE A 1 361 ? -2.738 -3.375 -1.257 1.00 93.69 361 PHE A O 1
ATOM 2770 N N . TYR A 1 362 ? -2.738 -3.367 0.985 1.00 94.94 362 TYR A N 1
ATOM 2771 C CA . TYR A 1 362 ? -3.917 -4.223 1.109 1.00 94.94 362 TYR A CA 1
ATOM 2772 C C . TYR A 1 362 ? -5.158 -3.613 0.439 1.00 94.94 362 TYR A C 1
ATOM 2774 O O . TYR A 1 362 ? -5.942 -4.332 -0.172 1.00 94.94 362 TYR A O 1
ATOM 2782 N N . LYS A 1 363 ? -5.315 -2.280 0.482 1.00 90.25 363 LYS A N 1
ATOM 2783 C CA . LYS A 1 363 ? -6.394 -1.580 -0.235 1.00 90.25 363 LYS A CA 1
ATOM 2784 C C . LYS A 1 363 ? -6.234 -1.641 -1.763 1.00 90.25 363 LYS A C 1
ATOM 2786 O O . LYS A 1 363 ? -7.246 -1.649 -2.456 1.00 90.25 363 LYS A O 1
ATOM 2791 N N . ALA A 1 364 ? -5.006 -1.615 -2.278 1.00 85.56 364 ALA A N 1
ATOM 2792 C CA . ALA A 1 364 ? -4.733 -1.618 -3.715 1.00 85.56 364 ALA A CA 1
ATOM 2793 C C . ALA A 1 364 ? -4.789 -3.029 -4.322 1.00 85.56 364 ALA A C 1
ATOM 2795 O O . ALA A 1 364 ? -5.394 -3.212 -5.373 1.00 85.56 364 ALA A O 1
ATOM 2796 N N . GLU A 1 365 ? -4.187 -4.010 -3.647 1.00 84.88 365 GLU A N 1
ATOM 2797 C CA . GLU A 1 365 ? -4.020 -5.375 -4.156 1.00 84.88 365 GLU A CA 1
ATOM 2798 C C . GLU A 1 365 ? -5.121 -6.345 -3.712 1.00 84.88 365 GLU A C 1
ATOM 2800 O O . GLU A 1 365 ? -5.345 -7.352 -4.379 1.00 84.88 365 GLU A O 1
ATOM 2805 N N . GLY A 1 366 ? -5.768 -6.103 -2.565 1.00 87.12 366 GLY A N 1
ATOM 2806 C CA . GLY A 1 366 ? -6.744 -7.027 -1.967 1.00 87.12 366 GLY A CA 1
ATOM 2807 C C . GLY A 1 366 ? -6.163 -8.374 -1.504 1.00 87.12 366 GLY A C 1
ATOM 2808 O O . GLY A 1 366 ? -6.921 -9.281 -1.170 1.00 87.12 366 GLY A O 1
ATOM 2809 N N . LYS A 1 367 ? -4.832 -8.527 -1.495 1.00 89.19 367 LYS A N 1
ATOM 2810 C CA . LYS A 1 367 ? -4.121 -9.791 -1.237 1.00 89.19 367 LYS A CA 1
ATOM 2811 C C . LYS A 1 367 ? -3.476 -9.810 0.146 1.00 89.19 367 LYS A C 1
ATOM 2813 O O . LYS A 1 367 ? -2.878 -8.825 0.578 1.00 89.19 367 LYS A O 1
ATOM 2818 N N . LEU A 1 368 ? -3.531 -10.971 0.795 1.00 94.19 368 LEU A N 1
ATOM 2819 C CA . LEU A 1 368 ? -2.672 -11.307 1.928 1.00 94.19 368 LEU A CA 1
ATOM 2820 C C . LEU A 1 368 ? -1.373 -11.934 1.409 1.00 94.19 368 LEU A C 1
ATOM 2822 O O . LEU A 1 368 ? -1.406 -12.783 0.521 1.00 94.19 368 LEU A O 1
ATOM 2826 N N . ILE A 1 369 ? -0.243 -11.505 1.968 1.00 96.12 369 ILE A N 1
ATOM 2827 C CA . ILE A 1 369 ? 1.117 -11.935 1.608 1.00 96.12 369 ILE A CA 1
ATOM 2828 C C . ILE A 1 369 ? 1.920 -12.220 2.892 1.00 96.12 369 ILE A C 1
ATOM 2830 O O . ILE A 1 369 ? 1.537 -11.691 3.944 1.00 96.12 369 ILE A O 1
ATOM 2834 N N . PRO A 1 370 ? 2.997 -13.034 2.851 1.00 97.94 370 PRO A N 1
ATOM 2835 C CA . PRO A 1 370 ? 3.791 -13.409 4.031 1.00 97.94 370 PRO A CA 1
ATOM 2836 C C . PRO A 1 370 ? 4.195 -12.227 4.923 1.00 97.94 370 PRO A C 1
ATOM 2838 O O . PRO A 1 370 ? 4.114 -12.307 6.146 1.00 97.94 370 PRO A O 1
ATOM 2841 N N . GLU A 1 371 ? 4.535 -11.096 4.315 1.00 97.88 371 GLU A N 1
ATOM 2842 C CA . GLU A 1 371 ? 4.944 -9.861 4.976 1.00 97.88 371 GLU A CA 1
ATOM 2843 C C . GLU A 1 371 ? 3.814 -9.256 5.825 1.00 97.88 371 GLU A C 1
ATOM 2845 O O . GLU A 1 371 ? 4.066 -8.745 6.914 1.00 97.88 371 GLU A O 1
ATOM 2850 N N . ILE A 1 372 ? 2.551 -9.356 5.390 1.00 98.19 372 ILE A N 1
ATOM 2851 C CA . ILE A 1 372 ? 1.395 -8.886 6.176 1.00 98.19 372 ILE A CA 1
ATOM 2852 C C . ILE A 1 372 ? 1.160 -9.797 7.388 1.00 98.19 372 ILE A C 1
ATOM 2854 O O . ILE A 1 372 ? 0.834 -9.295 8.466 1.00 98.19 372 ILE A O 1
ATOM 2858 N N . PHE A 1 373 ? 1.358 -11.111 7.244 1.00 98.19 373 PHE A N 1
ATOM 2859 C CA . PHE A 1 373 ? 1.286 -12.044 8.373 1.00 98.19 373 PHE A CA 1
ATOM 2860 C C . PHE A 1 373 ? 2.403 -11.770 9.392 1.00 98.19 373 PHE A C 1
ATOM 2862 O O . PHE A 1 373 ? 2.118 -11.671 10.585 1.00 98.19 373 PHE A O 1
ATOM 2869 N N . ALA A 1 374 ? 3.635 -11.529 8.932 1.00 98.25 374 ALA A N 1
ATOM 2870 C CA . ALA A 1 374 ? 4.760 -11.155 9.792 1.00 98.25 374 ALA A CA 1
ATOM 2871 C C . ALA A 1 374 ? 4.535 -9.812 10.519 1.00 98.25 374 ALA A C 1
ATOM 2873 O O . ALA A 1 374 ? 4.887 -9.672 11.692 1.00 98.25 374 ALA A O 1
ATOM 2874 N N . VAL A 1 375 ? 3.891 -8.830 9.871 1.00 98.38 375 VAL A N 1
ATOM 2875 C CA . VAL A 1 375 ? 3.454 -7.593 10.545 1.00 98.38 375 VAL A CA 1
ATOM 2876 C C . VAL A 1 375 ? 2.386 -7.883 11.601 1.00 98.38 375 VAL A C 1
ATOM 2878 O O . VAL A 1 375 ? 2.465 -7.324 12.692 1.00 98.38 375 VAL A O 1
ATOM 2881 N N . ALA A 1 376 ? 1.407 -8.748 11.325 1.00 98.00 376 ALA A N 1
ATOM 2882 C CA . ALA A 1 376 ? 0.370 -9.096 12.298 1.00 98.00 376 ALA A CA 1
ATOM 2883 C C . ALA A 1 376 ? 0.948 -9.811 13.536 1.00 98.00 376 ALA A C 1
ATOM 2885 O O . ALA A 1 376 ? 0.560 -9.497 14.662 1.00 98.00 376 ALA A O 1
ATOM 2886 N N . GLU A 1 377 ? 1.918 -10.708 13.348 1.00 97.44 377 GLU A N 1
ATOM 2887 C CA . GLU A 1 377 ? 2.660 -11.353 14.439 1.00 97.44 377 GLU A CA 1
ATOM 2888 C C . GLU A 1 377 ? 3.466 -10.333 15.263 1.00 97.44 377 GLU A C 1
ATOM 2890 O O . GLU A 1 377 ? 3.374 -10.308 16.493 1.00 97.44 377 GLU A O 1
ATOM 2895 N N . PHE A 1 378 ? 4.197 -9.431 14.599 1.00 97.50 378 PHE A N 1
ATOM 2896 C CA . PHE A 1 378 ? 4.948 -8.365 15.267 1.00 97.50 378 PHE A CA 1
ATOM 2897 C C . PHE A 1 378 ? 4.035 -7.405 16.047 1.00 97.50 378 PHE A C 1
ATOM 2899 O O . PHE A 1 378 ? 4.323 -7.086 17.197 1.00 97.50 378 PHE A O 1
ATOM 2906 N N . MET A 1 379 ? 2.892 -6.998 15.487 1.00 97.62 379 MET A N 1
ATOM 2907 C CA . MET A 1 379 ? 1.900 -6.201 16.220 1.00 97.62 379 MET A CA 1
ATOM 2908 C C . MET A 1 379 ? 1.319 -6.955 17.422 1.00 97.62 379 MET A C 1
ATOM 2910 O O . MET A 1 379 ? 1.074 -6.342 18.458 1.00 97.62 379 MET A O 1
ATOM 2914 N N . GLY A 1 380 ? 1.120 -8.272 17.308 1.00 95.94 380 GLY A N 1
ATOM 2915 C CA . GLY A 1 380 ? 0.666 -9.120 18.412 1.00 95.94 380 GLY A CA 1
ATOM 2916 C C . GLY A 1 380 ? 1.669 -9.168 19.562 1.00 95.94 380 GLY A C 1
ATOM 2917 O O . GLY A 1 380 ? 1.282 -8.973 20.714 1.00 95.94 380 GLY A O 1
ATOM 2918 N N . SER A 1 381 ? 2.960 -9.341 19.263 1.00 94.81 381 SER A N 1
ATOM 2919 C CA . SER A 1 381 ? 4.006 -9.343 20.295 1.00 94.81 381 SER A CA 1
ATOM 2920 C C . SER A 1 381 ? 4.229 -7.965 20.930 1.00 94.81 381 SER A C 1
ATOM 2922 O O . SER A 1 381 ? 4.498 -7.897 22.126 1.00 94.81 381 SER A O 1
ATOM 2924 N N . GLN A 1 382 ? 4.044 -6.869 20.181 1.00 94.62 382 GLN A N 1
ATOM 2925 C CA . GLN A 1 382 ? 4.051 -5.507 20.739 1.00 94.62 382 GLN A CA 1
ATOM 2926 C C . GLN A 1 382 ? 2.821 -5.189 21.605 1.00 94.62 382 GLN A C 1
ATOM 2928 O O . GLN A 1 382 ? 2.906 -4.330 22.481 1.00 94.62 382 GLN A O 1
ATOM 2933 N N . LEU A 1 383 ? 1.677 -5.836 21.358 1.00 95.31 383 LEU A N 1
ATOM 2934 C CA . LEU A 1 383 ? 0.442 -5.610 22.114 1.00 95.31 383 LEU A CA 1
ATOM 2935 C C . LEU A 1 383 ? 0.396 -6.415 23.423 1.00 95.31 383 LEU A C 1
ATOM 2937 O O . LEU A 1 383 ? -0.068 -5.903 24.445 1.00 95.31 383 LEU A O 1
ATOM 2941 N N . GLY A 1 384 ? 0.876 -7.661 23.389 1.00 92.50 384 GLY A N 1
ATOM 2942 C CA . GLY A 1 384 ? 0.882 -8.564 24.539 1.00 92.50 384 GLY A CA 1
ATOM 2943 C C . GLY A 1 384 ? -0.515 -8.777 25.131 1.00 92.50 384 GLY A C 1
ATOM 2944 O O . GLY A 1 384 ? -1.494 -8.949 24.408 1.00 92.50 384 GLY A O 1
ATOM 2945 N N . ASP A 1 385 ? -0.605 -8.737 26.460 1.00 91.94 385 ASP A N 1
ATOM 2946 C CA . ASP A 1 385 ? -1.856 -8.791 27.227 1.00 91.94 385 ASP A CA 1
ATOM 2947 C C . ASP A 1 385 ? -2.440 -7.394 27.527 1.00 91.94 385 ASP A C 1
ATOM 2949 O O . ASP A 1 385 ? -3.305 -7.249 28.392 1.00 91.94 385 ASP A O 1
ATOM 2953 N N . CYS A 1 386 ? -1.959 -6.352 26.843 1.00 94.00 386 CYS A N 1
ATOM 2954 C CA . CYS A 1 386 ? -2.345 -4.952 27.035 1.00 94.00 386 CYS A CA 1
ATOM 2955 C C . CYS A 1 386 ? -1.997 -4.346 28.420 1.00 94.00 386 CYS A C 1
ATOM 2957 O O . CYS A 1 386 ? -2.464 -3.243 28.724 1.00 94.00 386 CYS A O 1
ATOM 2959 N N . SER A 1 387 ? -1.190 -5.024 29.254 1.00 88.12 387 SER A N 1
ATOM 2960 C CA . SER A 1 387 ? -0.739 -4.533 30.574 1.00 88.12 387 SER A CA 1
ATOM 2961 C C . SER A 1 387 ? 0.616 -3.802 30.561 1.00 88.12 387 SER A C 1
ATOM 2963 O O . SER A 1 387 ? 1.046 -3.286 31.594 1.00 88.12 387 SER A O 1
ATOM 2965 N N . GLY A 1 388 ? 1.284 -3.757 29.402 1.00 87.06 388 GLY A N 1
ATOM 2966 C CA . GLY A 1 388 ? 2.601 -3.146 29.215 1.00 87.06 388 GLY A CA 1
ATOM 2967 C C . GLY A 1 388 ? 2.620 -1.616 29.324 1.00 87.06 388 GLY A C 1
ATOM 2968 O O . GLY A 1 388 ? 1.695 -0.982 29.837 1.00 87.06 388 GLY A O 1
ATOM 2969 N N . ASP A 1 389 ? 3.694 -0.996 28.821 1.00 93.06 389 ASP A N 1
ATOM 2970 C CA . ASP A 1 389 ? 3.816 0.465 28.837 1.00 93.06 389 ASP A CA 1
ATOM 2971 C C . ASP A 1 389 ? 2.604 1.144 28.175 1.00 93.06 389 ASP A C 1
ATOM 2973 O O . ASP A 1 389 ? 2.142 0.736 27.105 1.00 93.06 389 ASP A O 1
ATOM 2977 N N . LYS A 1 390 ? 2.079 2.189 28.823 1.00 91.75 390 LYS A N 1
ATOM 2978 C CA . LYS A 1 390 ? 0.805 2.810 28.441 1.00 91.75 390 LYS A CA 1
ATOM 2979 C C . LYS A 1 390 ? 0.893 3.488 27.081 1.00 91.75 390 LYS A C 1
ATOM 2981 O O . LYS A 1 390 ? -0.027 3.329 26.278 1.00 91.75 390 LYS A O 1
ATOM 2986 N N . ASP A 1 391 ? 1.980 4.211 26.825 1.00 92.44 391 ASP A N 1
ATOM 2987 C CA . ASP A 1 391 ? 2.153 4.976 25.594 1.00 92.44 391 ASP A CA 1
ATOM 2988 C C . ASP A 1 391 ? 2.481 4.047 24.422 1.00 92.44 391 ASP A C 1
ATOM 2990 O O . ASP A 1 391 ? 1.905 4.210 23.341 1.00 92.44 391 ASP A O 1
ATOM 2994 N N . ASN A 1 392 ? 3.309 3.019 24.640 1.00 92.62 392 ASN A N 1
ATOM 2995 C CA . ASN A 1 392 ? 3.589 1.999 23.630 1.00 92.62 392 ASN A CA 1
ATOM 2996 C C . ASN A 1 392 ? 2.335 1.181 23.282 1.00 92.62 392 ASN A C 1
ATOM 2998 O O . ASN A 1 392 ? 1.979 1.070 22.112 1.00 92.62 392 ASN A O 1
ATOM 3002 N N . THR A 1 393 ? 1.597 0.680 24.280 1.00 95.88 393 THR A N 1
ATOM 3003 C CA . THR A 1 393 ? 0.367 -0.107 24.055 1.00 95.88 393 THR A CA 1
ATOM 3004 C C . THR A 1 393 ? -0.702 0.730 23.342 1.00 95.88 393 THR A C 1
ATOM 3006 O O . THR A 1 393 ? -1.328 0.272 22.383 1.00 95.88 393 THR A O 1
ATOM 3009 N N . PHE A 1 394 ? -0.879 1.994 23.747 1.00 95.69 394 PHE A N 1
ATOM 3010 C CA . PHE A 1 394 ? -1.769 2.938 23.068 1.00 95.69 394 PHE A CA 1
ATOM 3011 C C . PHE A 1 394 ? -1.347 3.169 21.610 1.00 95.69 394 PHE A C 1
ATOM 3013 O O . PHE A 1 394 ? -2.180 3.118 20.703 1.00 95.69 394 PHE A O 1
ATOM 3020 N N . MET A 1 395 ? -0.056 3.405 21.365 1.00 95.75 395 MET A N 1
ATOM 3021 C CA . MET A 1 395 ? 0.495 3.628 20.028 1.00 95.75 395 MET A CA 1
ATOM 3022 C C . MET A 1 395 ? 0.310 2.394 19.131 1.00 95.75 395 MET A C 1
ATOM 3024 O O . MET A 1 395 ? -0.219 2.540 18.026 1.00 95.75 395 MET A O 1
ATOM 3028 N N . THR A 1 396 ? 0.611 1.195 19.633 1.00 97.19 396 THR A N 1
ATOM 3029 C CA . THR A 1 396 ? 0.406 -0.090 18.947 1.00 97.19 396 THR A CA 1
ATOM 3030 C C . THR A 1 396 ? -1.058 -0.295 18.551 1.00 97.19 396 THR A C 1
ATOM 3032 O O . THR A 1 396 ? -1.341 -0.575 17.387 1.00 97.19 396 THR A O 1
ATOM 3035 N N . LEU A 1 397 ? -2.022 -0.042 19.444 1.00 97.69 397 LEU A N 1
ATOM 3036 C CA . LEU A 1 397 ? -3.456 -0.121 19.116 1.00 97.69 397 LEU A CA 1
ATOM 3037 C C . LEU A 1 397 ? -3.884 0.884 18.035 1.00 97.69 397 LEU A C 1
ATOM 3039 O O . LEU A 1 397 ? -4.673 0.558 17.141 1.00 97.69 397 LEU A O 1
ATOM 3043 N N . ARG A 1 398 ? -3.344 2.109 18.062 1.00 97.50 398 ARG A N 1
ATOM 3044 C CA . ARG A 1 398 ? -3.604 3.120 17.021 1.00 97.50 398 ARG A CA 1
ATOM 3045 C C . ARG A 1 398 ? -3.052 2.694 15.657 1.00 97.50 398 ARG A C 1
ATOM 3047 O O . ARG A 1 398 ? -3.727 2.917 14.647 1.00 97.50 398 ARG A O 1
ATOM 3054 N N . VAL A 1 399 ? -1.871 2.079 15.654 1.00 97.75 399 VAL A N 1
ATOM 3055 C CA . VAL A 1 399 ? -1.151 1.536 14.493 1.00 97.75 399 VAL A CA 1
ATOM 3056 C C . VAL A 1 399 ? -1.888 0.331 13.903 1.00 97.75 399 VAL A C 1
ATOM 3058 O O . VAL A 1 399 ? -2.226 0.371 12.720 1.00 97.75 399 VAL A O 1
ATOM 3061 N N . ILE A 1 400 ? -2.284 -0.655 14.716 1.00 98.00 400 ILE A N 1
ATOM 3062 C CA . ILE A 1 400 ? -3.172 -1.761 14.306 1.00 98.00 400 ILE A CA 1
ATOM 3063 C C . ILE A 1 400 ? -4.459 -1.201 13.685 1.00 98.00 400 ILE A C 1
ATOM 3065 O O . ILE A 1 400 ? -4.831 -1.573 12.573 1.00 98.00 400 ILE A O 1
ATOM 3069 N N . GLY A 1 401 ? -5.094 -0.227 14.345 1.00 97.00 401 GLY A N 1
ATOM 3070 C CA . GLY A 1 401 ? -6.325 0.408 13.871 1.00 97.00 401 GLY A CA 1
ATOM 3071 C C . GLY A 1 401 ? -6.209 1.182 12.549 1.00 97.00 401 GLY A C 1
ATOM 3072 O O . GLY A 1 401 ? -7.223 1.428 11.897 1.00 97.00 401 GLY A O 1
ATOM 3073 N N . ASN A 1 402 ? -5.005 1.582 12.119 1.00 96.75 402 ASN A N 1
ATOM 3074 C CA . ASN A 1 402 ? -4.800 2.176 10.788 1.00 96.75 402 ASN A CA 1
ATOM 3075 C C . ASN A 1 402 ? -4.914 1.126 9.673 1.00 96.75 402 ASN A C 1
ATOM 3077 O O . ASN A 1 402 ? -5.429 1.434 8.596 1.00 96.75 402 ASN A O 1
ATOM 3081 N N . MET A 1 403 ? -4.450 -0.096 9.943 1.00 96.31 403 MET A N 1
ATOM 3082 C CA . MET A 1 403 ? -4.390 -1.235 9.019 1.00 96.31 403 MET A CA 1
ATOM 3083 C C . MET A 1 403 ? -5.373 -2.358 9.397 1.00 96.31 403 MET A C 1
ATOM 3085 O O . MET A 1 403 ? -5.203 -3.500 8.978 1.00 96.31 403 MET A O 1
ATOM 3089 N N . ALA A 1 404 ? -6.434 -2.029 10.144 1.00 94.38 404 ALA A N 1
ATOM 3090 C CA . ALA A 1 404 ? -7.393 -2.983 10.708 1.00 94.38 404 ALA A CA 1
ATOM 3091 C C . ALA A 1 404 ? -7.994 -3.958 9.678 1.00 94.38 404 ALA A C 1
ATOM 3093 O O . ALA A 1 404 ? -8.222 -5.118 10.002 1.00 94.38 404 ALA A O 1
ATOM 3094 N N . ALA A 1 405 ? -8.194 -3.522 8.428 1.00 93.69 405 ALA A N 1
ATOM 3095 C CA . ALA A 1 405 ? -8.699 -4.380 7.353 1.00 93.69 405 ALA A CA 1
ATOM 3096 C C . ALA A 1 405 ? -7.719 -5.509 6.977 1.00 93.69 405 ALA A C 1
ATOM 3098 O O . ALA A 1 405 ? -8.149 -6.635 6.748 1.00 93.69 405 ALA A O 1
ATOM 3099 N N . ALA A 1 406 ? -6.413 -5.219 6.955 1.00 95.50 406 ALA A N 1
ATOM 3100 C CA . ALA A 1 406 ? -5.372 -6.212 6.704 1.00 95.50 406 ALA A CA 1
ATOM 3101 C C . ALA A 1 406 ? -5.148 -7.086 7.947 1.00 95.50 406 ALA A C 1
ATOM 3103 O O . ALA A 1 406 ? -5.142 -8.308 7.856 1.00 95.50 406 ALA A O 1
ATOM 3104 N N . MET A 1 407 ? -5.034 -6.465 9.126 1.00 94.75 407 MET A N 1
ATOM 3105 C CA . MET A 1 407 ? -4.781 -7.163 10.394 1.00 94.75 407 MET A CA 1
ATOM 3106 C C . MET A 1 407 ? -5.920 -8.112 10.786 1.00 94.75 407 MET A C 1
ATOM 3108 O O . MET A 1 407 ? -5.658 -9.232 11.211 1.00 94.75 407 MET A O 1
ATOM 3112 N N . GLY A 1 408 ? -7.179 -7.705 10.598 1.00 88.81 408 GLY A N 1
ATOM 3113 C CA . GLY A 1 408 ? -8.348 -8.540 10.891 1.00 88.81 408 GLY A CA 1
ATOM 3114 C C . GLY A 1 408 ? -8.513 -9.738 9.950 1.00 88.81 408 GLY A C 1
ATOM 3115 O O . GLY A 1 408 ? -9.121 -10.728 10.352 1.00 88.81 408 GLY A O 1
ATOM 3116 N N . ALA A 1 409 ? -7.959 -9.661 8.734 1.00 90.00 409 ALA A N 1
ATOM 3117 C CA . ALA A 1 409 ? -7.930 -10.760 7.768 1.00 90.00 409 ALA A CA 1
ATOM 3118 C C . ALA A 1 409 ? -6.695 -11.668 7.943 1.00 90.00 409 ALA A C 1
ATOM 3120 O O . ALA A 1 409 ? -6.801 -12.880 7.784 1.00 90.00 409 ALA A O 1
ATOM 3121 N N . ALA A 1 410 ? -5.540 -11.098 8.302 1.00 92.31 410 ALA A N 1
ATOM 3122 C CA . ALA A 1 410 ? -4.281 -11.825 8.471 1.00 92.31 410 ALA A CA 1
ATOM 3123 C C . ALA A 1 410 ? -4.138 -12.519 9.837 1.00 92.31 410 ALA A C 1
ATOM 3125 O O . ALA A 1 410 ? -3.535 -13.585 9.922 1.00 92.31 410 ALA A O 1
ATOM 3126 N N . GLY A 1 411 ? -4.658 -11.919 10.913 1.00 90.38 411 GLY A N 1
ATOM 3127 C CA . GLY A 1 411 ? -4.385 -12.349 12.286 1.00 90.38 411 GLY A CA 1
ATOM 3128 C C . GLY A 1 411 ? -5.631 -12.432 13.169 1.00 90.38 411 GLY A C 1
ATOM 3129 O O . GLY A 1 411 ? -5.886 -11.502 13.936 1.00 90.38 411 GLY A O 1
ATOM 3130 N N . PRO A 1 412 ? -6.367 -13.561 13.164 1.00 90.38 412 PRO A N 1
ATOM 3131 C CA . PRO A 1 412 ? -7.468 -13.793 14.101 1.00 90.38 412 PRO A CA 1
ATOM 3132 C C . PRO A 1 412 ? -7.034 -13.680 15.571 1.00 90.38 412 PRO A C 1
ATOM 3134 O O . PRO A 1 412 ? -7.732 -13.065 16.367 1.00 90.38 412 PRO A O 1
ATOM 3137 N N . ALA A 1 413 ? -5.840 -14.174 15.922 1.00 92.00 413 ALA A N 1
ATOM 3138 C CA . ALA A 1 413 ? -5.292 -14.043 17.275 1.00 92.00 413 ALA A CA 1
ATOM 3139 C C . ALA A 1 413 ? -5.049 -12.573 17.677 1.00 92.00 413 ALA A C 1
ATOM 3141 O O . ALA A 1 413 ? -5.409 -12.167 18.780 1.00 92.00 413 ALA A O 1
ATOM 3142 N N . LEU A 1 414 ? -4.510 -11.753 16.763 1.00 95.00 414 LEU A N 1
ATOM 3143 C CA . LEU A 1 414 ? -4.334 -10.312 16.973 1.00 95.00 414 LEU A CA 1
ATOM 3144 C C . LEU A 1 414 ? -5.687 -9.609 17.157 1.00 95.00 414 LEU A C 1
ATOM 3146 O O . LEU A 1 414 ? -5.833 -8.767 18.040 1.00 95.00 414 LEU A O 1
ATOM 3150 N N . ARG A 1 415 ? -6.693 -9.982 16.358 1.00 92.94 415 ARG A N 1
ATOM 3151 C CA . ARG A 1 415 ? -8.070 -9.481 16.480 1.00 92.94 415 ARG A CA 1
ATOM 3152 C C . ARG A 1 415 ? -8.647 -9.770 17.868 1.00 92.94 415 ARG A C 1
ATOM 3154 O O . ARG A 1 415 ? -9.153 -8.850 18.507 1.00 92.94 415 ARG A O 1
ATOM 3161 N N . SER A 1 416 ? -8.516 -11.003 18.358 1.00 92.69 416 SER A N 1
ATOM 3162 C CA . SER A 1 416 ? -8.972 -11.381 19.700 1.00 92.69 416 SER A CA 1
ATOM 3163 C C . SER A 1 416 ? -8.202 -10.652 20.810 1.00 92.69 416 SER A C 1
ATOM 3165 O O . SER A 1 416 ? -8.829 -10.188 21.759 1.00 92.69 416 SER A O 1
ATOM 3167 N N . ALA A 1 417 ? -6.883 -10.466 20.678 1.00 94.88 417 ALA A N 1
ATOM 3168 C CA . ALA A 1 417 ? -6.079 -9.702 21.639 1.00 94.88 417 ALA A CA 1
ATOM 3169 C C . ALA A 1 417 ? -6.524 -8.227 21.730 1.00 94.88 417 ALA A C 1
ATOM 3171 O O . ALA A 1 417 ? -6.732 -7.705 22.824 1.00 94.88 417 ALA A O 1
ATOM 3172 N N . VAL A 1 418 ? -6.780 -7.570 20.590 1.00 96.44 418 VAL A N 1
ATOM 3173 C CA . VAL A 1 418 ? -7.335 -6.202 20.555 1.00 96.44 418 VAL A CA 1
ATOM 3174 C C . VAL A 1 418 ? -8.694 -6.129 21.258 1.00 96.44 418 VAL A C 1
ATOM 3176 O O . VAL A 1 418 ? -8.950 -5.177 21.990 1.00 96.44 418 VAL A O 1
ATOM 3179 N N . ILE A 1 419 ? -9.560 -7.130 21.079 1.00 95.38 419 ILE A N 1
ATOM 3180 C CA . ILE A 1 419 ? -10.868 -7.185 21.751 1.00 95.38 419 ILE A CA 1
ATOM 3181 C C . ILE A 1 419 ? -10.700 -7.374 23.269 1.00 95.38 419 ILE A C 1
ATOM 3183 O O . ILE A 1 419 ? -11.367 -6.692 24.046 1.00 95.38 419 ILE A O 1
ATOM 3187 N N . GLN A 1 420 ? -9.760 -8.214 23.712 1.00 94.50 420 GLN A N 1
ATOM 3188 C CA . GLN A 1 420 ? -9.443 -8.395 25.135 1.00 94.50 420 GLN A CA 1
ATOM 3189 C C . GLN A 1 420 ? -8.943 -7.096 25.793 1.00 94.50 420 GLN A C 1
ATOM 3191 O O . GLN A 1 420 ? -9.357 -6.781 26.913 1.00 94.50 420 GLN A O 1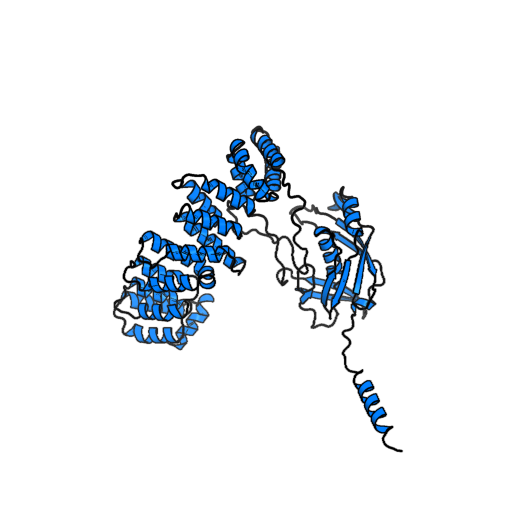
ATOM 3196 N N . CYS A 1 421 ? -8.156 -6.275 25.082 1.00 96.62 421 CYS A N 1
ATOM 3197 C CA . CYS A 1 421 ? -7.711 -4.968 25.581 1.00 96.62 421 CYS A CA 1
ATOM 3198 C C . CYS A 1 421 ? -8.859 -4.021 25.970 1.00 96.62 421 CYS A C 1
ATOM 3200 O O . CYS A 1 421 ? -8.631 -3.103 26.756 1.00 96.62 421 CYS A O 1
ATOM 3202 N N . VAL A 1 422 ? -10.078 -4.205 25.444 1.00 96.12 422 VAL A N 1
ATOM 3203 C CA . VAL A 1 422 ? -11.229 -3.341 25.761 1.00 96.12 422 VAL A CA 1
ATOM 3204 C C . VAL A 1 422 ? -11.583 -3.404 27.250 1.00 96.12 422 VAL A C 1
ATOM 3206 O O . VAL A 1 422 ? -11.901 -2.371 27.837 1.00 96.12 422 VAL A O 1
ATOM 3209 N N . ASN A 1 423 ? -11.509 -4.585 27.871 1.00 93.25 423 ASN A N 1
ATOM 3210 C CA . ASN A 1 423 ? -11.933 -4.813 29.260 1.00 93.25 423 ASN A CA 1
ATOM 3211 C C . ASN A 1 423 ? -10.814 -5.311 30.191 1.00 93.25 423 ASN A C 1
ATOM 3213 O O . ASN A 1 423 ? -11.087 -5.593 31.355 1.00 93.25 423 ASN A O 1
ATOM 3217 N N . GLN A 1 424 ? -9.564 -5.367 29.722 1.00 94.69 424 GLN A N 1
ATOM 3218 C CA . GLN A 1 424 ? -8.402 -5.733 30.536 1.00 94.69 424 GLN A CA 1
ATOM 3219 C C . GLN A 1 424 ? -8.250 -4.787 31.755 1.00 94.69 424 GLN A C 1
ATOM 3221 O O . GLN A 1 424 ? -7.977 -3.598 31.552 1.00 94.69 424 GLN A O 1
ATOM 3226 N N . PRO A 1 425 ? -8.378 -5.257 33.017 1.00 91.25 425 PRO A N 1
ATOM 3227 C CA . PRO A 1 425 ? -8.363 -4.378 34.194 1.00 91.25 425 PRO A CA 1
ATOM 3228 C C . PRO A 1 425 ? -7.025 -3.673 34.447 1.00 91.25 425 PRO A C 1
ATOM 3230 O O . PRO A 1 425 ? -6.995 -2.605 35.053 1.00 91.25 425 PRO A O 1
ATOM 3233 N N . HIS A 1 426 ? -5.917 -4.253 33.976 1.00 90.19 426 HIS A N 1
ATOM 3234 C CA . HIS A 1 426 ? -4.583 -3.653 34.080 1.00 90.19 426 HIS A CA 1
ATOM 3235 C C . HIS A 1 426 ? -4.290 -2.618 32.978 1.00 90.19 426 HIS A C 1
ATOM 3237 O O . HIS A 1 426 ? -3.366 -1.816 33.120 1.00 90.19 426 HIS A O 1
ATOM 3243 N N . ALA A 1 427 ? -5.089 -2.586 31.906 1.00 93.69 427 ALA A N 1
ATOM 3244 C CA . ALA A 1 427 ? -4.949 -1.602 30.841 1.00 93.69 427 ALA A CA 1
ATOM 3245 C C . ALA A 1 427 ? -5.491 -0.233 31.284 1.00 93.69 427 ALA A C 1
ATOM 3247 O O . ALA A 1 427 ? -6.568 -0.121 31.870 1.00 93.69 427 ALA A O 1
ATOM 3248 N N . SER A 1 428 ? -4.766 0.841 30.960 1.00 93.69 428 SER A N 1
ATOM 3249 C CA . SER A 1 428 ? -5.250 2.203 31.226 1.00 93.69 428 SER A CA 1
ATOM 3250 C C . SER A 1 428 ? -6.505 2.539 30.407 1.00 93.69 428 SER A C 1
ATOM 3252 O O . SER A 1 428 ? -6.698 2.005 29.315 1.00 93.69 428 SER A O 1
ATOM 3254 N N . LEU A 1 429 ? -7.324 3.489 30.876 1.00 93.44 429 LEU A N 1
ATOM 3255 C CA . LEU A 1 429 ? -8.530 3.922 30.153 1.00 93.44 429 LEU A CA 1
ATOM 3256 C C . LEU A 1 429 ? -8.232 4.342 28.701 1.00 93.44 429 LEU A C 1
ATOM 3258 O O . LEU A 1 429 ? -8.964 3.961 27.793 1.00 93.44 429 LEU A O 1
ATOM 3262 N N . ALA A 1 430 ? -7.119 5.045 28.462 1.00 94.62 430 ALA A N 1
ATOM 3263 C CA . ALA A 1 430 ? -6.698 5.431 27.115 1.00 94.62 430 ALA A CA 1
ATOM 3264 C C . ALA A 1 430 ? -6.399 4.214 26.216 1.00 94.62 430 ALA A C 1
ATOM 3266 O O . ALA A 1 430 ? -6.757 4.222 25.039 1.00 94.62 430 ALA A O 1
ATOM 3267 N N . VAL A 1 431 ? -5.795 3.154 26.768 1.00 96.38 431 VAL A N 1
ATOM 3268 C CA . VAL A 1 431 ? -5.545 1.879 26.069 1.00 96.38 431 VAL A CA 1
ATOM 3269 C C . VAL A 1 431 ? -6.866 1.159 25.773 1.00 96.38 431 VAL A C 1
ATOM 3271 O O . VAL A 1 431 ? -7.107 0.800 24.622 1.00 96.38 431 VAL A O 1
ATOM 3274 N N . GLN A 1 432 ? -7.767 1.041 26.755 1.00 96.06 432 GLN A N 1
ATOM 3275 C CA . GLN A 1 432 ? -9.098 0.446 26.554 1.00 96.06 432 GLN A CA 1
ATOM 3276 C C . GLN A 1 432 ? -9.897 1.185 25.463 1.00 96.06 432 GLN A C 1
ATOM 3278 O O . GLN A 1 432 ? -10.508 0.563 24.596 1.00 96.06 432 GLN A O 1
ATOM 3283 N N . GLN A 1 433 ? -9.853 2.521 25.442 1.00 95.88 433 GLN A N 1
ATOM 3284 C CA . GLN A 1 433 ? -10.480 3.325 24.388 1.00 95.88 433 GLN A CA 1
ATOM 3285 C C . GLN A 1 433 ? -9.791 3.171 23.026 1.00 95.88 433 GLN A C 1
ATOM 3287 O O . GLN A 1 433 ? -10.473 3.135 22.000 1.00 95.88 433 GLN A O 1
ATOM 3292 N N . ALA A 1 434 ? -8.458 3.078 22.985 1.00 96.88 434 ALA A N 1
ATOM 3293 C CA . ALA A 1 434 ? -7.716 2.850 21.746 1.00 96.88 434 ALA A CA 1
ATOM 3294 C C . ALA A 1 434 ? -8.043 1.484 21.125 1.00 96.88 434 ALA A C 1
ATOM 3296 O O . ALA A 1 434 ? -8.123 1.391 19.901 1.00 96.88 434 ALA A O 1
ATOM 3297 N N . ALA A 1 435 ? -8.301 0.467 21.953 1.00 97.44 435 ALA A N 1
ATOM 3298 C CA . ALA A 1 435 ? -8.745 -0.855 21.522 1.00 97.44 435 ALA A CA 1
ATOM 3299 C C . ALA A 1 435 ? -10.117 -0.803 20.836 1.00 97.44 435 ALA A C 1
ATOM 3301 O O . ALA A 1 435 ? -10.267 -1.296 19.721 1.00 97.44 435 ALA A O 1
ATOM 3302 N N . ILE A 1 436 ? -11.085 -0.094 21.426 1.00 97.94 436 ILE A N 1
ATOM 3303 C CA . ILE A 1 436 ? -12.383 0.177 20.783 1.00 97.94 436 ILE A CA 1
ATOM 3304 C C . ILE A 1 436 ? -12.172 0.922 19.451 1.00 97.94 436 ILE A C 1
ATOM 3306 O O . ILE A 1 436 ? -12.679 0.521 18.402 1.00 97.94 436 ILE A O 1
ATOM 3310 N N . GLN A 1 437 ? -11.353 1.980 19.456 1.00 96.94 437 GLN A N 1
ATOM 3311 C CA . GLN A 1 437 ? -11.044 2.779 18.265 1.00 96.94 437 GLN A CA 1
ATOM 3312 C C . GLN A 1 437 ? -10.185 2.059 17.208 1.00 96.94 437 GLN A C 1
ATOM 3314 O O . GLN A 1 437 ? -9.979 2.621 16.122 1.00 96.94 437 GLN A O 1
ATOM 3319 N N . ALA A 1 438 ? -9.696 0.840 17.457 1.00 97.00 438 ALA A N 1
ATOM 3320 C CA . ALA A 1 438 ? -9.025 0.039 16.437 1.00 97.00 438 ALA A CA 1
ATOM 3321 C C . ALA A 1 438 ? -9.993 -0.296 15.287 1.00 97.00 438 ALA A C 1
ATOM 3323 O O . ALA A 1 438 ? -9.632 -0.175 14.116 1.00 97.00 438 ALA A O 1
ATOM 3324 N N . PHE A 1 439 ? -11.262 -0.564 15.608 1.00 95.81 439 PHE A N 1
ATOM 3325 C CA . PHE A 1 439 ? -12.321 -0.884 14.644 1.00 95.81 439 PHE A CA 1
ATOM 3326 C C . PHE A 1 439 ? -12.914 0.347 13.934 1.00 95.81 439 PHE A C 1
ATOM 3328 O O . PHE A 1 439 ? -13.793 0.228 13.083 1.00 95.81 439 PHE A O 1
ATOM 3335 N N . ARG A 1 440 ? -12.408 1.565 14.187 1.00 94.81 440 ARG A N 1
ATOM 3336 C CA . ARG A 1 440 ? -12.947 2.793 13.564 1.00 94.81 440 ARG A CA 1
ATOM 3337 C C . ARG A 1 440 ? -12.903 2.786 12.029 1.00 94.81 440 ARG A C 1
ATOM 3339 O O . ARG A 1 440 ? -13.695 3.490 11.415 1.00 94.81 440 ARG A O 1
ATOM 3346 N N . LEU A 1 441 ? -12.043 1.980 11.392 1.00 91.56 441 LEU A N 1
ATOM 3347 C CA . LEU A 1 441 ? -11.922 1.885 9.925 1.00 91.56 441 LEU A CA 1
ATOM 3348 C C . LEU A 1 441 ? -12.540 0.619 9.297 1.00 91.56 441 LEU A C 1
ATOM 3350 O O . LEU A 1 441 ? -12.590 0.533 8.075 1.00 91.56 441 LEU A O 1
ATOM 3354 N N . THR A 1 442 ? -13.052 -0.326 10.088 1.00 91.56 442 THR A N 1
ATOM 3355 C CA . THR A 1 442 ? -13.638 -1.600 9.615 1.00 91.56 442 THR A CA 1
ATOM 3356 C C . THR A 1 442 ? -15.004 -1.859 10.258 1.00 91.56 442 THR A C 1
ATOM 3358 O O . THR A 1 442 ? -15.389 -1.128 11.172 1.00 91.56 442 THR A O 1
ATOM 3361 N N . PRO A 1 443 ? -15.767 -2.872 9.823 1.00 91.25 443 PRO A N 1
ATOM 3362 C CA . PRO A 1 443 ? -16.804 -3.460 10.665 1.00 91.25 443 PRO A CA 1
ATOM 3363 C C . PRO A 1 443 ? -16.205 -4.014 11.969 1.00 91.25 443 PRO A C 1
ATOM 3365 O O . PRO A 1 443 ? -15.009 -4.335 12.031 1.00 91.25 443 PRO A O 1
ATOM 3368 N N . VAL A 1 444 ? -17.033 -4.115 13.008 1.00 92.94 444 VAL A N 1
ATOM 3369 C CA . VAL A 1 444 ? -16.690 -4.801 14.261 1.00 92.94 444 VAL A CA 1
ATOM 3370 C C . VAL A 1 444 ? -16.928 -6.305 14.062 1.00 92.94 444 VAL A C 1
ATOM 3372 O O . VAL A 1 444 ? -17.993 -6.660 13.561 1.00 92.94 444 VAL A O 1
ATOM 3375 N N . PRO A 1 445 ? -15.988 -7.196 14.429 1.00 91.50 445 PRO A N 1
ATOM 3376 C CA . PRO A 1 445 ? -16.215 -8.644 14.397 1.00 91.50 445 PRO A CA 1
ATOM 3377 C C . PRO A 1 445 ? -17.310 -9.048 15.389 1.00 91.50 445 PRO A C 1
ATOM 3379 O O . PRO A 1 445 ? -17.335 -8.492 16.483 1.00 91.50 445 PRO A O 1
ATOM 3382 N N . GLU A 1 446 ? -18.144 -10.041 15.062 1.00 91.00 446 GLU A N 1
ATOM 3383 C CA . GLU A 1 446 ? -19.268 -10.503 15.908 1.00 91.00 446 GLU A CA 1
ATOM 3384 C C . GLU A 1 446 ? -18.887 -10.701 17.387 1.00 91.00 446 GLU A C 1
ATOM 3386 O O . GLU A 1 446 ? -19.528 -10.146 18.274 1.00 91.00 446 GLU A O 1
ATOM 3391 N N . GLU A 1 447 ? -17.767 -11.383 17.652 1.00 88.88 447 GLU A N 1
ATOM 3392 C CA . GLU A 1 447 ? -17.226 -11.617 19.004 1.00 88.88 447 GLU A CA 1
ATOM 3393 C C . GLU A 1 447 ? -16.906 -10.325 19.791 1.00 88.88 447 GLU A C 1
ATOM 3395 O O . GLU A 1 447 ? -16.898 -10.323 21.019 1.00 88.88 447 GLU A O 1
ATOM 3400 N N . GLY A 1 448 ? -16.649 -9.215 19.094 1.00 93.50 448 GLY A N 1
ATOM 3401 C CA . GLY A 1 448 ? -16.435 -7.894 19.680 1.00 93.50 448 GLY A CA 1
ATOM 3402 C C . GLY A 1 448 ? -17.712 -7.062 19.804 1.00 93.50 448 GLY A C 1
ATOM 3403 O O . GLY A 1 448 ? -17.743 -6.150 20.628 1.00 93.50 448 GLY A O 1
ATOM 3404 N N . ARG A 1 449 ? -18.765 -7.357 19.028 1.00 95.62 449 ARG A N 1
ATOM 3405 C CA . ARG A 1 449 ? -20.022 -6.584 19.034 1.00 95.62 449 ARG A CA 1
ATOM 3406 C C . ARG A 1 449 ? -20.709 -6.653 20.391 1.00 95.62 449 ARG A C 1
ATOM 3408 O O . ARG A 1 449 ? -20.997 -5.614 20.980 1.00 95.62 449 ARG A O 1
ATOM 3415 N N . GLU A 1 450 ? -20.866 -7.864 20.925 1.00 94.94 450 GLU A N 1
ATOM 3416 C CA . GLU A 1 450 ? -21.449 -8.088 22.252 1.00 94.94 450 GLU A CA 1
ATOM 3417 C C . GLU A 1 450 ? -20.655 -7.353 23.345 1.00 94.94 450 GLU A C 1
ATOM 3419 O O . GLU A 1 450 ? -21.235 -6.651 24.169 1.00 94.94 450 GLU A O 1
ATOM 3424 N N . ILE A 1 451 ? -19.320 -7.428 23.301 1.00 96.12 451 ILE A N 1
ATOM 3425 C CA . ILE A 1 451 ? -18.429 -6.759 24.261 1.00 96.12 451 ILE A CA 1
ATOM 3426 C C . ILE A 1 451 ? -18.568 -5.232 24.189 1.00 96.12 451 ILE A C 1
ATOM 3428 O O . ILE A 1 451 ? -18.637 -4.573 25.228 1.00 96.12 451 ILE A O 1
ATOM 3432 N N . LEU A 1 452 ? -18.641 -4.647 22.988 1.00 97.38 452 LEU A N 1
ATOM 3433 C CA . LEU A 1 452 ? -18.874 -3.207 22.837 1.00 97.38 452 LEU A CA 1
ATOM 3434 C C . LEU A 1 452 ? -20.275 -2.798 23.307 1.00 97.38 452 LEU A C 1
ATOM 3436 O O . LEU A 1 452 ? -20.418 -1.724 23.891 1.00 97.38 452 LEU A O 1
ATOM 3440 N N . MET A 1 453 ? -21.288 -3.641 23.103 1.00 96.88 453 MET A N 1
ATOM 3441 C CA . MET A 1 453 ? -22.648 -3.362 23.563 1.00 96.88 453 MET A CA 1
ATOM 3442 C C . MET A 1 453 ? -22.751 -3.428 25.093 1.00 96.88 453 MET A C 1
ATOM 3444 O O . MET A 1 453 ? -23.318 -2.525 25.707 1.00 96.88 453 MET A O 1
ATOM 3448 N N . GLN A 1 454 ? -22.111 -4.414 25.730 1.00 95.81 454 GLN A N 1
ATOM 3449 C CA . GLN A 1 454 ? -21.962 -4.477 27.189 1.00 95.81 454 GLN A CA 1
ATOM 3450 C C . GLN A 1 454 ? -21.265 -3.217 27.732 1.00 95.81 454 GLN A C 1
ATOM 3452 O O . GLN A 1 454 ? -21.765 -2.595 28.665 1.00 95.81 454 GLN A O 1
ATOM 3457 N N . VAL A 1 455 ? -20.160 -2.785 27.110 1.00 96.75 455 VAL A N 1
ATOM 3458 C CA . VAL A 1 455 ? -19.443 -1.547 27.478 1.00 96.75 455 VAL A CA 1
ATOM 3459 C C . VAL A 1 455 ? -20.302 -0.294 27.294 1.00 96.75 455 VAL A C 1
ATOM 3461 O O . VAL A 1 455 ? -20.167 0.648 28.069 1.00 96.75 455 VAL A O 1
ATOM 3464 N N . LEU A 1 456 ? -21.168 -0.246 26.281 1.00 96.56 456 LEU A N 1
ATOM 3465 C CA . LEU A 1 456 ? -22.084 0.874 26.066 1.00 96.56 456 LEU A CA 1
ATOM 3466 C C . LEU A 1 456 ? -23.175 0.929 27.145 1.00 96.56 456 LEU A C 1
ATOM 3468 O O . LEU A 1 456 ? -23.461 2.009 27.661 1.00 96.56 456 LEU A O 1
ATOM 3472 N N . LEU A 1 457 ? -23.770 -0.209 27.499 1.00 95.25 457 LEU A N 1
ATOM 3473 C CA . LEU A 1 457 ? -24.896 -0.282 28.436 1.00 95.25 457 LEU A CA 1
ATOM 3474 C C . LEU A 1 457 ? -24.482 -0.263 29.917 1.00 95.25 457 LEU A C 1
ATOM 3476 O O . LEU A 1 457 ? -25.284 0.119 30.767 1.00 95.25 457 LEU A O 1
ATOM 3480 N N . ASP A 1 458 ? -23.242 -0.631 30.237 1.00 94.50 458 ASP A N 1
ATOM 3481 C CA . ASP A 1 458 ? -22.723 -0.616 31.604 1.00 94.50 458 ASP A CA 1
ATOM 3482 C C . ASP A 1 458 ? -22.564 0.815 32.155 1.00 94.50 458 ASP A C 1
ATOM 3484 O O . ASP A 1 458 ? -21.702 1.586 31.728 1.00 94.50 458 ASP A O 1
ATOM 3488 N N . VAL A 1 459 ? -23.368 1.153 33.166 1.00 91.25 459 VAL A N 1
ATOM 3489 C CA . VAL A 1 459 ? -23.315 2.443 33.875 1.00 91.25 459 VAL A CA 1
ATOM 3490 C C . VAL A 1 459 ? -22.060 2.623 34.739 1.00 91.25 459 VAL A C 1
ATOM 3492 O O . VAL A 1 459 ? -21.750 3.753 35.112 1.00 91.25 459 VAL A O 1
ATOM 3495 N N . ALA A 1 460 ? -21.331 1.548 35.062 1.00 91.94 460 ALA A N 1
ATOM 3496 C CA . ALA A 1 460 ? -20.045 1.626 35.756 1.00 91.94 460 ALA A CA 1
ATOM 3497 C C . ALA A 1 460 ? -18.869 1.895 34.796 1.00 91.94 460 ALA A C 1
ATOM 3499 O O . ALA A 1 460 ? -17.798 2.326 35.237 1.00 91.94 460 ALA A O 1
ATOM 3500 N N . SER A 1 461 ? -19.051 1.685 33.488 1.00 93.12 461 SER A N 1
ATOM 3501 C CA . SER A 1 461 ? -18.021 1.950 32.487 1.00 93.12 461 SER A CA 1
ATOM 3502 C C . SER A 1 461 ? -17.821 3.463 32.285 1.00 93.12 461 SER A C 1
ATOM 3504 O O . SER A 1 461 ? -18.795 4.207 32.165 1.00 93.12 461 SER A O 1
ATOM 3506 N N . PRO A 1 462 ? -16.574 3.970 32.199 1.00 94.19 462 PRO A N 1
ATOM 3507 C CA . PRO A 1 462 ? -16.329 5.406 32.056 1.00 94.19 462 PRO A CA 1
ATOM 3508 C C . PRO A 1 462 ? -16.978 6.001 30.800 1.00 94.19 462 PRO A C 1
ATOM 3510 O O . PRO A 1 462 ? -16.842 5.443 29.709 1.00 94.19 462 PRO A O 1
ATOM 3513 N N . MET A 1 463 ? -17.617 7.168 30.932 1.00 94.06 463 MET A N 1
ATOM 3514 C CA . MET A 1 463 ? -18.366 7.855 29.865 1.00 94.06 463 MET A CA 1
ATOM 3515 C C . MET A 1 463 ? -17.651 7.853 28.505 1.00 94.06 463 MET A C 1
ATOM 3517 O O . MET A 1 463 ? -18.238 7.486 27.487 1.00 94.06 463 MET A O 1
ATOM 3521 N N . GLN A 1 464 ? -16.359 8.189 28.471 1.00 92.38 464 GLN A N 1
ATOM 3522 C CA . GLN A 1 464 ? -15.605 8.309 27.220 1.00 92.38 464 GLN A CA 1
ATOM 3523 C C . GLN A 1 464 ? -15.337 6.944 26.551 1.00 92.38 464 GLN A C 1
ATOM 3525 O O . GLN A 1 464 ? -15.047 6.890 25.353 1.00 92.38 464 GLN A O 1
ATOM 3530 N N . LYS A 1 465 ? -15.428 5.840 27.302 1.00 94.62 465 LYS A N 1
ATOM 3531 C CA . LYS A 1 465 ? -15.375 4.460 26.798 1.00 94.62 465 LYS A CA 1
ATOM 3532 C C . LYS A 1 465 ? -16.736 4.045 26.225 1.00 94.62 465 LYS A C 1
ATOM 3534 O O . LYS A 1 465 ? -16.777 3.539 25.106 1.00 94.62 465 LYS A O 1
ATOM 3539 N N . ARG A 1 466 ? -17.833 4.369 26.927 1.00 96.50 466 ARG A N 1
ATOM 3540 C CA . ARG A 1 466 ? -19.222 4.164 26.464 1.00 96.50 466 ARG A CA 1
ATOM 3541 C C . ARG A 1 466 ? -19.472 4.879 25.128 1.00 96.50 466 ARG A C 1
ATOM 3543 O O . ARG A 1 466 ? -19.871 4.254 24.148 1.00 96.50 466 ARG A O 1
ATOM 3550 N N . VAL A 1 467 ? -19.119 6.166 25.042 1.00 96.12 467 VAL A N 1
ATOM 3551 C CA . VAL A 1 467 ? -19.228 6.978 23.811 1.00 96.12 467 VAL A CA 1
ATOM 3552 C C . VAL A 1 467 ? -18.369 6.421 22.666 1.00 96.12 467 VAL A C 1
ATOM 3554 O O . VAL A 1 467 ? -18.807 6.422 21.515 1.00 96.12 467 VAL A O 1
ATOM 3557 N N . ALA A 1 468 ? -17.168 5.905 22.953 1.00 96.38 468 ALA A N 1
ATOM 3558 C CA . ALA A 1 468 ? -16.327 5.278 21.933 1.00 96.38 468 ALA A CA 1
ATOM 3559 C C . ALA A 1 468 ? -16.949 3.981 21.381 1.00 96.38 468 ALA A C 1
ATOM 3561 O O . ALA A 1 468 ? -16.911 3.771 20.169 1.00 96.38 468 ALA A O 1
ATOM 3562 N N . ALA A 1 469 ? -17.537 3.142 22.243 1.00 97.50 469 ALA A N 1
ATOM 3563 C CA . ALA A 1 469 ? -18.218 1.913 21.832 1.00 97.50 469 ALA A CA 1
ATOM 3564 C C . ALA A 1 469 ? -19.436 2.221 20.948 1.00 97.50 469 ALA A C 1
ATOM 3566 O O . ALA A 1 469 ? -19.548 1.679 19.848 1.00 97.50 469 ALA A O 1
ATOM 3567 N N . TYR A 1 470 ? -20.269 3.178 21.369 1.00 97.25 470 TYR A N 1
ATOM 3568 C CA . TYR A 1 470 ? -21.396 3.694 20.589 1.00 97.25 470 TYR A CA 1
ATOM 3569 C C . TYR A 1 470 ? -20.990 4.152 19.182 1.00 97.25 470 TYR A C 1
ATOM 3571 O O . TYR A 1 470 ? -21.554 3.685 18.195 1.00 97.25 470 TYR A O 1
ATOM 3579 N N . LEU A 1 471 ? -19.979 5.021 19.065 1.00 96.38 471 LEU A N 1
ATOM 3580 C CA . LEU A 1 471 ? -19.523 5.534 17.766 1.00 96.38 471 LEU A CA 1
ATOM 3581 C C . LEU A 1 471 ? -18.993 4.440 16.830 1.00 96.38 471 LEU A C 1
ATOM 3583 O O . LEU A 1 471 ? -19.084 4.581 15.612 1.00 96.38 471 LEU A O 1
ATOM 3587 N N . VAL A 1 472 ? -18.419 3.371 17.381 1.00 96.88 472 VAL A N 1
ATOM 3588 C CA . VAL A 1 472 ? -17.883 2.249 16.603 1.00 96.88 472 VAL A CA 1
ATOM 3589 C C . VAL A 1 472 ? -18.995 1.297 16.148 1.00 96.88 472 VAL A C 1
ATOM 3591 O O . VAL A 1 472 ? -18.982 0.895 14.984 1.00 96.88 472 VAL A O 1
ATOM 3594 N N . LEU A 1 473 ? -19.981 1.003 17.004 1.00 96.62 473 LEU A N 1
ATOM 3595 C CA . LEU A 1 473 ? -21.162 0.200 16.654 1.00 96.62 473 LEU A CA 1
ATOM 3596 C C . LEU A 1 473 ? -22.051 0.902 15.613 1.00 96.62 473 LEU A C 1
ATOM 3598 O O . LEU A 1 473 ? -22.422 0.297 14.609 1.00 96.62 473 LEU A O 1
ATOM 3602 N N . MET A 1 474 ? -22.317 2.203 15.784 1.00 95.00 474 MET A N 1
ATOM 3603 C CA . MET A 1 474 ? -23.205 2.988 14.908 1.00 95.00 474 MET A CA 1
ATOM 3604 C C . MET A 1 474 ? -22.719 3.166 13.464 1.00 95.00 474 MET A C 1
ATOM 3606 O O . MET A 1 474 ? -23.453 3.711 12.643 1.00 95.00 474 MET A O 1
ATOM 3610 N N . LYS A 1 475 ? -21.509 2.710 13.124 1.00 92.38 475 LYS A N 1
ATOM 3611 C CA . LYS A 1 475 ? -21.043 2.661 11.732 1.00 92.38 475 LYS A CA 1
ATOM 3612 C C . LYS A 1 475 ? -21.812 1.651 10.881 1.00 92.38 475 LYS A C 1
ATOM 3614 O O . LYS A 1 475 ? -22.009 1.893 9.697 1.00 92.38 475 LYS A O 1
ATOM 3619 N N . ASP A 1 476 ? -22.179 0.521 11.476 1.00 92.62 476 ASP A N 1
ATOM 3620 C CA . ASP A 1 476 ? -23.005 -0.522 10.866 1.00 92.62 476 ASP A CA 1
ATOM 3621 C C . ASP A 1 476 ? -23.683 -1.321 11.992 1.00 92.62 476 ASP A C 1
ATOM 3623 O O . ASP A 1 476 ? -23.204 -2.399 12.366 1.00 92.62 476 ASP A O 1
ATOM 3627 N N . PRO A 1 477 ? -24.722 -0.746 12.627 1.00 94.25 477 PRO A N 1
ATOM 3628 C CA . PRO A 1 477 ? -25.381 -1.339 13.779 1.00 94.25 477 PRO A CA 1
ATOM 3629 C C . PRO A 1 477 ? -26.387 -2.409 13.346 1.00 94.25 477 PRO A C 1
ATOM 3631 O O . PRO A 1 477 ? -27.061 -2.276 12.319 1.00 94.25 477 PRO A O 1
ATOM 3634 N N . GLN A 1 478 ? -26.517 -3.456 14.155 1.00 93.44 478 GLN A N 1
ATOM 3635 C CA . GLN A 1 478 ? -27.510 -4.507 13.945 1.00 93.44 478 GLN A CA 1
ATOM 3636 C C . GLN A 1 478 ? -28.881 -4.095 14.507 1.00 93.44 478 GLN A C 1
ATOM 3638 O O . GLN A 1 478 ? -28.942 -3.347 15.488 1.00 93.44 478 GLN A O 1
ATOM 3643 N N . PRO A 1 479 ? -30.000 -4.608 13.957 1.00 92.50 479 PRO A N 1
ATOM 3644 C CA . PRO A 1 479 ? -31.341 -4.293 14.461 1.00 92.50 479 PRO A CA 1
ATOM 3645 C C . PRO A 1 479 ? -31.529 -4.606 15.954 1.00 92.50 479 PRO A C 1
ATOM 3647 O O . PRO A 1 479 ? -32.215 -3.877 16.663 1.00 92.50 479 PRO A O 1
ATOM 3650 N N . THR A 1 480 ? -30.883 -5.661 16.455 1.00 93.19 480 THR A N 1
ATOM 3651 C CA . THR A 1 480 ? -30.902 -6.046 17.875 1.00 93.19 480 THR A CA 1
ATOM 3652 C C . THR A 1 480 ? -30.192 -5.036 18.778 1.00 93.19 480 THR A C 1
ATOM 3654 O O . THR A 1 480 ? -30.689 -4.733 19.859 1.00 93.19 480 THR A O 1
ATOM 3657 N N . GLU A 1 481 ? -29.062 -4.482 18.339 1.00 95.38 481 GLU A N 1
ATOM 3658 C CA . GLU A 1 481 ? -28.298 -3.466 19.078 1.00 95.38 481 GLU A CA 1
ATOM 3659 C C . GLU A 1 481 ? -29.039 -2.127 19.106 1.00 95.38 481 GLU A C 1
ATOM 3661 O O . GLU A 1 481 ? -29.080 -1.463 20.138 1.00 95.38 481 GLU A O 1
ATOM 3666 N N . LEU A 1 482 ? -29.666 -1.748 17.986 1.00 95.44 482 LEU A N 1
ATOM 3667 C CA . LEU A 1 482 ? -30.510 -0.555 17.905 1.00 95.44 482 LEU A CA 1
ATOM 3668 C C . LEU A 1 482 ? -31.731 -0.665 18.829 1.00 95.44 482 LEU A C 1
ATOM 3670 O O . LEU A 1 482 ? -32.051 0.309 19.505 1.00 95.44 482 LEU A O 1
ATOM 3674 N N . ALA A 1 483 ? -32.372 -1.836 18.906 1.00 94.06 483 ALA A N 1
ATOM 3675 C CA . ALA A 1 483 ? -33.479 -2.074 19.835 1.00 94.06 483 ALA A CA 1
ATOM 3676 C C . ALA A 1 483 ? -33.022 -1.959 21.302 1.00 94.06 483 ALA A C 1
ATOM 3678 O O . ALA A 1 483 ? -33.597 -1.192 22.069 1.00 94.06 483 ALA A O 1
ATOM 3679 N N . GLN A 1 484 ? -31.918 -2.620 21.669 1.00 94.69 484 GLN A N 1
ATOM 3680 C CA . GLN A 1 484 ? -31.329 -2.499 23.011 1.00 94.69 484 GLN A CA 1
ATOM 3681 C C . GLN A 1 484 ? -30.933 -1.053 23.358 1.00 94.69 484 GLN A C 1
ATOM 3683 O O . GLN A 1 484 ? -31.091 -0.622 24.501 1.00 94.69 484 GLN A O 1
ATOM 3688 N N . LEU A 1 485 ? -30.427 -0.284 22.387 1.00 94.88 485 LEU A N 1
ATOM 3689 C CA . LEU A 1 485 ? -30.110 1.131 22.574 1.00 94.88 485 LEU A CA 1
ATOM 3690 C C . LEU A 1 485 ? -31.376 1.977 22.779 1.00 94.88 485 LEU A C 1
ATOM 3692 O O . LEU A 1 485 ? -31.374 2.862 23.636 1.00 94.88 485 LEU A O 1
ATOM 3696 N N . ALA A 1 486 ? -32.446 1.703 22.027 1.00 93.19 486 ALA A N 1
ATOM 3697 C CA . ALA A 1 486 ? -33.736 2.374 22.172 1.00 93.19 486 ALA A CA 1
ATOM 3698 C C . ALA A 1 486 ? -34.377 2.103 23.546 1.00 93.19 486 ALA A C 1
ATOM 3700 O O . ALA A 1 486 ? -34.892 3.036 24.160 1.00 93.19 486 ALA A O 1
ATOM 3701 N N . ASP A 1 487 ? -34.265 0.878 24.067 1.00 93.81 487 ASP A N 1
ATOM 3702 C CA . ASP A 1 487 ? -34.741 0.509 25.408 1.00 93.81 487 ASP A CA 1
ATOM 3703 C C . ASP A 1 487 ? -33.909 1.157 26.534 1.00 93.81 487 ASP A C 1
ATOM 3705 O O . ASP A 1 487 ? -34.448 1.571 27.565 1.00 93.81 487 ASP A O 1
ATOM 3709 N N . ALA A 1 488 ? -32.589 1.276 26.352 1.00 93.62 488 ALA A N 1
ATOM 3710 C CA . ALA A 1 488 ? -31.680 1.808 27.371 1.00 93.62 488 ALA A CA 1
ATOM 3711 C C . ALA A 1 488 ? -31.665 3.346 27.456 1.00 93.62 488 ALA A C 1
ATOM 3713 O O . ALA A 1 488 ? -31.539 3.919 28.543 1.00 93.62 488 ALA A O 1
ATOM 3714 N N . LEU A 1 489 ? -31.801 4.046 26.326 1.00 93.00 489 L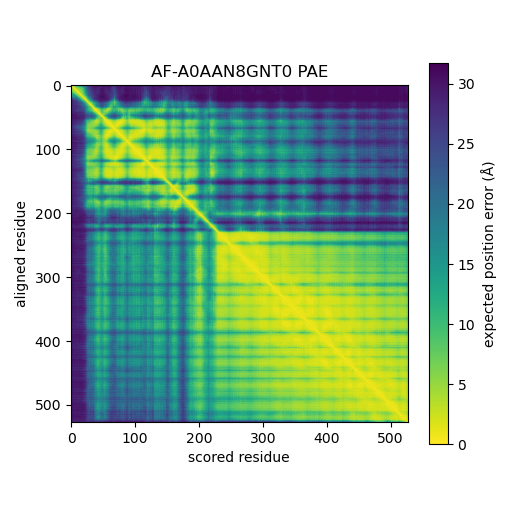EU A N 1
ATOM 3715 C CA . LEU A 1 489 ? -31.640 5.503 26.254 1.00 93.00 489 LEU A CA 1
ATOM 3716 C C . LEU A 1 489 ? -32.629 6.313 27.134 1.00 93.00 489 LEU A C 1
ATOM 3718 O O . LEU A 1 489 ? -32.205 7.316 27.721 1.00 93.00 489 LEU A O 1
ATOM 3722 N N . PRO A 1 490 ? -33.909 5.918 27.314 1.00 93.75 490 PRO A N 1
ATOM 3723 C CA . PRO A 1 490 ? -34.828 6.580 28.239 1.00 93.75 490 PRO A CA 1
ATOM 3724 C C . PRO A 1 490 ? -34.351 6.548 29.694 1.00 93.75 490 PRO A C 1
ATOM 3726 O O . PRO A 1 490 ? -34.459 7.566 30.383 1.00 93.75 490 PRO A O 1
ATOM 3729 N N . ILE A 1 491 ? -33.779 5.424 30.139 1.00 94.25 491 ILE A N 1
ATOM 3730 C CA . ILE A 1 491 ? -33.334 5.193 31.525 1.00 94.25 491 ILE A CA 1
ATOM 3731 C C . ILE A 1 491 ? -31.867 5.571 31.781 1.00 94.25 491 ILE A C 1
ATOM 3733 O O . ILE A 1 491 ? -31.416 5.500 32.925 1.00 94.25 491 ILE A O 1
ATOM 3737 N N . GLU A 1 492 ? -31.141 6.025 30.754 1.00 94.50 492 GLU A N 1
ATOM 3738 C CA . GLU A 1 492 ? -29.761 6.503 30.873 1.00 94.50 492 GLU A CA 1
ATOM 3739 C C . GLU A 1 492 ? -29.626 7.602 31.940 1.00 94.50 492 GLU A C 1
ATOM 3741 O O . GLU A 1 492 ? -30.360 8.601 31.914 1.00 94.50 492 GLU A O 1
ATOM 3746 N N . GLN A 1 493 ? -28.663 7.408 32.848 1.00 91.88 493 GLN A N 1
ATOM 3747 C CA . GLN A 1 493 ? -28.384 8.279 33.992 1.00 91.88 493 GLN A CA 1
ATOM 3748 C C . GLN A 1 493 ? -27.296 9.315 33.676 1.00 91.88 493 GLN A C 1
ATOM 3750 O O . GLN A 1 493 ? -27.379 10.454 34.144 1.00 91.88 493 GLN A O 1
ATOM 3755 N N . ASP A 1 494 ? -26.297 8.955 32.864 1.00 94.88 494 ASP A N 1
ATOM 3756 C CA . ASP A 1 494 ? -25.248 9.878 32.440 1.00 94.88 494 ASP A CA 1
ATOM 3757 C C . ASP A 1 494 ? -25.804 10.845 31.384 1.00 94.88 494 ASP A C 1
ATOM 3759 O O . ASP A 1 494 ? -26.004 10.510 30.214 1.00 94.88 494 ASP A O 1
ATOM 3763 N N . GLN A 1 495 ? -26.047 12.086 31.809 1.00 94.12 495 GLN A N 1
ATOM 3764 C CA . GLN A 1 495 ? -26.591 13.139 30.950 1.00 94.12 495 GLN A CA 1
ATOM 3765 C C . GLN A 1 495 ? -25.684 13.478 29.759 1.00 94.12 495 GLN A C 1
ATOM 3767 O O . GLN A 1 495 ? -26.189 13.939 28.733 1.00 94.12 495 GLN A O 1
ATOM 3772 N N . GLN A 1 496 ? -24.371 13.255 29.856 1.00 93.81 496 GLN A N 1
ATOM 3773 C CA . GLN A 1 496 ? -23.428 13.520 28.770 1.00 93.81 496 GLN A CA 1
ATOM 3774 C C . GLN A 1 496 ? -23.484 12.398 27.726 1.00 93.81 496 GLN A C 1
ATOM 3776 O O . GLN A 1 496 ? -23.591 12.705 26.537 1.00 93.81 496 GLN A O 1
ATOM 3781 N N . VAL A 1 497 ? -23.531 11.125 28.146 1.00 95.50 497 VAL A N 1
ATOM 3782 C CA . VAL A 1 497 ? -23.798 9.984 27.241 1.00 95.50 497 VAL A CA 1
ATOM 3783 C C . VAL A 1 497 ? -25.153 10.159 26.557 1.00 95.50 497 VAL A C 1
ATOM 3785 O O . VAL A 1 497 ? -25.227 10.138 25.327 1.00 95.50 497 VAL A O 1
ATOM 3788 N N . LYS A 1 498 ? -26.214 10.413 27.333 1.00 95.88 498 LYS A N 1
ATOM 3789 C CA . LYS A 1 498 ? -27.585 10.589 26.831 1.00 95.88 498 LYS A CA 1
ATOM 3790 C C . LYS A 1 498 ? -27.679 11.694 25.781 1.00 95.88 498 LYS A C 1
ATOM 3792 O O . LYS A 1 498 ? -28.182 11.465 24.682 1.00 95.88 498 LYS A O 1
ATOM 3797 N N . SER A 1 499 ? -27.146 12.876 26.096 1.00 95.94 499 SER A N 1
ATOM 3798 C CA . SER A 1 499 ? -27.153 14.026 25.183 1.00 95.94 499 SER A CA 1
ATOM 3799 C C . SER A 1 499 ? -26.335 13.761 23.918 1.00 95.94 499 SER A C 1
ATOM 3801 O O . SER A 1 499 ? -26.757 14.146 22.828 1.00 95.94 499 SER A O 1
ATOM 3803 N N . PHE A 1 500 ? -25.191 13.077 24.037 1.00 97.12 500 PHE A N 1
ATOM 3804 C CA . PHE A 1 500 ? -24.357 12.719 22.890 1.00 97.12 500 PHE A CA 1
ATOM 3805 C C . PHE A 1 500 ? -25.072 11.745 21.945 1.00 97.12 500 PHE A C 1
ATOM 3807 O O . PHE A 1 500 ? -25.121 11.985 20.738 1.00 97.12 500 PHE A O 1
ATOM 3814 N N . VAL A 1 501 ? -25.660 10.672 22.487 1.00 96.38 501 VAL A N 1
ATOM 3815 C CA . VAL A 1 501 ? -26.383 9.658 21.705 1.00 96.38 501 VAL A CA 1
ATOM 3816 C C . VAL A 1 501 ? -27.581 10.284 20.990 1.00 96.38 501 VAL A C 1
ATOM 3818 O O . VAL A 1 501 ? -27.668 10.171 19.767 1.00 96.38 501 VAL A O 1
ATOM 3821 N N . ILE A 1 502 ? -28.439 11.020 21.712 1.00 95.50 502 ILE A N 1
ATOM 3822 C CA . ILE A 1 502 ? -29.613 11.705 21.137 1.00 95.50 502 ILE A CA 1
ATOM 3823 C C . ILE A 1 502 ? -29.193 12.675 20.025 1.00 95.50 502 ILE A C 1
ATOM 3825 O O . ILE A 1 502 ? -29.778 12.653 18.941 1.00 95.50 502 ILE A O 1
ATOM 3829 N N . SER A 1 503 ? -28.166 13.498 20.260 1.00 96.69 503 SER A N 1
ATOM 3830 C CA . SER A 1 503 ? -27.664 14.456 19.267 1.00 96.69 503 SER A CA 1
ATOM 3831 C C . SER A 1 503 ? -27.146 13.751 18.008 1.00 96.69 503 SER A C 1
ATOM 3833 O O . SER A 1 503 ? -27.533 14.102 16.894 1.00 96.69 503 SER A O 1
ATOM 3835 N N . HIS A 1 504 ? -26.343 12.695 18.163 1.00 96.06 504 HIS A N 1
ATOM 3836 C CA . HIS A 1 504 ? -25.806 11.939 17.032 1.00 96.06 504 HIS A CA 1
ATOM 3837 C C . HIS A 1 504 ? -26.905 11.225 16.223 1.00 96.06 504 HIS A C 1
ATOM 3839 O O . HIS A 1 504 ? -26.903 11.331 14.998 1.00 96.06 504 HIS A O 1
ATOM 3845 N N . ILE A 1 505 ? -27.885 10.587 16.879 1.00 95.25 505 ILE A N 1
ATOM 3846 C CA . ILE A 1 505 ? -29.050 9.987 16.199 1.00 95.25 505 ILE A CA 1
ATOM 3847 C C . ILE A 1 505 ? -29.845 11.064 15.448 1.00 95.25 505 ILE A C 1
ATOM 3849 O O . ILE A 1 505 ? -30.156 10.889 14.272 1.00 95.25 505 ILE A O 1
ATOM 3853 N N . THR A 1 506 ? -30.111 12.209 16.081 1.00 94.88 506 THR A N 1
ATOM 3854 C CA . THR A 1 506 ? -30.844 13.328 15.460 1.00 94.88 506 THR A CA 1
ATOM 3855 C C . THR A 1 506 ? -30.120 13.857 14.218 1.00 94.88 506 THR A C 1
ATOM 3857 O O . THR A 1 506 ? -30.755 14.111 13.192 1.00 94.88 506 THR A O 1
ATOM 3860 N N . ASN A 1 507 ? -28.788 13.964 14.263 1.00 95.31 507 ASN A N 1
ATOM 3861 C CA . ASN A 1 507 ? -27.969 14.371 13.119 1.00 95.31 507 ASN A CA 1
ATOM 3862 C C . ASN A 1 507 ? -28.007 13.337 11.978 1.00 95.31 507 ASN A C 1
ATOM 3864 O O . ASN A 1 507 ? -28.072 13.723 10.814 1.00 95.31 507 ASN A O 1
ATOM 3868 N N . ILE A 1 508 ? -28.028 12.033 12.280 1.00 94.25 508 ILE A N 1
ATOM 3869 C CA . ILE A 1 508 ? -28.191 10.980 11.261 1.00 94.25 508 ILE A CA 1
ATOM 3870 C C . ILE A 1 508 ? -29.588 11.045 10.625 1.00 94.25 508 ILE A C 1
ATOM 3872 O O . ILE A 1 508 ? -29.711 10.995 9.402 1.00 94.25 508 ILE A O 1
ATOM 3876 N N . LEU A 1 509 ? -30.641 11.189 11.436 1.00 93.38 509 LEU A N 1
ATOM 3877 C CA . LEU A 1 509 ? -32.028 11.244 10.960 1.00 93.38 509 LEU A CA 1
ATOM 3878 C C . LEU A 1 509 ? -32.305 12.479 10.087 1.00 93.38 509 LEU A C 1
ATOM 3880 O O . LEU A 1 509 ? -33.017 12.376 9.088 1.00 93.38 509 LEU A O 1
ATOM 3884 N N . SER A 1 510 ? -31.716 13.626 10.435 1.00 94.62 510 SER A N 1
ATOM 3885 C CA . SER A 1 510 ? -31.831 14.883 9.678 1.00 94.62 510 SER A CA 1
ATOM 3886 C C . SER A 1 510 ? -30.853 15.007 8.501 1.00 94.62 510 SER A C 1
ATOM 3888 O O . SER A 1 510 ? -31.028 15.886 7.655 1.00 94.62 510 SER A O 1
ATOM 3890 N N . SER A 1 511 ? -29.852 14.126 8.403 1.00 93.12 511 SER A N 1
ATOM 3891 C CA . SER A 1 511 ? -28.893 14.125 7.296 1.00 93.12 511 SER A CA 1
ATOM 3892 C C . SER A 1 511 ? -29.578 13.846 5.954 1.00 93.12 511 SER A C 1
ATOM 3894 O O . SER A 1 511 ? -30.484 13.016 5.836 1.00 93.12 511 SER A O 1
ATOM 3896 N N . THR A 1 512 ? -29.119 14.547 4.917 1.00 92.75 512 THR A N 1
ATOM 3897 C CA . THR A 1 512 ? -29.532 14.362 3.516 1.00 92.75 512 THR A CA 1
ATOM 3898 C C . THR A 1 512 ? -28.435 13.724 2.661 1.00 92.75 512 THR A C 1
ATOM 3900 O O . THR A 1 512 ? -28.616 13.552 1.456 1.00 92.75 512 THR A O 1
ATOM 3903 N N . GLU A 1 513 ? -27.306 13.343 3.266 1.00 92.81 513 GLU A N 1
ATOM 3904 C CA . GLU A 1 513 ? -26.184 12.736 2.552 1.00 92.81 513 GLU A CA 1
ATOM 3905 C C . GLU A 1 513 ? -26.513 11.302 2.093 1.00 92.81 513 GLU A C 1
ATOM 3907 O O . GLU A 1 513 ? -27.044 10.510 2.874 1.00 92.81 513 GLU A O 1
ATOM 3912 N N . PRO A 1 514 ? -26.133 10.893 0.867 1.00 91.12 514 PRO A N 1
ATOM 3913 C CA . PRO A 1 514 ? -26.330 9.513 0.414 1.00 91.12 514 PRO A CA 1
ATOM 3914 C C . PRO A 1 514 ? -25.662 8.470 1.324 1.00 91.12 514 PRO A C 1
ATOM 3916 O O . PRO A 1 514 ? -26.187 7.375 1.500 1.00 91.12 514 PRO A O 1
ATOM 3919 N N . ALA A 1 515 ? -24.529 8.821 1.945 1.00 87.81 515 ALA A N 1
ATOM 3920 C CA . ALA A 1 515 ? -23.768 7.932 2.824 1.00 87.81 515 ALA A CA 1
ATOM 3921 C C . ALA A 1 515 ? -24.491 7.580 4.141 1.00 87.81 515 ALA A C 1
ATOM 3923 O O . ALA A 1 515 ? -24.206 6.540 4.728 1.00 87.81 515 ALA A O 1
ATOM 3924 N N . THR A 1 516 ? -25.429 8.411 4.607 1.00 89.69 516 THR A N 1
ATOM 3925 C CA . THR A 1 516 ? -26.197 8.174 5.845 1.00 89.69 516 THR A CA 1
ATOM 3926 C C . THR A 1 516 ? -27.566 7.542 5.582 1.00 89.69 516 THR A C 1
ATOM 3928 O O . THR A 1 516 ? -28.249 7.139 6.526 1.00 89.69 516 THR A O 1
ATOM 3931 N N . GLN A 1 517 ? -27.974 7.409 4.312 1.00 91.12 517 GLN A N 1
ATOM 3932 C CA . GLN A 1 517 ? -29.320 6.983 3.923 1.00 91.12 517 GLN A CA 1
ATOM 3933 C C . GLN A 1 517 ? -29.702 5.601 4.472 1.00 91.12 517 GLN A C 1
ATOM 3935 O O . GLN A 1 517 ? -30.804 5.459 4.998 1.00 91.12 517 GLN A O 1
ATOM 3940 N N . GLU A 1 518 ? -28.824 4.599 4.360 1.00 90.69 518 GLU A N 1
ATOM 3941 C CA . GLU A 1 518 ? -29.092 3.239 4.854 1.00 90.69 518 GLU A CA 1
ATOM 3942 C C . GLU A 1 518 ? -29.219 3.216 6.384 1.00 90.69 518 GLU A C 1
ATOM 3944 O O . GLU A 1 518 ? -30.191 2.690 6.924 1.00 90.69 518 GLU A O 1
ATOM 3949 N N . LEU A 1 519 ? -28.274 3.855 7.082 1.00 91.38 519 LEU A N 1
ATOM 3950 C CA . LEU A 1 519 ? -28.261 3.941 8.542 1.00 91.38 519 LEU A CA 1
ATOM 3951 C C . LEU A 1 519 ? -29.521 4.633 9.080 1.00 91.38 519 LEU A C 1
ATOM 3953 O O . LEU A 1 519 ? -30.140 4.146 10.023 1.00 91.38 519 LEU A O 1
ATOM 3957 N N . ARG A 1 520 ? -29.953 5.724 8.436 1.00 92.06 520 ARG A N 1
ATOM 3958 C CA . ARG A 1 520 ? -31.212 6.407 8.754 1.00 92.06 520 ARG A CA 1
ATOM 3959 C C . ARG A 1 520 ? -32.419 5.476 8.622 1.00 92.06 520 ARG A C 1
ATOM 3961 O O . ARG A 1 520 ? -33.280 5.506 9.493 1.00 92.06 520 ARG A O 1
ATOM 3968 N N . GLN A 1 521 ? -32.484 4.642 7.580 1.00 91.44 521 GLN A N 1
ATOM 3969 C CA . GLN A 1 521 ? -33.572 3.666 7.430 1.00 91.44 521 GLN A CA 1
ATOM 3970 C C . GLN A 1 521 ? -33.527 2.584 8.520 1.00 91.44 521 GLN A C 1
ATOM 3972 O O . GLN A 1 521 ? -34.569 2.278 9.090 1.00 91.44 521 GLN A O 1
ATOM 3977 N N . LYS A 1 522 ? -32.341 2.062 8.879 1.00 91.31 522 LYS A N 1
ATOM 3978 C CA . LYS A 1 522 ? -32.189 1.104 9.997 1.00 91.31 522 LYS A CA 1
ATOM 3979 C C . LYS A 1 522 ? -32.715 1.680 11.324 1.00 91.31 522 LYS A C 1
ATOM 3981 O O . LYS A 1 522 ? -33.389 0.971 12.062 1.00 91.31 522 LYS A O 1
ATOM 3986 N N . ILE A 1 523 ? -32.449 2.960 11.606 1.00 91.25 523 ILE A N 1
ATOM 3987 C CA . ILE A 1 523 ? -32.917 3.646 12.827 1.00 91.25 523 ILE A CA 1
ATOM 3988 C C . ILE A 1 523 ? -34.438 3.889 12.794 1.00 91.25 523 ILE A C 1
ATOM 3990 O O . ILE A 1 523 ? -35.120 3.597 13.771 1.00 91.25 523 ILE A O 1
ATOM 3994 N N . LEU A 1 524 ? -34.990 4.367 11.670 1.00 88.88 524 LEU A N 1
ATOM 3995 C CA . LEU A 1 524 ? -36.427 4.673 11.510 1.00 88.88 524 LEU A CA 1
ATOM 3996 C C . LEU A 1 524 ? -37.369 3.459 11.618 1.00 88.88 524 LEU A C 1
ATOM 3998 O O . LEU A 1 524 ? -38.579 3.638 11.682 1.00 88.88 524 LEU A O 1
ATOM 4002 N N . VAL A 1 525 ? -36.842 2.233 11.592 1.00 82.75 525 VAL A N 1
ATOM 4003 C CA . VAL A 1 525 ? -37.625 0.998 11.789 1.00 82.75 525 VAL A CA 1
ATOM 4004 C C . VAL A 1 525 ? -37.788 0.652 13.280 1.00 82.75 525 VAL A C 1
ATOM 4006 O O . VAL A 1 525 ? -38.598 -0.206 13.624 1.00 82.75 525 VAL A O 1
ATOM 4009 N N . ILE A 1 526 ? -37.012 1.294 14.161 1.00 75.75 526 ILE A N 1
ATOM 4010 C CA . ILE A 1 526 ? -36.866 0.929 15.580 1.00 75.75 526 ILE A CA 1
ATOM 4011 C C . ILE A 1 526 ? -37.258 2.082 16.523 1.00 75.75 526 ILE A C 1
ATOM 4013 O O . ILE A 1 526 ? -37.636 1.825 17.666 1.00 75.75 526 ILE A O 1
ATOM 4017 N N . CYS A 1 527 ? -37.199 3.332 16.050 1.00 61.72 527 CYS A N 1
ATOM 4018 C CA . CYS A 1 527 ? -37.748 4.517 16.719 1.00 61.72 527 CYS A CA 1
ATOM 4019 C C . CYS A 1 527 ? -39.203 4.793 16.310 1.00 61.72 527 CYS A C 1
ATOM 4021 O O . CYS A 1 527 ? -39.976 5.190 17.209 1.00 61.72 527 CYS A O 1
#

Solvent-accessible surface area (backbone atoms only — not comparable to full-atom values): 29472 Å² total; per-residue (Å²): 143,77,71,85,62,59,63,58,54,56,54,50,52,51,59,65,59,69,74,73,74,74,82,72,81,68,51,72,69,62,85,72,61,85,58,76,43,82,48,76,48,74,51,66,51,87,55,100,53,83,63,58,52,49,52,34,42,36,32,33,39,37,51,45,68,89,47,91,39,30,37,41,39,38,45,42,82,41,42,34,27,34,61,77,50,63,48,100,86,60,49,69,36,71,44,76,35,96,57,16,67,60,52,24,52,61,46,48,71,55,59,40,36,37,38,52,47,79,95,66,47,78,47,76,50,74,54,92,86,66,49,54,69,53,53,26,53,51,36,47,55,52,34,70,70,58,69,84,74,92,58,92,83,74,52,56,60,37,61,31,39,38,14,47,24,38,39,47,78,49,77,44,57,62,80,100,43,76,76,49,74,50,77,49,68,49,64,94,63,15,80,38,50,49,56,48,64,79,60,55,29,50,79,48,87,78,72,79,86,68,67,74,39,84,53,30,10,73,42,33,60,87,63,78,62,92,77,38,50,68,48,46,64,62,52,51,51,53,50,50,49,62,71,68,57,62,85,86,46,54,69,61,47,55,52,54,49,53,52,49,28,55,42,56,51,37,28,48,56,87,36,43,56,77,35,46,67,63,37,41,73,70,36,48,70,60,45,53,54,36,37,43,54,26,30,38,64,46,34,51,46,45,53,51,56,54,51,67,75,52,66,87,82,50,61,65,49,38,53,52,45,30,40,55,23,62,42,85,80,53,47,70,66,50,46,44,51,34,48,56,43,28,72,76,44,72,41,73,49,30,43,47,13,38,24,40,33,51,33,44,32,34,72,72,68,72,58,90,49,75,53,55,41,52,49,32,52,52,53,35,68,66,38,59,82,38,58,65,60,65,68,59,36,28,48,48,29,51,30,48,20,62,20,34,70,53,39,56,71,59,20,64,69,41,46,52,44,40,51,49,25,48,72,37,85,72,29,51,71,67,34,19,40,28,27,49,52,19,36,67,78,45,79,71,55,74,87,44,46,60,56,35,48,51,42,44,70,39,85,86,46,56,66,74,47,20,53,47,27,48,62,46,44,67,73,75,64,51,74,70,57,51,46,54,47,61,67,45,55,81,74,53,79,54,64,66,59,45,51,50,51,54,51,54,52,51,51,44,65,71,52,84,51,79,90,43,50,64,61,33,52,63,48,68,76,71,113

pLDDT: mean 81.05, std 17.77, range [28.22, 98.38]